Protein AF-0000000073229175 (afdb_homodimer)

Secondary structure (DSSP, 8-state):
--HHHHHHHHHHHHHTSS-------TTEEEEEE-----SS--S-PPPEEEEEE--GGG--HHHHHHHHHHTT--SSSS-----HHHHHHHHHT-SEEEEEEE-HHHHS----TT--GGGGGS---TTTSEEEEEEEEEE-SSSEEEEEEEEE-GGG-SSSHHHHHHHHHHHHHHTTT--EEEEEE-HHHHHHHHHTT-B--TT--EEEEE------------/--HHHHHHHHHHHHTTSS-------TTEEEEEE-----SS----PPPEEEEEE--GGG--HHHHHHHHHHTT--SSSS-----HHHHHHHHHT-SEEEEEEE-HHHHH----TT--GGGGGS---TTTSEEEEEEEEEE-SSSEEEEEEEEE-GGG-SSSHHHHHHHHHHHHHHTTT--EEEEEE-HHHHHHHHHTT-B--TT--EEEEE------------

Nearest PDB structures (foldseek):
  7daj-assembly1_B  TM=9.237E-01  e=1.840E-12  Oryza sativa Japonica Group
  7dai-assembly1_A-2  TM=9.340E-01  e=6.497E-12  Oryza sativa Japonica Group
  6k5m-assembly1_A  TM=9.089E-01  e=5.426E-12  Oryza sativa Japonica Group
  7dai-assembly2_C  TM=9.224E-01  e=1.258E-11  Oryza sativa Japonica Group
  7dal-assembly1_B  TM=8.815E-01  e=1.115E-11  Oryza sativa Japonica Group

pLDDT: mean 72.7, std 22.62, range [25.47, 97.38]

Structure (mmCIF, N/CA/C/O backbone):
data_AF-0000000073229175-model_v1
#
loop_
_entity.id
_entity.type
_entity.pdbx_description
1 polymer 'Acetyltransferase NSI'
#
loop_
_atom_site.group_PDB
_atom_site.id
_atom_site.type_symbol
_atom_site.label_atom_id
_atom_site.label_alt_id
_atom_site.label_comp_id
_atom_site.label_asym_id
_atom_site.label_entity_id
_atom_site.label_seq_id
_atom_site.pdbx_PDB_ins_code
_atom_site.Cartn_x
_atom_site.Cartn_y
_atom_site.Cartn_z
_atom_site.occupancy
_atom_site.B_iso_or_equiv
_atom_site.auth_seq_id
_atom_site.auth_comp_id
_atom_site.auth_asym_id
_atom_site.auth_atom_id
_atom_site.pdbx_PDB_model_num
ATOM 1 N N . MET A 1 1 ? -22.516 1.136 -32.188 1 25.7 1 MET A N 1
ATOM 2 C CA . MET A 1 1 ? -22.484 1.304 -30.734 1 25.7 1 MET A CA 1
ATOM 3 C C . MET A 1 1 ? -22.688 -0.033 -30.016 1 25.7 1 MET A C 1
ATOM 5 O O . MET A 1 1 ? -22.531 -0.124 -28.797 1 25.7 1 MET A O 1
ATOM 9 N N . GLY A 1 2 ? -23.281 -1.043 -30.688 1 28.47 2 GLY A N 1
ATOM 10 C CA . GLY A 1 2 ? -23.781 -2.367 -30.344 1 28.47 2 GLY A CA 1
ATOM 11 C C . GLY A 1 2 ? -22.672 -3.4 -30.203 1 28.47 2 GLY A C 1
ATOM 12 O O . GLY A 1 2 ? -22.906 -4.469 -29.625 1 28.47 2 GLY A O 1
ATOM 13 N N . LEU A 1 3 ? -21.594 -3.299 -30.938 1 30.39 3 LEU A N 1
ATOM 14 C CA . LEU A 1 3 ? -20.609 -4.363 -31.094 1 30.39 3 LEU A CA 1
ATOM 15 C C . LEU A 1 3 ? -19.688 -4.441 -29.875 1 30.39 3 LEU A C 1
ATOM 17 O O . LEU A 1 3 ? -19.172 -5.512 -29.547 1 30.39 3 LEU A O 1
ATOM 21 N N . ALA A 1 4 ? -19.359 -3.287 -29.234 1 32.56 4 ALA A N 1
ATOM 22 C CA . ALA A 1 4 ? -18.375 -3.283 -28.156 1 32.56 4 ALA A CA 1
ATOM 23 C C . ALA A 1 4 ? -18.922 -3.969 -26.906 1 32.56 4 ALA A C 1
ATOM 25 O O . ALA A 1 4 ? -18.172 -4.562 -26.125 1 32.56 4 ALA A O 1
ATOM 26 N N . ALA A 1 5 ? -20.203 -3.902 -26.672 1 37.09 5 ALA A N 1
ATOM 27 C CA . ALA A 1 5 ? -20.844 -4.547 -25.516 1 37.09 5 ALA A CA 1
ATOM 28 C C . ALA A 1 5 ? -20.828 -6.066 -25.672 1 37.09 5 ALA A C 1
ATOM 30 O O . ALA A 1 5 ? -20.641 -6.793 -24.688 1 37.09 5 ALA A O 1
ATOM 31 N N . GLN A 1 6 ? -20.922 -6.52 -26.875 1 33.62 6 GLN A N 1
ATOM 32 C CA . GLN A 1 6 ? -20.969 -7.957 -27.125 1 33.62 6 GLN A CA 1
ATOM 33 C C . GLN A 1 6 ? -19.609 -8.594 -26.859 1 33.62 6 GLN A C 1
ATOM 35 O O . GLN A 1 6 ? -19.531 -9.758 -26.453 1 33.62 6 GLN A O 1
ATOM 40 N N . THR A 1 7 ? -18.484 -7.812 -27.094 1 37.84 7 THR A N 1
ATOM 41 C CA . THR A 1 7 ? -17.156 -8.398 -26.969 1 37.84 7 THR A CA 1
ATOM 42 C C . THR A 1 7 ? -16.766 -8.547 -25.5 1 37.84 7 THR A C 1
ATOM 44 O O . THR A 1 7 ? -16 -9.445 -25.156 1 37.84 7 THR A O 1
ATOM 47 N N . ARG A 1 8 ? -17.219 -7.695 -24.594 1 37.94 8 ARG A N 1
ATOM 48 C CA . ARG A 1 8 ? -16.906 -7.848 -23.188 1 37.94 8 ARG A CA 1
ATOM 49 C C . ARG A 1 8 ? -17.609 -9.07 -22.594 1 37.94 8 ARG A C 1
ATOM 51 O O . ARG A 1 8 ? -17.031 -9.789 -21.766 1 37.94 8 ARG A O 1
ATOM 58 N N . THR A 1 9 ? -18.875 -9.297 -23 1 38.62 9 THR A N 1
ATOM 59 C CA . THR A 1 9 ? -19.609 -10.469 -22.547 1 38.62 9 THR A CA 1
ATOM 60 C C . THR A 1 9 ? -18.938 -11.75 -23.016 1 38.62 9 THR A C 1
ATOM 62 O O . THR A 1 9 ? -18.875 -12.734 -22.281 1 38.62 9 THR A O 1
ATOM 65 N N . GLN A 1 10 ? -18.469 -11.719 -24.297 1 35.94 10 GLN A N 1
ATOM 66 C CA . GLN A 1 10 ? -17.844 -12.93 -24.812 1 35.94 10 GLN A CA 1
ATOM 67 C C . GLN A 1 10 ? -16.5 -13.195 -24.141 1 35.94 10 GLN A C 1
ATOM 69 O O . GLN A 1 10 ? -16.172 -14.344 -23.844 1 35.94 10 GLN A O 1
ATOM 74 N N . LEU A 1 11 ? -15.695 -12.156 -23.875 1 34.22 11 LEU A N 1
ATOM 75 C CA . LEU A 1 11 ? -14.414 -12.398 -23.203 1 34.22 11 LEU A CA 1
ATOM 76 C C . LEU A 1 11 ? -14.633 -12.836 -21.766 1 34.22 11 LEU A C 1
ATOM 78 O O . LEU A 1 11 ? -13.93 -13.711 -21.266 1 34.22 11 LEU A O 1
ATOM 82 N N . GLN A 1 12 ? -15.625 -12.312 -21.031 1 33.72 12 GLN A N 1
ATOM 83 C CA . GLN A 1 12 ? -15.984 -12.797 -19.703 1 33.72 12 GLN A CA 1
ATOM 84 C C . GLN A 1 12 ? -16.453 -14.25 -19.75 1 33.72 12 GLN A C 1
ATOM 86 O O . GLN A 1 12 ? -16.125 -15.047 -18.875 1 33.72 12 GLN A O 1
ATOM 91 N N . LEU A 1 13 ? -17.266 -14.672 -20.719 1 34.97 13 LEU A N 1
ATOM 92 C CA . LEU A 1 13 ? -17.797 -16.016 -20.875 1 34.97 13 LEU A CA 1
ATOM 93 C C . LEU A 1 13 ? -16.672 -17 -21.203 1 34.97 13 LEU A C 1
ATOM 95 O O . LEU A 1 13 ? -16.688 -18.141 -20.734 1 34.97 13 LEU A O 1
ATOM 99 N N . GLN A 1 14 ? -15.789 -16.641 -22.109 1 33.34 14 GLN A N 1
ATOM 100 C CA . GLN A 1 14 ? -14.773 -17.594 -22.5 1 33.34 14 GLN A CA 1
ATOM 101 C C . GLN A 1 14 ? -13.781 -17.844 -21.359 1 33.34 14 GLN A C 1
ATOM 103 O O . GLN A 1 14 ? -13.156 -18.906 -21.297 1 33.34 14 GLN A O 1
ATOM 108 N N . LEU A 1 15 ? -13.508 -16.922 -20.562 1 34.53 15 LEU A N 1
ATOM 109 C CA . LEU A 1 15 ? -12.617 -17.141 -19.438 1 34.53 15 LEU A CA 1
ATOM 110 C C . LEU A 1 15 ? -13.312 -17.938 -18.344 1 34.53 15 LEU A C 1
ATOM 112 O O . LEU A 1 15 ? -12.672 -18.391 -17.391 1 34.53 15 LEU A O 1
ATOM 116 N N . GLU A 1 16 ? -14.641 -18 -18.25 1 34.44 16 GLU A N 1
ATOM 117 C CA . GLU A 1 16 ? -15.383 -18.812 -17.312 1 34.44 16 GLU A CA 1
ATOM 118 C C . GLU A 1 16 ? -15.133 -20.297 -17.547 1 34.44 16 GLU A C 1
ATOM 120 O O . GLU A 1 16 ? -15.719 -21.156 -16.875 1 34.44 16 GLU A O 1
ATOM 125 N N . LYS A 1 17 ? -14.703 -20.672 -18.719 1 37.47 17 LYS A N 1
ATOM 126 C CA . LYS A 1 17 ? -14.93 -22.094 -19 1 37.47 17 LYS A CA 1
ATOM 127 C C . LYS A 1 17 ? -14.344 -22.969 -17.891 1 37.47 17 LYS A C 1
ATOM 129 O O . LYS A 1 17 ? -15.039 -23.797 -17.312 1 37.47 17 LYS A O 1
ATOM 134 N N . HIS A 1 18 ? -13.078 -23.688 -18.25 1 32.81 18 HIS A N 1
ATOM 135 C CA . HIS A 1 18 ? -12.836 -25.047 -17.781 1 32.81 18 HIS A CA 1
ATOM 136 C C . HIS A 1 18 ? -12.203 -25.062 -16.391 1 32.81 18 HIS A C 1
ATOM 138 O O . HIS A 1 18 ? -11.109 -25.609 -16.219 1 32.81 18 HIS A O 1
ATOM 144 N N . VAL A 1 19 ? -12.336 -23.969 -15.695 1 37.22 19 VAL A N 1
ATOM 145 C CA . VAL A 1 19 ? -11.852 -24.188 -14.328 1 37.22 19 VAL A CA 1
ATOM 146 C C . VAL A 1 19 ? -12.852 -25.031 -13.547 1 37.22 19 VAL A C 1
ATOM 148 O O . VAL A 1 19 ? -13.984 -24.594 -13.297 1 37.22 19 VAL A O 1
ATOM 151 N N . THR A 1 20 ? -12.742 -26.297 -13.523 1 34.69 20 THR A N 1
ATOM 152 C CA . THR A 1 20 ? -13.5 -27.141 -12.609 1 34.69 20 THR A CA 1
ATOM 153 C C . THR A 1 20 ? -13.039 -26.938 -11.172 1 34.69 20 THR A C 1
ATOM 155 O O . THR A 1 20 ? -11.836 -26.953 -10.898 1 34.69 20 THR A O 1
ATOM 158 N N . GLU A 1 21 ? -13.789 -26.344 -10.305 1 39.03 21 GLU A N 1
ATOM 159 C CA . GLU A 1 21 ? -13.609 -26.109 -8.875 1 39.03 21 GLU A CA 1
ATOM 160 C C . GLU A 1 21 ? -13.562 -27.438 -8.102 1 39.03 21 GLU A C 1
ATOM 162 O O . GLU A 1 21 ? -14.531 -28.188 -8.102 1 39.03 21 GLU A O 1
ATOM 167 N N . GLY A 1 22 ? -12.438 -28.125 -7.918 1 34.34 22 GLY A N 1
ATOM 168 C CA . GLY A 1 22 ? -12.398 -29.297 -7.059 1 34.34 22 GLY A CA 1
ATOM 169 C C . GLY A 1 22 ? -12.469 -28.953 -5.582 1 34.34 22 GLY A C 1
ATOM 170 O O . GLY A 1 22 ? -12.477 -27.781 -5.211 1 34.34 22 GLY A O 1
ATOM 171 N N . PHE A 1 23 ? -12.32 -30.078 -4.625 1 34.88 23 PHE A N 1
ATOM 172 C CA . PHE A 1 23 ? -12.547 -30.203 -3.191 1 34.88 23 PHE A CA 1
ATOM 173 C C . PHE A 1 23 ? -11.523 -29.391 -2.41 1 34.88 23 PHE A C 1
ATOM 175 O O . PHE A 1 23 ? -10.336 -29.703 -2.426 1 34.88 23 PHE A O 1
ATOM 182 N N . GLY A 1 24 ? -11.406 -28.141 -2.551 1 39.62 24 GLY A N 1
ATOM 183 C CA . GLY A 1 24 ? -10.414 -27.328 -1.868 1 39.62 24 GLY A CA 1
ATOM 184 C C . GLY A 1 24 ? -10.648 -27.219 -0.373 1 39.62 24 GLY A C 1
ATOM 185 O O . GLY A 1 24 ? -11.797 -27.234 0.081 1 39.62 24 GLY A O 1
ATOM 186 N N . SER A 1 25 ? -9.773 -27.719 0.481 1 48.62 25 SER A N 1
ATOM 187 C CA . SER A 1 25 ? -9.766 -27.312 1.879 1 48.62 25 SER A CA 1
ATOM 188 C C . SER A 1 25 ? -10 -25.797 2.008 1 48.62 25 SER A C 1
ATOM 190 O O . SER A 1 25 ? -9.898 -25.062 1.022 1 48.62 25 SER A O 1
ATOM 192 N N . LYS A 1 26 ? -10.508 -25.25 3.273 1 62.47 26 LYS A N 1
ATOM 193 C CA . LYS A 1 26 ? -10.945 -23.875 3.527 1 62.47 26 LYS A CA 1
ATOM 194 C C . LYS A 1 26 ? -9.961 -22.859 2.955 1 62.47 26 LYS A C 1
ATOM 196 O O . LYS A 1 26 ? -10.367 -21.812 2.469 1 62.47 26 LYS A O 1
ATOM 201 N N . SER A 1 27 ? -8.617 -23.375 2.816 1 73.94 27 SER A N 1
ATOM 202 C CA . SER A 1 27 ? -7.625 -22.406 2.375 1 73.94 27 SER A CA 1
ATOM 203 C C . SER A 1 27 ? -6.977 -22.828 1.062 1 73.94 27 SER A C 1
ATOM 205 O O . SER A 1 27 ? -6.047 -22.172 0.581 1 73.94 27 SER A O 1
ATOM 207 N N . MET A 1 28 ? -7.52 -24.047 0.484 1 75.88 28 MET A N 1
ATOM 208 C CA . MET A 1 28 ? -6.898 -24.531 -0.75 1 75.88 28 MET A CA 1
ATOM 209 C C . MET A 1 28 ? -7.957 -24.891 -1.785 1 75.88 28 MET A C 1
ATOM 211 O O . MET A 1 28 ? -9.008 -25.438 -1.441 1 75.88 28 MET A O 1
ATOM 215 N N . GLU A 1 29 ? -7.625 -24.625 -3.057 1 82.94 29 GLU A N 1
ATOM 216 C CA . GLU A 1 29 ? -8.516 -24.922 -4.176 1 82.94 29 GLU A CA 1
ATOM 217 C C . GLU A 1 29 ? -7.766 -25.578 -5.328 1 82.94 29 GLU A C 1
ATOM 219 O O . GLU A 1 29 ? -6.668 -25.141 -5.684 1 82.94 29 GLU A O 1
ATOM 224 N N . LEU A 1 30 ? -8.273 -26.688 -5.801 1 78.44 30 LEU A N 1
ATOM 225 C CA . LEU A 1 30 ? -7.727 -27.344 -6.988 1 78.44 30 LEU A CA 1
ATOM 226 C C . LEU A 1 30 ? -8.352 -26.766 -8.258 1 78.44 30 LEU A C 1
ATOM 228 O O . LEU A 1 30 ? -9.562 -26.578 -8.328 1 78.44 30 LEU A O 1
ATOM 232 N N . LYS A 1 31 ? -7.422 -26.406 -9.164 1 82.19 31 LYS A N 1
ATOM 233 C CA . LYS A 1 31 ? -7.871 -25.906 -10.461 1 82.19 31 LYS A CA 1
ATOM 234 C C . LYS A 1 31 ? -7.129 -26.594 -11.602 1 82.19 31 LYS A C 1
ATOM 236 O O . LYS A 1 31 ? -6.023 -27.094 -11.414 1 82.19 31 LYS A O 1
ATOM 241 N N . TRP A 1 32 ? -7.855 -26.609 -12.734 1 80.69 32 TRP A N 1
ATOM 242 C CA . TRP A 1 32 ? -7.246 -27.156 -13.945 1 80.69 32 TRP A CA 1
ATOM 243 C C . TRP A 1 32 ? -7.027 -26.062 -14.984 1 80.69 32 TRP A C 1
ATOM 245 O O . TRP A 1 32 ? -7.926 -25.266 -15.25 1 80.69 32 TRP A O 1
ATOM 255 N N . VAL A 1 33 ? -5.719 -26.078 -15.492 1 83.06 33 VAL A N 1
ATOM 256 C CA . VAL A 1 33 ? -5.41 -25.016 -16.438 1 83.06 33 VAL A CA 1
ATOM 257 C C . VAL A 1 33 ? -4.863 -25.609 -17.734 1 83.06 33 VAL A C 1
ATOM 259 O O . VAL A 1 33 ? -4.371 -26.734 -17.734 1 83.06 33 VAL A O 1
ATOM 262 N N . ARG A 1 34 ? -5.125 -24.797 -18.812 1 78.75 34 ARG A N 1
ATOM 263 C CA . ARG A 1 34 ? -4.621 -25.188 -20.125 1 78.75 34 ARG A CA 1
ATOM 264 C C . ARG A 1 34 ? -4.027 -24 -20.859 1 78.75 34 ARG A C 1
ATOM 266 O O . ARG A 1 34 ? -4.457 -22.859 -20.656 1 78.75 34 ARG A O 1
ATOM 273 N N . ARG A 1 35 ? -2.994 -24.312 -21.656 1 74.62 35 ARG A N 1
ATOM 274 C CA . ARG A 1 35 ? -2.357 -23.25 -22.438 1 74.62 35 ARG A CA 1
ATOM 275 C C . ARG A 1 35 ? -3.277 -22.766 -23.547 1 74.62 35 ARG A C 1
ATOM 277 O O . ARG A 1 35 ? -3.977 -23.562 -24.188 1 74.62 35 ARG A O 1
ATOM 284 N N . ARG A 1 36 ? -3.471 -21.375 -23.453 1 63.91 36 ARG A N 1
ATOM 285 C CA . ARG A 1 36 ? -4.332 -20.812 -24.484 1 63.91 36 ARG A CA 1
ATOM 286 C C . ARG A 1 36 ? -3.854 -21.203 -25.875 1 63.91 36 ARG A C 1
ATOM 288 O O . ARG A 1 36 ? -2.646 -21.25 -26.125 1 63.91 36 ARG A O 1
ATOM 295 N N . ARG A 1 37 ? -4.875 -21.766 -26.734 1 56 37 ARG A N 1
ATOM 296 C CA . ARG A 1 37 ? -4.699 -22.281 -28.094 1 56 37 ARG A CA 1
ATOM 297 C C . ARG A 1 37 ? -4.043 -21.234 -28.984 1 56 37 ARG A C 1
ATOM 299 O O . ARG A 1 37 ? -4.5 -20.094 -29.062 1 56 37 ARG A O 1
ATOM 306 N N . THR A 1 38 ? -2.658 -21.188 -29.25 1 52.22 38 THR A N 1
ATOM 307 C CA . THR A 1 38 ? -2.367 -20.531 -30.516 1 52.22 38 THR A CA 1
ATOM 308 C C . THR A 1 38 ? -3.127 -21.188 -31.672 1 52.22 38 THR A C 1
ATOM 310 O O . THR A 1 38 ? -3.684 -22.281 -31.5 1 52.22 38 THR A O 1
ATOM 313 N N . THR A 1 39 ? -2.6 -21.25 -32.906 1 46 39 THR A N 1
ATOM 314 C CA . THR A 1 39 ? -3.195 -21.641 -34.188 1 46 39 THR A CA 1
ATOM 315 C C . THR A 1 39 ? -3.824 -23.031 -34.094 1 46 39 THR A C 1
ATOM 317 O O . THR A 1 39 ? -5.012 -23.188 -34.375 1 46 39 THR A O 1
ATOM 320 N N . LYS A 1 40 ? -3.582 -23.984 -35.312 1 49.19 40 LYS A N 1
ATOM 321 C CA . LYS A 1 40 ? -4.23 -25 -36.125 1 49.19 40 LYS A CA 1
ATOM 322 C C . LYS A 1 40 ? -4.324 -26.328 -35.406 1 49.19 40 LYS A C 1
ATOM 324 O O . LYS A 1 40 ? -4.871 -27.297 -35.906 1 49.19 40 LYS A O 1
ATOM 329 N N . THR A 1 41 ? -3.266 -26.766 -34.562 1 47.25 41 THR A N 1
ATOM 330 C CA . THR A 1 41 ? -3.236 -28.219 -34.438 1 47.25 41 THR A CA 1
ATOM 331 C C . THR A 1 41 ? -4.176 -28.688 -33.344 1 47.25 41 THR A C 1
ATOM 333 O O . THR A 1 41 ? -4.262 -28.062 -32.281 1 47.25 41 THR A O 1
ATOM 336 N N . SER A 1 42 ? -5.176 -29.562 -33.562 1 46.88 42 SER A N 1
ATOM 337 C CA . SER A 1 42 ? -6.316 -30.266 -33 1 46.88 42 SER A CA 1
ATOM 338 C C . SER A 1 42 ? -5.977 -30.859 -31.641 1 46.88 42 SER A C 1
ATOM 340 O O . SER A 1 42 ? -6.824 -31.484 -31 1 46.88 42 SER A O 1
ATOM 342 N N . HIS A 1 43 ? -4.652 -31.109 -31.328 1 48.44 43 HIS A N 1
ATOM 343 C CA . HIS A 1 43 ? -4.504 -31.984 -30.172 1 48.44 43 HIS A CA 1
ATOM 344 C C . HIS A 1 43 ? -4.742 -31.219 -28.875 1 48.44 43 HIS A C 1
ATOM 346 O O . HIS A 1 43 ? -4.262 -30.094 -28.719 1 48.44 43 HIS A O 1
ATOM 352 N N . THR A 1 44 ? -5.828 -31.547 -28.234 1 52.59 44 THR A N 1
ATOM 353 C CA . THR A 1 44 ? -6.301 -31.016 -26.953 1 52.59 44 THR A CA 1
ATOM 354 C C . THR A 1 44 ? -5.137 -30.828 -25.984 1 52.59 44 THR A C 1
ATOM 356 O O . THR A 1 44 ? -4.371 -31.766 -25.734 1 52.59 44 THR A O 1
ATOM 359 N N . LYS A 1 45 ? -4.488 -29.766 -25.891 1 60.69 45 LYS A N 1
ATOM 360 C CA . LYS A 1 45 ? -3.398 -29.5 -24.953 1 60.69 45 LYS A CA 1
ATOM 361 C C . LYS A 1 45 ? -3.771 -29.906 -23.531 1 60.69 45 LYS A C 1
ATOM 363 O O . LYS A 1 45 ? -4.93 -29.781 -23.125 1 60.69 45 LYS A O 1
ATOM 368 N N . PRO A 1 46 ? -2.885 -30.703 -22.828 1 64.19 46 PRO A N 1
ATOM 369 C CA . PRO A 1 46 ? -3.137 -31.312 -21.516 1 64.19 46 PRO A CA 1
ATOM 370 C C . PRO A 1 46 ? -3.506 -30.297 -20.453 1 64.19 46 PRO A C 1
ATOM 372 O O . PRO A 1 46 ? -3.082 -29.141 -20.531 1 64.19 46 PRO A O 1
ATOM 375 N N . LEU A 1 47 ? -4.504 -30.609 -19.734 1 76 47 LEU A N 1
ATOM 376 C CA . LEU A 1 47 ? -4.883 -29.891 -18.516 1 76 47 LEU A CA 1
ATOM 377 C C . LEU A 1 47 ? -3.867 -30.141 -17.406 1 76 47 LEU A C 1
ATOM 379 O O . LEU A 1 47 ? -3.375 -31.266 -17.25 1 76 47 LEU A O 1
ATOM 383 N N . PHE A 1 48 ? -3.461 -29.094 -16.859 1 77.62 48 PHE A N 1
ATOM 384 C CA . PHE A 1 48 ? -2.547 -29.141 -15.719 1 77.62 48 PHE A CA 1
ATOM 385 C C . PHE A 1 48 ? -3.273 -28.812 -14.422 1 77.62 48 PHE A C 1
ATOM 387 O O . PHE A 1 48 ? -3.939 -27.781 -14.328 1 77.62 48 PHE A O 1
ATOM 394 N N . PRO A 1 49 ? -3.152 -29.812 -13.523 1 83.5 49 PRO A N 1
ATOM 395 C CA . PRO A 1 49 ? -3.736 -29.469 -12.227 1 83.5 49 PRO A CA 1
ATOM 396 C C . PRO A 1 49 ? -2.861 -28.5 -11.422 1 83.5 49 PRO A C 1
ATOM 398 O O . PRO A 1 49 ? -1.639 -28.672 -11.383 1 83.5 49 PRO A O 1
ATOM 401 N N . ILE A 1 50 ? -3.418 -27.531 -10.914 1 87.81 50 ILE A N 1
ATOM 402 C CA . ILE A 1 50 ? -2.707 -26.609 -10.031 1 87.81 50 ILE A CA 1
ATOM 403 C C . ILE A 1 50 ? -3.475 -26.453 -8.719 1 87.81 50 ILE A C 1
ATOM 405 O O . ILE A 1 50 ? -4.699 -26.609 -8.688 1 87.81 50 ILE A O 1
ATOM 409 N N . TYR A 1 51 ? -2.689 -26.188 -7.684 1 89.06 51 TYR A N 1
ATOM 410 C CA . TYR A 1 51 ? -3.271 -25.953 -6.367 1 89.06 51 TYR A CA 1
ATOM 411 C C . TYR A 1 51 ? -3.07 -24.5 -5.938 1 89.06 51 TYR A C 1
ATOM 413 O O . TYR A 1 51 ? -1.946 -24 -5.945 1 89.06 51 TYR A O 1
ATOM 421 N N . ILE A 1 52 ? -4.148 -23.891 -5.586 1 92.81 52 ILE A N 1
ATOM 422 C CA . ILE A 1 52 ? -4.086 -22.5 -5.121 1 92.81 52 ILE A CA 1
ATOM 423 C C . ILE A 1 52 ? -4.309 -22.453 -3.611 1 92.81 52 ILE A C 1
ATOM 425 O O . ILE A 1 52 ? -5.316 -22.969 -3.109 1 92.81 52 ILE A O 1
ATOM 429 N N . SER A 1 53 ? -3.408 -21.891 -2.932 1 93.44 53 SER A N 1
ATOM 430 C CA . SER A 1 53 ? -3.496 -21.812 -1.478 1 93.44 53 SER A CA 1
ATOM 431 C C . SER A 1 53 ? -3.586 -20.359 -1.006 1 93.44 53 SER A C 1
ATOM 433 O O . SER A 1 53 ? -2.938 -19.469 -1.57 1 93.44 53 SER A O 1
ATOM 435 N N . THR A 1 54 ? -4.332 -20.125 0.047 1 93.19 54 THR A N 1
ATOM 436 C CA . THR A 1 54 ? -4.434 -18.812 0.686 1 93.19 54 THR A CA 1
ATOM 437 C C . THR A 1 54 ? -3.818 -18.844 2.082 1 93.19 54 THR A C 1
ATOM 439 O O . THR A 1 54 ? -3.945 -17.891 2.844 1 93.19 54 THR A O 1
ATOM 442 N N . ASP A 1 55 ? -3.174 -19.922 2.408 1 90.69 55 ASP A N 1
ATOM 443 C CA . ASP A 1 55 ? -2.535 -20.094 3.709 1 90.69 55 ASP A CA 1
ATOM 444 C C . ASP A 1 55 ? -1.076 -19.641 3.67 1 90.69 55 ASP A C 1
ATOM 446 O O . ASP A 1 55 ? -0.254 -20.25 2.979 1 90.69 55 ASP A O 1
ATOM 450 N N . PRO A 1 56 ? -0.813 -18.641 4.488 1 90.81 56 PRO A N 1
ATOM 451 C CA . PRO A 1 56 ? 0.56 -18.141 4.484 1 90.81 56 PRO A CA 1
ATOM 452 C C . PRO A 1 56 ? 1.58 -19.188 4.91 1 90.81 56 PRO A C 1
ATOM 454 O O . PRO A 1 56 ? 2.76 -19.094 4.562 1 90.81 56 PRO A O 1
ATOM 457 N N . CYS A 1 57 ? 1.175 -20.203 5.57 1 89.25 57 CYS A N 1
ATOM 458 C CA . CYS A 1 57 ? 2.094 -21.219 6.078 1 89.25 57 CYS A CA 1
ATOM 459 C C . CYS A 1 57 ? 2.619 -22.094 4.945 1 89.25 57 CYS A C 1
ATOM 461 O O . CYS A 1 57 ? 3.621 -22.781 5.109 1 89.25 57 CYS A O 1
ATOM 463 N N . HIS A 1 58 ? 1.958 -22.031 3.879 1 90.81 58 HIS A N 1
ATOM 464 C CA . HIS A 1 58 ? 2.385 -22.844 2.75 1 90.81 58 HIS A CA 1
ATOM 465 C C . HIS A 1 58 ? 3.492 -22.156 1.959 1 90.81 58 HIS A C 1
ATOM 467 O O . HIS A 1 58 ? 4.078 -22.766 1.056 1 90.81 58 HIS A O 1
ATOM 473 N N . VAL A 1 59 ? 3.811 -20.953 2.303 1 92.81 59 VAL A N 1
ATOM 474 C CA . VAL A 1 59 ? 4.824 -20.219 1.561 1 92.81 59 VAL A CA 1
ATOM 475 C C . VAL A 1 59 ? 6.156 -20.266 2.309 1 92.81 59 VAL A C 1
ATOM 477 O O . VAL A 1 59 ? 6.285 -19.719 3.402 1 92.81 59 VAL A O 1
ATOM 480 N N . ASP A 1 60 ? 7.055 -20.953 1.688 1 92.06 60 ASP A N 1
ATOM 481 C CA . ASP A 1 60 ? 8.43 -20.953 2.164 1 92.06 60 ASP A CA 1
ATOM 482 C C . ASP A 1 60 ? 9.219 -19.797 1.561 1 92.06 60 ASP A C 1
ATOM 484 O O . ASP A 1 60 ? 9.383 -19.703 0.34 1 92.06 60 ASP A O 1
ATOM 488 N N . PRO A 1 61 ? 9.805 -18.984 2.471 1 93.31 61 PRO A N 1
ATOM 489 C CA . PRO A 1 61 ? 10.523 -17.812 1.956 1 93.31 61 PRO A CA 1
ATOM 490 C C . PRO A 1 61 ? 11.648 -18.188 0.999 1 93.31 61 PRO A C 1
ATOM 492 O O . PRO A 1 61 ? 11.922 -17.453 0.044 1 93.31 61 PRO A O 1
ATOM 495 N N . HIS A 1 62 ? 12.273 -19.312 1.213 1 91.69 62 HIS A N 1
ATOM 496 C CA . HIS A 1 62 ? 13.352 -19.734 0.326 1 91.69 62 HIS A CA 1
ATOM 497 C C . HIS A 1 62 ? 12.82 -20.109 -1.05 1 91.69 62 HIS A C 1
ATOM 499 O O . HIS A 1 62 ? 13.406 -19.75 -2.072 1 91.69 62 HIS A O 1
ATOM 505 N N . ARG A 1 63 ? 11.742 -20.812 -1.039 1 91.62 63 ARG A N 1
ATOM 506 C CA . ARG A 1 63 ? 11.133 -21.203 -2.307 1 91.62 63 ARG A CA 1
ATOM 507 C C . ARG A 1 63 ? 10.602 -19.969 -3.045 1 91.62 63 ARG A C 1
ATOM 509 O O . ARG A 1 63 ? 10.633 -19.922 -4.277 1 91.62 63 ARG A O 1
ATOM 516 N N . LEU A 1 64 ? 10.117 -19.062 -2.277 1 94.06 64 LEU A N 1
ATOM 517 C CA . LEU A 1 64 ? 9.648 -17.828 -2.879 1 94.06 64 LEU A CA 1
ATOM 518 C C . LEU A 1 64 ? 10.797 -17.047 -3.502 1 94.06 64 LEU A C 1
ATOM 520 O O . LEU A 1 64 ? 10.664 -16.484 -4.594 1 94.06 64 LEU A O 1
ATOM 524 N N . ARG A 1 65 ? 11.891 -17.016 -2.834 1 91.31 65 ARG A N 1
ATOM 525 C CA . ARG A 1 65 ? 13.078 -16.359 -3.383 1 91.31 65 ARG A CA 1
ATOM 526 C C . ARG A 1 65 ? 13.484 -17 -4.711 1 91.31 65 ARG A C 1
ATOM 528 O O . ARG A 1 65 ? 13.859 -16.297 -5.648 1 91.31 65 ARG A O 1
ATOM 535 N N . ASP A 1 66 ? 13.398 -18.297 -4.766 1 90.12 66 ASP A N 1
ATOM 536 C CA . ASP A 1 66 ? 13.711 -19 -6.008 1 90.12 66 ASP A CA 1
ATOM 537 C C . ASP A 1 66 ? 12.742 -18.594 -7.121 1 90.12 66 ASP A C 1
ATOM 539 O O . ASP A 1 66 ? 13.141 -18.453 -8.273 1 90.12 66 ASP A O 1
ATOM 543 N N . LEU A 1 67 ? 11.508 -18.5 -6.723 1 92.62 67 LEU A N 1
ATOM 544 C CA . LEU A 1 67 ? 10.516 -18.078 -7.699 1 92.62 67 LEU A CA 1
ATOM 545 C C . LEU A 1 67 ? 10.828 -16.688 -8.227 1 92.62 67 LEU A C 1
ATOM 547 O O . LEU A 1 67 ? 10.695 -16.422 -9.422 1 92.62 67 LEU A O 1
ATOM 551 N N . PHE A 1 68 ? 11.258 -15.797 -7.332 1 90.12 68 PHE A N 1
ATOM 552 C CA . PHE A 1 68 ? 11.656 -14.461 -7.742 1 90.12 68 PHE A CA 1
ATOM 553 C C . PHE A 1 68 ? 12.766 -14.523 -8.789 1 90.12 68 PHE A C 1
ATOM 555 O O . PHE A 1 68 ? 12.719 -13.812 -9.797 1 90.12 68 PHE A O 1
ATOM 562 N N . ALA A 1 69 ? 13.664 -15.32 -8.555 1 87.56 69 ALA A N 1
ATOM 563 C CA . ALA A 1 69 ? 14.797 -15.477 -9.461 1 87.56 69 ALA A CA 1
ATOM 564 C C . ALA A 1 69 ? 14.359 -16.078 -10.797 1 87.56 69 ALA A C 1
ATOM 566 O O . ALA A 1 69 ? 14.766 -15.602 -11.859 1 87.56 69 ALA A O 1
ATOM 567 N N . ASP A 1 70 ? 13.547 -17.078 -10.711 1 87.56 70 ASP A N 1
ATOM 568 C CA . ASP A 1 70 ? 13.062 -17.75 -11.914 1 87.56 70 ASP A CA 1
ATOM 569 C C . ASP A 1 70 ? 12.281 -16.797 -12.805 1 87.56 70 ASP A C 1
ATOM 571 O O . ASP A 1 70 ? 12.312 -16.922 -14.031 1 87.56 70 ASP A O 1
ATOM 575 N N . CYS A 1 71 ? 11.57 -15.883 -12.195 1 87.5 71 CYS A N 1
ATOM 576 C CA . CYS A 1 71 ? 10.742 -14.938 -12.938 1 87.5 71 CYS A CA 1
ATOM 577 C C . CYS A 1 71 ? 11.508 -13.664 -13.25 1 87.5 71 CYS A C 1
ATOM 579 O O . CYS A 1 71 ? 10.984 -12.766 -13.906 1 87.5 71 CYS A O 1
ATOM 581 N N . ASN A 1 72 ? 12.758 -13.555 -12.875 1 76.81 72 ASN A N 1
ATOM 582 C CA . ASN A 1 72 ? 13.547 -12.336 -13.016 1 76.81 72 ASN A CA 1
ATOM 583 C C . ASN A 1 72 ? 12.82 -11.125 -12.43 1 76.81 72 ASN A C 1
ATOM 585 O O . ASN A 1 72 ? 12.758 -10.07 -13.055 1 76.81 72 ASN A O 1
ATOM 589 N N . TYR A 1 73 ? 12.211 -11.531 -11.414 1 67.19 73 TYR A N 1
ATOM 590 C CA . TYR A 1 73 ? 11.414 -10.5 -10.758 1 67.19 73 TYR A CA 1
ATOM 591 C C . TYR A 1 73 ? 12.273 -9.648 -9.828 1 67.19 73 TYR A C 1
ATOM 593 O O . TYR A 1 73 ? 12.945 -10.18 -8.938 1 67.19 73 TYR A O 1
ATOM 601 N N . SER A 1 74 ? 12.734 -8.539 -10.375 1 56.81 74 SER A N 1
ATOM 602 C CA . SER A 1 74 ? 13.492 -7.648 -9.508 1 56.81 74 SER A CA 1
ATOM 603 C C . SER A 1 74 ? 12.68 -6.41 -9.141 1 56.81 74 SER A C 1
ATOM 605 O O . SER A 1 74 ? 12.07 -5.785 -10.008 1 56.81 74 SER A O 1
ATOM 607 N N . THR A 1 75 ? 12.266 -6.281 -7.836 1 52.53 75 THR A N 1
ATOM 608 C CA . THR A 1 75 ? 11.602 -5.082 -7.348 1 52.53 75 THR A CA 1
ATOM 609 C C . THR A 1 75 ? 12.484 -3.854 -7.547 1 52.53 75 THR A C 1
ATOM 611 O O . THR A 1 75 ? 12.016 -2.719 -7.422 1 52.53 75 THR A O 1
ATOM 614 N N . ARG A 1 76 ? 13.836 -4.098 -7.75 1 53.03 76 ARG A N 1
ATOM 615 C CA . ARG A 1 76 ? 14.812 -3.012 -7.863 1 53.03 76 ARG A CA 1
ATOM 616 C C . ARG A 1 76 ? 15.719 -3.213 -9.07 1 53.03 76 ARG A C 1
ATOM 618 O O . ARG A 1 76 ? 15.852 -4.332 -9.578 1 53.03 76 ARG A O 1
ATOM 625 N N . PRO A 1 77 ? 15.977 -2.062 -9.727 1 46.88 77 PRO A N 1
ATOM 626 C CA . PRO A 1 77 ? 16.875 -2.162 -10.883 1 46.88 77 PRO A CA 1
ATOM 627 C C . PRO A 1 77 ? 18.047 -3.102 -10.641 1 46.88 77 PRO A C 1
ATOM 629 O O . PRO A 1 77 ? 18.562 -3.721 -11.578 1 46.88 77 PRO A O 1
ATOM 632 N N . GLU A 1 78 ? 18.594 -2.943 -9.461 1 47.84 78 GLU A N 1
ATOM 633 C CA . GLU A 1 78 ? 19.75 -3.797 -9.258 1 47.84 78 GLU A CA 1
ATOM 634 C C . GLU A 1 78 ? 19.359 -5.148 -8.68 1 47.84 78 GLU A C 1
ATOM 636 O O . GLU A 1 78 ? 18.578 -5.215 -7.727 1 47.84 78 GLU A O 1
ATOM 641 N N . PRO A 1 79 ? 19.562 -6.117 -9.422 1 49.44 79 PRO A N 1
ATOM 642 C CA . PRO A 1 79 ? 19.281 -7.492 -9 1 49.44 79 PRO A CA 1
ATOM 643 C C . PRO A 1 79 ? 19.688 -7.758 -7.551 1 49.44 79 PRO A C 1
ATOM 645 O O . PRO A 1 79 ? 20.891 -7.789 -7.234 1 49.44 79 PRO A O 1
ATOM 648 N N . GLU A 1 80 ? 19.422 -6.906 -6.617 1 55.28 80 GLU A N 1
ATOM 649 C CA . GLU A 1 80 ? 19.859 -7.273 -5.273 1 55.28 80 GLU A CA 1
ATOM 650 C C . GLU A 1 80 ? 19.094 -8.484 -4.75 1 55.28 80 GLU A C 1
ATOM 652 O O . GLU A 1 80 ? 17.922 -8.68 -5.094 1 55.28 80 GLU A O 1
ATOM 657 N N . ILE A 1 81 ? 19.812 -9.516 -4.395 1 62.03 81 ILE A N 1
ATOM 658 C CA . ILE A 1 81 ? 19.312 -10.703 -3.699 1 62.03 81 ILE A CA 1
ATOM 659 C C . ILE A 1 81 ? 18.297 -10.289 -2.633 1 62.03 81 ILE A C 1
ATOM 661 O O . ILE A 1 81 ? 18.578 -9.414 -1.807 1 62.03 81 ILE A O 1
ATOM 665 N N . VAL A 1 82 ? 17.141 -10.688 -2.828 1 71.75 82 VAL A N 1
ATOM 666 C CA . VAL A 1 82 ? 16.094 -10.422 -1.844 1 71.75 82 VAL A CA 1
ATOM 667 C C . VAL A 1 82 ? 16.531 -10.945 -0.477 1 71.75 82 VAL A C 1
ATOM 669 O O . VAL A 1 82 ? 16.938 -12.102 -0.352 1 71.75 82 VAL A O 1
ATOM 672 N N . ASP A 1 83 ? 16.641 -10.094 0.495 1 85.06 83 ASP A N 1
ATOM 673 C CA . ASP A 1 83 ? 16.891 -10.484 1.879 1 85.06 83 ASP A CA 1
ATOM 674 C C . ASP A 1 83 ? 15.773 -11.367 2.422 1 85.06 83 ASP A C 1
ATOM 676 O O . ASP A 1 83 ? 14.633 -10.922 2.547 1 85.06 83 ASP A O 1
ATOM 680 N N . ILE A 1 84 ? 16.141 -12.586 2.732 1 90.88 84 ILE A N 1
ATOM 681 C CA . ILE A 1 84 ? 15.164 -13.594 3.15 1 90.88 84 ILE A CA 1
ATOM 682 C C . ILE A 1 84 ? 14.453 -13.133 4.414 1 90.88 84 ILE A C 1
ATOM 684 O O . ILE A 1 84 ? 13.258 -13.398 4.598 1 90.88 84 ILE A O 1
ATOM 688 N N . ARG A 1 85 ? 15.227 -12.461 5.262 1 91.38 85 ARG A N 1
ATOM 689 C CA . ARG A 1 85 ? 14.609 -11.969 6.492 1 91.38 85 ARG A CA 1
ATOM 690 C C . ARG A 1 85 ? 13.547 -10.922 6.191 1 91.38 85 ARG A C 1
ATOM 692 O O . ARG A 1 85 ? 12.453 -10.969 6.758 1 91.38 85 ARG A O 1
ATOM 699 N N . LYS A 1 86 ? 13.859 -10.07 5.336 1 93 86 LYS A N 1
ATOM 700 C CA . LYS A 1 86 ? 12.906 -9.039 4.953 1 93 86 LYS A CA 1
ATOM 701 C C . LYS A 1 86 ? 11.688 -9.648 4.254 1 93 86 LYS A C 1
ATOM 703 O O . LYS A 1 86 ? 10.562 -9.195 4.457 1 93 86 LYS A O 1
ATOM 708 N N . LEU A 1 87 ? 12.016 -10.586 3.443 1 93.62 87 LEU A N 1
ATOM 709 C CA . LEU A 1 87 ? 10.93 -11.289 2.764 1 93.62 87 LEU A CA 1
ATOM 710 C C . LEU A 1 87 ? 10 -11.953 3.77 1 93.62 87 LEU A C 1
ATOM 712 O O . LEU A 1 87 ? 8.781 -11.883 3.631 1 93.62 87 LEU A O 1
ATOM 716 N N . GLY A 1 88 ? 10.562 -12.531 4.746 1 94.06 88 GLY A N 1
ATOM 717 C CA . GLY A 1 88 ? 9.773 -13.148 5.801 1 94.06 88 GLY A CA 1
ATOM 718 C C . GLY A 1 88 ? 8.898 -12.156 6.543 1 94.06 88 GLY A C 1
ATOM 719 O O . GLY A 1 88 ? 7.723 -12.43 6.801 1 94.06 88 GLY A O 1
ATOM 720 N N . VAL A 1 89 ? 9.445 -11.023 6.875 1 95 89 VAL A N 1
ATOM 721 C CA . VAL A 1 89 ? 8.703 -9.977 7.57 1 95 89 VAL A CA 1
ATOM 722 C C . VAL A 1 89 ? 7.555 -9.484 6.688 1 95 89 VAL A C 1
ATOM 724 O O . VAL A 1 89 ? 6.422 -9.336 7.152 1 95 89 VAL A O 1
ATOM 727 N N . ALA A 1 90 ? 7.883 -9.32 5.43 1 95.56 90 ALA A N 1
ATOM 728 C CA . ALA A 1 90 ? 6.875 -8.844 4.488 1 95.56 90 ALA A CA 1
ATOM 729 C C . ALA A 1 90 ? 5.711 -9.82 4.387 1 95.56 90 ALA A C 1
ATOM 731 O O . ALA A 1 90 ? 4.547 -9.406 4.371 1 95.56 90 ALA A O 1
ATOM 732 N N . LEU A 1 91 ? 6.062 -11.055 4.324 1 95.94 91 LEU A N 1
ATOM 733 C CA . LEU A 1 91 ? 5.027 -12.078 4.23 1 95.94 91 LEU A CA 1
ATOM 734 C C . LEU A 1 91 ? 4.145 -12.078 5.477 1 95.94 91 LEU A C 1
ATOM 736 O O . LEU A 1 91 ? 2.922 -12.188 5.375 1 95.94 91 LEU A O 1
ATOM 740 N N . SER A 1 92 ? 4.73 -11.852 6.637 1 95.5 92 SER A N 1
ATOM 741 C CA . SER A 1 92 ? 4.008 -11.898 7.906 1 95.5 92 SER A CA 1
ATOM 742 C C . SER A 1 92 ? 3.096 -10.688 8.062 1 95.5 92 SER A C 1
ATOM 744 O O . SER A 1 92 ? 2.174 -10.703 8.883 1 95.5 92 SER A O 1
ATOM 746 N N . HIS A 1 93 ? 3.346 -9.688 7.316 1 95.69 93 HIS A N 1
ATOM 747 C CA . HIS A 1 93 ? 2.551 -8.477 7.449 1 95.69 93 HIS A CA 1
ATOM 748 C C . HIS A 1 93 ? 1.756 -8.195 6.18 1 95.69 93 HIS A C 1
ATOM 750 O O . HIS A 1 93 ? 1.35 -7.055 5.938 1 95.69 93 HIS A O 1
ATOM 756 N N . SER A 1 94 ? 1.598 -9.203 5.371 1 96.81 94 SER A N 1
ATOM 757 C CA . SER A 1 94 ? 0.71 -9.102 4.219 1 96.81 94 SER A CA 1
ATOM 758 C C . SER A 1 94 ? -0.712 -9.516 4.578 1 96.81 94 SER A C 1
ATOM 760 O O . SER A 1 94 ? -0.914 -10.477 5.328 1 96.81 94 SER A O 1
ATOM 762 N N . ALA A 1 95 ? -1.626 -8.781 4.066 1 97 95 ALA A N 1
ATOM 763 C CA . ALA A 1 95 ? -3.027 -9.039 4.379 1 97 95 ALA A CA 1
ATOM 764 C C . ALA A 1 95 ? -3.533 -10.273 3.639 1 97 95 ALA A C 1
ATOM 766 O O . ALA A 1 95 ? -4.332 -11.047 4.176 1 97 95 ALA A O 1
ATOM 767 N N . VAL A 1 96 ? -3.119 -10.438 2.455 1 96.88 96 VAL A N 1
ATOM 768 C CA . VAL A 1 96 ? -3.504 -11.562 1.61 1 96.88 96 VAL A CA 1
ATOM 769 C C . VAL A 1 96 ? -2.266 -12.156 0.947 1 96.88 96 VAL A C 1
ATOM 771 O O . VAL A 1 96 ? -1.395 -11.422 0.471 1 96.88 96 VAL A O 1
ATOM 774 N N . ILE A 1 97 ? -2.186 -13.461 0.999 1 97.38 97 ILE A N 1
ATOM 775 C CA . ILE A 1 97 ? -1.134 -14.203 0.309 1 97.38 97 ILE A CA 1
ATOM 776 C C . ILE A 1 97 ? -1.751 -15.336 -0.511 1 97.38 97 ILE A C 1
ATOM 778 O O . ILE A 1 97 ? -2.547 -16.125 0.006 1 97.38 97 ILE A O 1
ATOM 782 N N . ILE A 1 98 ? -1.425 -15.344 -1.765 1 97.12 98 ILE A N 1
ATOM 783 C CA . ILE A 1 98 ? -1.86 -16.422 -2.648 1 97.12 98 ILE A CA 1
ATOM 784 C C . ILE A 1 98 ? -0.643 -17.141 -3.215 1 97.12 98 ILE A C 1
ATOM 786 O O . ILE A 1 98 ? 0.274 -16.516 -3.744 1 97.12 98 ILE A O 1
ATOM 790 N N . SER A 1 99 ? -0.595 -18.406 -3.057 1 96.19 99 SER A N 1
ATOM 791 C CA . SER A 1 99 ? 0.454 -19.234 -3.631 1 96.19 99 SER A CA 1
ATOM 792 C C . SER A 1 99 ? -0.135 -20.344 -4.508 1 96.19 99 SER A C 1
ATOM 794 O O . SER A 1 99 ? -1.194 -20.891 -4.199 1 96.19 99 SER A O 1
ATOM 796 N N . VAL A 1 100 ? 0.534 -20.625 -5.555 1 94.88 100 VAL A N 1
ATOM 797 C CA . VAL A 1 100 ? 0.087 -21.641 -6.5 1 94.88 100 VAL A CA 1
ATOM 798 C C . VAL A 1 100 ? 1.162 -22.719 -6.648 1 94.88 100 VAL A C 1
ATOM 800 O O . VAL A 1 100 ? 2.34 -22.391 -6.84 1 94.88 100 VAL A O 1
ATOM 803 N N . PHE A 1 101 ? 0.697 -23.938 -6.602 1 92.5 101 PHE A N 1
ATOM 804 C CA . PHE A 1 101 ? 1.615 -25.062 -6.652 1 92.5 101 PHE A CA 1
ATOM 805 C C . PHE A 1 101 ? 1.243 -26.016 -7.785 1 92.5 101 PHE A C 1
ATOM 807 O O . PHE A 1 101 ? 0.065 -26.156 -8.117 1 92.5 101 PHE A O 1
ATOM 814 N N . CYS A 1 102 ? 2.254 -26.594 -8.281 1 89.06 102 CYS A N 1
ATOM 815 C CA . CYS A 1 102 ? 2.082 -27.609 -9.312 1 89.06 102 CYS A CA 1
ATOM 816 C C . CYS A 1 102 ? 3.117 -28.719 -9.156 1 89.06 102 CYS A C 1
ATOM 818 O O . CYS A 1 102 ? 4.238 -28.469 -8.711 1 89.06 102 CYS A O 1
ATOM 820 N N . ASN A 1 103 ? 2.621 -29.859 -9.5 1 81.25 103 ASN A N 1
ATOM 821 C CA . ASN A 1 103 ? 3.562 -30.969 -9.508 1 81.25 103 ASN A CA 1
ATOM 822 C C . ASN A 1 103 ? 4.695 -30.734 -10.5 1 81.25 103 ASN A C 1
ATOM 824 O O . ASN A 1 103 ? 4.453 -30.453 -11.672 1 81.25 103 ASN A O 1
ATOM 828 N N . PRO A 1 104 ? 5.914 -30.875 -10 1 75.12 104 PRO A N 1
ATOM 829 C CA . PRO A 1 104 ? 7.07 -30.594 -10.852 1 75.12 104 PRO A CA 1
ATOM 830 C C . PRO A 1 104 ? 7.074 -31.438 -12.125 1 75.12 104 PRO A C 1
ATOM 832 O O . PRO A 1 104 ? 7.629 -31.016 -13.148 1 75.12 104 PRO A O 1
ATOM 835 N N . GLN A 1 105 ? 6.57 -32.656 -12.047 1 70.75 105 GLN A N 1
ATOM 836 C CA . GLN A 1 105 ? 6.57 -33.531 -13.219 1 70.75 105 GLN A CA 1
ATOM 837 C C . GLN A 1 105 ? 5.727 -32.938 -14.344 1 70.75 105 GLN A C 1
ATOM 839 O O . GLN A 1 105 ? 5.957 -33.25 -15.516 1 70.75 105 GLN A O 1
ATOM 844 N N . HIS A 1 106 ? 4.789 -32.156 -13.961 1 63.53 106 HIS A N 1
ATOM 845 C CA . HIS A 1 106 ? 3.889 -31.562 -14.938 1 63.53 106 HIS A CA 1
ATOM 846 C C . HIS A 1 106 ? 4.469 -30.266 -15.492 1 63.53 106 HIS A C 1
ATOM 848 O O . HIS A 1 106 ? 4.16 -29.875 -16.625 1 63.53 106 HIS A O 1
ATOM 854 N N . VAL A 1 107 ? 5.301 -29.641 -14.68 1 59.81 107 VAL A N 1
ATOM 855 C CA . VAL A 1 107 ? 5.887 -28.375 -15.117 1 59.81 107 VAL A CA 1
ATOM 856 C C . VAL A 1 107 ? 6.855 -28.625 -16.281 1 59.81 107 VAL A C 1
ATOM 858 O O . VAL A 1 107 ? 6.906 -27.859 -17.234 1 59.81 107 VAL A O 1
ATOM 861 N N . ASN A 1 108 ? 7.641 -29.703 -16.094 1 56.62 108 ASN A N 1
ATOM 862 C CA . ASN A 1 108 ? 8.633 -30.062 -17.109 1 56.62 108 ASN A CA 1
ATOM 863 C C . ASN A 1 108 ? 8.078 -31.062 -18.109 1 56.62 108 ASN A C 1
ATOM 865 O O . ASN A 1 108 ? 8.758 -31.422 -19.078 1 56.62 108 ASN A O 1
ATOM 869 N N . ALA A 1 109 ? 6.875 -31.781 -17.766 1 51.81 109 ALA A N 1
ATOM 870 C CA . ALA A 1 109 ? 6.504 -32.969 -18.516 1 51.81 109 ALA A CA 1
ATOM 871 C C . ALA A 1 109 ? 5.887 -32.625 -19.859 1 51.81 109 ALA A C 1
ATOM 873 O O . ALA A 1 109 ? 5.094 -31.672 -19.953 1 51.81 109 ALA A O 1
ATOM 874 N N . VAL A 1 110 ? 6.609 -32.875 -20.828 1 47.78 110 VAL A N 1
ATOM 875 C CA . VAL A 1 110 ? 5.996 -33.125 -22.141 1 47.78 110 VAL A CA 1
ATOM 876 C C . VAL A 1 110 ? 4.75 -34 -21.969 1 47.78 110 VAL A C 1
ATOM 878 O O . VAL A 1 110 ? 4.75 -34.969 -21.188 1 47.78 110 VAL A O 1
ATOM 881 N N . PRO A 1 111 ? 3.459 -33.375 -22.297 1 45.31 111 PRO A N 1
ATOM 882 C CA . PRO A 1 111 ? 2.293 -34.25 -22.156 1 45.31 111 PRO A CA 1
ATOM 883 C C . PRO A 1 111 ? 2.605 -35.719 -22.453 1 45.31 111 PRO A C 1
ATOM 885 O O . PRO A 1 111 ? 2.939 -36.062 -23.594 1 45.31 111 PRO A O 1
ATOM 888 N N . ASN A 1 112 ? 3.518 -36.344 -21.75 1 44.03 112 ASN A N 1
ATOM 889 C CA . ASN A 1 112 ? 3.557 -37.75 -22.125 1 44.03 112 ASN A CA 1
ATOM 890 C C . ASN A 1 112 ? 2.221 -38.438 -21.844 1 44.03 112 ASN A C 1
ATOM 892 O O . ASN A 1 112 ? 1.572 -38.188 -20.844 1 44.03 112 ASN A O 1
ATOM 896 N N . HIS A 1 113 ? 1.544 -38.906 -22.844 1 44.84 113 HIS A N 1
ATOM 897 C CA . HIS A 1 113 ? 0.282 -39.625 -22.984 1 44.84 113 HIS A CA 1
ATOM 898 C C . HIS A 1 113 ? 0.049 -40.594 -21.812 1 44.84 113 HIS A C 1
ATOM 900 O O . HIS A 1 113 ? -1.078 -41.031 -21.578 1 44.84 113 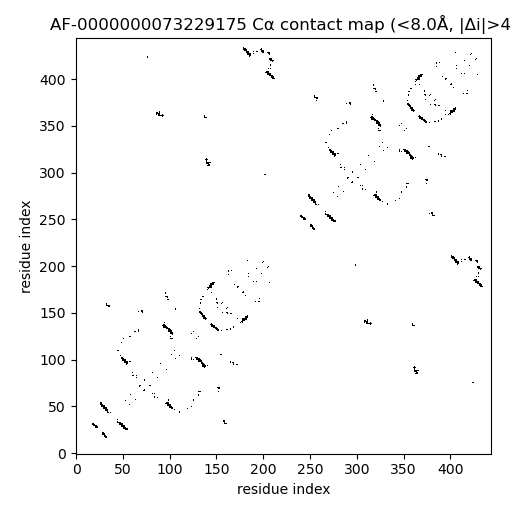HIS A O 1
ATOM 906 N N . ASN A 1 114 ? 1.084 -41.219 -21.234 1 44.5 114 ASN A N 1
ATOM 907 C CA . ASN A 1 114 ? 0.84 -42.406 -20.406 1 44.5 114 ASN A CA 1
ATOM 908 C C . ASN A 1 114 ? 0.694 -42.031 -18.938 1 44.5 114 ASN A C 1
ATOM 910 O O . ASN A 1 114 ? 0.863 -42.906 -18.062 1 44.5 114 ASN A O 1
ATOM 914 N N . SER A 1 115 ? 0.827 -40.844 -18.484 1 47.38 115 SER A N 1
ATOM 915 C CA . SER A 1 115 ? 0.821 -40.688 -17.031 1 47.38 115 SER A CA 1
ATOM 916 C C . SER A 1 115 ? -0.581 -40.906 -16.453 1 47.38 115 SER A C 1
ATOM 918 O O . SER A 1 115 ? -1.531 -40.25 -16.906 1 47.38 115 SER A O 1
ATOM 920 N N . PRO A 1 116 ? -0.911 -42 -15.664 1 43.06 116 PRO A N 1
ATOM 921 C CA . PRO A 1 116 ? -2.211 -42.344 -15.086 1 43.06 116 PRO A CA 1
ATOM 922 C C . PRO A 1 116 ? -2.865 -41.156 -14.367 1 43.06 116 PRO A C 1
ATOM 924 O O . PRO A 1 116 ? -2.172 -40.25 -13.922 1 43.06 116 PRO A O 1
ATOM 927 N N . ILE A 1 117 ? -4.176 -40.938 -14.492 1 45.69 117 ILE A N 1
ATOM 928 C CA . ILE A 1 117 ? -5.215 -40.156 -13.812 1 45.69 117 ILE A CA 1
ATOM 929 C C . ILE A 1 117 ? -4.875 -40.031 -12.328 1 45.69 117 ILE A C 1
ATOM 931 O O . ILE A 1 117 ? -5.395 -39.125 -11.648 1 45.69 117 ILE A O 1
ATOM 935 N N . ALA A 1 118 ? -4.098 -41 -11.852 1 46.38 118 ALA A N 1
ATOM 936 C CA . ALA A 1 118 ? -3.949 -41.125 -10.406 1 46.38 118 ALA A CA 1
ATOM 937 C C . ALA A 1 118 ? -3.225 -39.938 -9.805 1 46.38 118 ALA A C 1
ATOM 939 O O . ALA A 1 118 ? -3.449 -39.594 -8.641 1 46.38 118 ALA A O 1
ATOM 940 N N . ASP A 1 119 ? -2.307 -39.344 -10.469 1 49.34 119 ASP A N 1
ATOM 941 C CA . ASP A 1 119 ? -1.475 -38.312 -9.844 1 49.34 119 ASP A CA 1
ATOM 942 C C . ASP A 1 119 ? -2.256 -37.031 -9.656 1 49.34 119 ASP A C 1
ATOM 944 O O . ASP A 1 119 ? -1.775 -36.094 -9 1 49.34 119 ASP A O 1
ATOM 948 N N . PHE A 1 120 ? -3.357 -37.031 -10.367 1 50.41 120 PHE A N 1
ATOM 949 C CA . PHE A 1 120 ? -4.211 -35.844 -10.336 1 50.41 120 PHE A CA 1
ATOM 950 C C . PHE A 1 120 ? -4.793 -35.625 -8.945 1 50.41 120 PHE A C 1
ATOM 952 O O . PHE A 1 120 ? -5.102 -34.5 -8.562 1 50.41 120 PHE A O 1
ATOM 959 N N . PHE A 1 121 ? -4.891 -36.844 -8.195 1 49.28 121 PHE A N 1
ATOM 960 C CA . PHE A 1 121 ? -5.586 -36.688 -6.918 1 49.28 121 PHE A CA 1
ATOM 961 C C . PHE A 1 121 ? -4.598 -36.562 -5.77 1 49.28 121 PHE A C 1
ATOM 963 O O . PHE A 1 121 ? -4.969 -36.688 -4.602 1 49.28 121 PHE A O 1
ATOM 970 N N . THR A 1 122 ? -3.348 -36.562 -6.137 1 53 122 THR A N 1
ATOM 971 C CA . THR A 1 122 ? -2.463 -36.531 -4.98 1 53 122 THR A CA 1
ATOM 972 C C . THR A 1 122 ? -2.562 -35.156 -4.285 1 53 122 THR A C 1
ATOM 974 O O . THR A 1 122 ? -2.521 -34.125 -4.938 1 53 122 THR A O 1
ATOM 977 N N . PRO A 1 123 ? -2.979 -35.25 -3.047 1 57 123 PRO A N 1
ATOM 978 C CA . PRO A 1 123 ? -3.09 -34.031 -2.244 1 57 123 PRO A CA 1
ATOM 979 C C . PRO A 1 123 ? -1.856 -33.156 -2.354 1 57 123 PRO A C 1
ATOM 981 O O . PRO A 1 123 ? -0.727 -33.656 -2.322 1 57 123 PRO A O 1
ATOM 984 N N . VAL A 1 124 ? -2.072 -32.031 -2.979 1 59.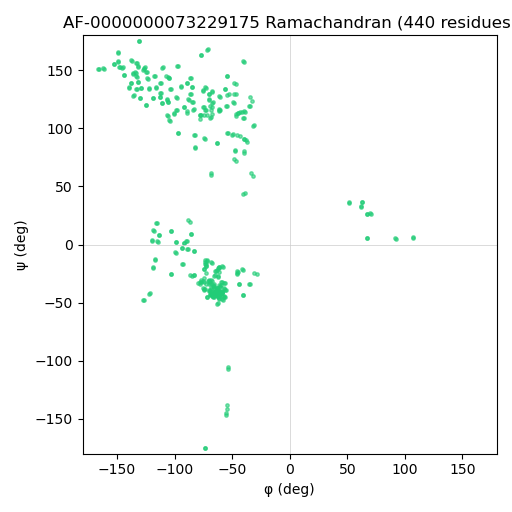06 124 VAL A N 1
ATOM 985 C CA . VAL A 1 124 ? -1.014 -31.016 -3.107 1 59.06 124 VAL A CA 1
ATOM 986 C C . VAL A 1 124 ? -0.314 -30.828 -1.764 1 59.06 124 VAL A C 1
ATOM 988 O O . VAL A 1 124 ? -0.969 -30.766 -0.721 1 59.06 124 VAL A O 1
ATOM 991 N N . SER A 1 125 ? 1.002 -31.25 -1.763 1 66.94 125 SER A N 1
ATOM 992 C CA . SER A 1 125 ? 1.812 -30.953 -0.588 1 66.94 125 SER A CA 1
ATOM 993 C C . SER A 1 125 ? 2.787 -29.812 -0.868 1 66.94 125 SER A C 1
ATOM 995 O O . SER A 1 125 ? 3.645 -29.922 -1.747 1 66.94 125 SER A O 1
ATOM 997 N N . PRO A 1 126 ? 2.463 -28.672 -0.285 1 66.62 126 PRO A N 1
ATOM 998 C CA . PRO A 1 126 ? 3.406 -27.562 -0.457 1 66.62 126 PRO A CA 1
ATOM 999 C C . PRO A 1 126 ? 4.863 -28 -0.33 1 66.62 126 PRO A C 1
ATOM 1001 O O . PRO A 1 126 ? 5.762 -27.344 -0.869 1 66.62 126 PRO A O 1
ATOM 1004 N N . SER A 1 127 ? 5.004 -29.109 0.303 1 68.94 127 SER A N 1
ATOM 1005 C CA . SER A 1 127 ? 6.371 -29.594 0.484 1 68.94 127 SER A CA 1
ATOM 1006 C C . SER A 1 127 ? 6.859 -30.344 -0.747 1 68.94 127 SER A C 1
ATOM 1008 O O . SER A 1 127 ? 8.055 -30.344 -1.057 1 68.94 127 SER A O 1
ATOM 1010 N N . ARG A 1 128 ? 5.898 -30.906 -1.503 1 73.62 128 ARG A N 1
ATOM 1011 C CA . ARG A 1 128 ? 6.293 -31.75 -2.625 1 73.62 128 ARG A CA 1
ATOM 1012 C C . ARG A 1 128 ? 6.141 -31.016 -3.949 1 73.62 128 ARG A C 1
ATOM 1014 O O . ARG A 1 128 ? 6.93 -31.203 -4.871 1 73.62 128 ARG A O 1
ATOM 1021 N N . ASP A 1 129 ? 5.277 -30.109 -3.889 1 85.19 129 ASP A N 1
ATOM 1022 C CA . ASP A 1 129 ? 4.953 -29.453 -5.145 1 85.19 129 ASP A CA 1
ATOM 1023 C C . ASP A 1 129 ? 5.723 -28.141 -5.285 1 85.19 129 ASP A C 1
ATOM 1025 O O . ASP A 1 129 ? 6.219 -27.594 -4.293 1 85.19 129 ASP A O 1
ATOM 1029 N N . GLN A 1 130 ? 5.906 -27.828 -6.484 1 89.25 130 GLN A N 1
ATOM 1030 C CA . GLN A 1 130 ? 6.688 -26.625 -6.789 1 89.25 130 GLN A CA 1
ATOM 1031 C C . GLN A 1 130 ? 5.816 -25.375 -6.754 1 89.25 130 GLN A C 1
ATOM 1033 O O . GLN A 1 130 ? 4.684 -25.391 -7.246 1 89.25 130 GLN A O 1
ATOM 1038 N N . LEU A 1 131 ? 6.395 -24.344 -6.105 1 94.19 131 LEU A N 1
ATOM 1039 C CA . LEU A 1 131 ? 5.746 -23.031 -6.148 1 94.19 131 LEU A CA 1
ATOM 1040 C C . LEU A 1 131 ? 5.898 -22.391 -7.527 1 94.19 131 LEU A C 1
ATOM 1042 O O . LEU A 1 131 ? 7.012 -22.062 -7.941 1 94.19 131 LEU A O 1
ATOM 1046 N N . ILE A 1 132 ? 4.789 -22.188 -8.242 1 93.75 132 ILE A N 1
ATOM 1047 C CA . ILE A 1 132 ? 4.902 -21.719 -9.625 1 93.75 132 ILE A CA 1
ATOM 1048 C C . ILE A 1 132 ? 4.258 -20.344 -9.758 1 93.75 132 ILE A C 1
ATOM 1050 O O . ILE A 1 132 ? 4.406 -19.672 -10.781 1 93.75 132 ILE A O 1
ATOM 1054 N N . GLY A 1 133 ? 3.525 -19.906 -8.812 1 96.31 133 GLY A N 1
ATOM 1055 C CA . GLY A 1 133 ? 2.854 -18.609 -8.828 1 96.31 133 GLY A CA 1
ATOM 1056 C C . GLY A 1 133 ? 2.701 -18 -7.441 1 96.31 133 GLY A C 1
ATOM 1057 O O . GLY A 1 133 ? 2.674 -18.719 -6.441 1 96.31 133 GLY A O 1
ATOM 1058 N N . PHE A 1 134 ? 2.545 -16.734 -7.477 1 97 134 PHE A N 1
ATOM 1059 C CA . PHE A 1 134 ? 2.496 -16.016 -6.207 1 97 134 PHE A CA 1
ATOM 1060 C C . PHE A 1 134 ? 1.875 -14.633 -6.391 1 97 134 PHE A C 1
ATOM 1062 O O . PHE A 1 134 ? 1.974 -14.039 -7.465 1 97 134 PHE A O 1
ATOM 1069 N N . GLY A 1 135 ? 1.27 -14.133 -5.387 1 96.56 135 GLY A N 1
ATOM 1070 C CA . GLY A 1 135 ? 0.757 -12.781 -5.254 1 96.56 135 GLY A CA 1
ATOM 1071 C C . GLY A 1 135 ? 0.388 -12.414 -3.83 1 96.56 135 GLY A C 1
ATOM 1072 O O . GLY A 1 135 ? 0.017 -13.289 -3.037 1 96.56 135 GLY A O 1
ATOM 1073 N N . ARG A 1 136 ? 0.493 -11.188 -3.553 1 96.75 136 ARG A N 1
ATOM 1074 C CA . ARG A 1 136 ? 0.14 -10.766 -2.203 1 96.75 136 ARG A CA 1
ATOM 1075 C C . ARG A 1 136 ? -0.406 -9.344 -2.201 1 96.75 136 ARG A C 1
ATOM 1077 O O . ARG A 1 136 ? -0.27 -8.617 -3.191 1 96.75 136 ARG A O 1
ATOM 1084 N N . ALA A 1 137 ? -1.018 -8.992 -1.114 1 97.19 137 ALA A N 1
ATOM 1085 C CA . ALA A 1 137 ? -1.528 -7.637 -0.94 1 97.19 137 ALA A CA 1
ATOM 1086 C C . ALA A 1 137 ? -1.255 -7.121 0.47 1 97.19 137 ALA A C 1
ATOM 1088 O O . ALA A 1 137 ? -1.325 -7.883 1.438 1 97.19 137 ALA A O 1
ATOM 1089 N N . VAL A 1 138 ? -0.88 -5.906 0.539 1 96.81 138 VAL A N 1
ATOM 1090 C CA . VAL A 1 138 ? -0.749 -5.184 1.799 1 96.81 138 VAL A CA 1
ATOM 1091 C C . VAL A 1 138 ? -1.938 -4.242 1.98 1 96.81 138 VAL A C 1
ATOM 1093 O O . VAL A 1 138 ? -2.359 -3.572 1.033 1 96.81 138 VAL A O 1
ATOM 1096 N N . SER A 1 139 ? -2.498 -4.273 3.188 1 96.81 139 SER A N 1
ATOM 1097 C CA . SER A 1 139 ? -3.725 -3.52 3.42 1 96.81 139 SER A CA 1
ATOM 1098 C C . SER A 1 139 ? -3.77 -2.959 4.836 1 96.81 139 SER A C 1
ATOM 1100 O O . SER A 1 139 ? -3.117 -3.488 5.738 1 96.81 139 SER A O 1
ATOM 1102 N N . ASP A 1 140 ? -4.457 -1.882 4.941 1 95.75 140 ASP A N 1
ATOM 1103 C CA . ASP A 1 140 ? -4.777 -1.361 6.27 1 95.75 140 ASP A CA 1
ATOM 1104 C C . ASP A 1 140 ? -6.086 -1.945 6.789 1 95.75 140 ASP A C 1
ATOM 1106 O O . ASP A 1 140 ? -6.594 -1.518 7.828 1 95.75 140 ASP A O 1
ATOM 1110 N N . TYR A 1 141 ? -6.703 -2.848 6.059 1 94.88 141 TYR A N 1
ATOM 1111 C CA . TYR A 1 141 ? -7.879 -3.637 6.414 1 94.88 141 TYR A CA 1
ATOM 1112 C C . TYR A 1 141 ? -9.109 -2.75 6.539 1 94.88 141 TYR A C 1
ATOM 1114 O O . TYR A 1 141 ? -10.188 -3.221 6.93 1 94.88 141 TYR A O 1
ATOM 1122 N N . GLY A 1 142 ? -8.969 -1.496 6.219 1 92.38 142 GLY A N 1
ATOM 1123 C CA . GLY A 1 142 ? -10.102 -0.595 6.363 1 92.38 142 GLY A CA 1
ATOM 1124 C C . GLY A 1 142 ? -10.406 0.185 5.102 1 92.38 142 GLY A C 1
ATOM 1125 O O . GLY A 1 142 ? -11.547 0.177 4.621 1 92.38 142 GLY A O 1
ATOM 1126 N N . LEU A 1 143 ? -9.383 0.735 4.543 1 90.38 143 LEU A N 1
ATOM 1127 C CA . LEU A 1 143 ? -9.641 1.698 3.477 1 90.38 143 LEU A CA 1
ATOM 1128 C C . LEU A 1 143 ? -8.961 1.275 2.182 1 90.38 143 LEU A C 1
ATOM 1130 O O . LEU A 1 143 ? -9.562 1.336 1.107 1 90.38 143 LEU A O 1
ATOM 1134 N N . THR A 1 144 ? -7.742 0.813 2.311 1 91.75 144 THR A N 1
ATOM 1135 C CA . THR A 1 144 ? -6.953 0.665 1.092 1 91.75 144 THR A CA 1
ATOM 1136 C C . THR A 1 144 ? -6.184 -0.653 1.104 1 91.75 144 THR A C 1
ATOM 1138 O O . THR A 1 144 ? -5.984 -1.251 2.162 1 91.75 144 THR A O 1
ATOM 1141 N N . ALA A 1 145 ? -5.82 -1.083 -0.106 1 94.75 145 ALA A N 1
ATOM 1142 C CA . ALA A 1 145 ? -4.926 -2.223 -0.291 1 94.75 145 ALA A CA 1
ATOM 1143 C C . ALA A 1 145 ? -4.07 -2.051 -1.542 1 94.75 145 ALA A C 1
ATOM 1145 O O . ALA A 1 145 ? -4.434 -1.308 -2.455 1 94.75 145 ALA A O 1
ATOM 1146 N N . SER A 1 146 ? -2.918 -2.645 -1.531 1 94.12 146 SER A N 1
ATOM 1147 C CA . SER A 1 146 ? -2.018 -2.668 -2.68 1 94.12 146 SER A CA 1
ATOM 1148 C C . SER A 1 146 ? -1.556 -4.09 -2.99 1 94.12 146 SER A C 1
ATOM 1150 O O . SER A 1 146 ? -1.181 -4.836 -2.086 1 94.12 146 SER A O 1
ATOM 1152 N N . ILE A 1 147 ? -1.595 -4.402 -4.23 1 94.31 147 ILE A N 1
ATOM 1153 C CA . ILE A 1 147 ? -1.172 -5.73 -4.668 1 94.31 147 ILE A CA 1
ATOM 1154 C C . ILE A 1 147 ? 0.292 -5.688 -5.098 1 94.31 147 ILE A C 1
ATOM 1156 O O . ILE A 1 147 ? 0.716 -4.758 -5.789 1 94.31 147 ILE A O 1
ATOM 1160 N N . TYR A 1 148 ? 1.014 -6.738 -4.641 1 91.25 148 TYR A N 1
ATOM 1161 C CA . TYR A 1 148 ? 2.436 -6.824 -4.957 1 91.25 148 TYR A CA 1
ATOM 1162 C C . TYR A 1 148 ? 2.803 -8.219 -5.441 1 91.25 148 TYR A C 1
ATOM 1164 O O . TYR A 1 148 ? 2.092 -9.188 -5.16 1 91.25 148 TYR A O 1
ATOM 1172 N N . ASP A 1 149 ? 3.871 -8.312 -6.184 1 91.06 149 ASP A N 1
ATOM 1173 C CA . ASP A 1 149 ? 4.637 -9.531 -6.438 1 91.06 149 ASP A CA 1
ATOM 1174 C C . ASP A 1 149 ? 3.789 -10.57 -7.156 1 91.06 149 ASP A C 1
ATOM 1176 O O . ASP A 1 149 ? 3.836 -11.758 -6.816 1 91.06 149 ASP A O 1
ATOM 1180 N N . VAL A 1 150 ? 2.982 -10.094 -7.996 1 93.62 150 VAL A N 1
ATOM 1181 C CA . VAL A 1 150 ? 2.232 -11.047 -8.797 1 93.62 150 VAL A CA 1
ATOM 1182 C C . VAL A 1 150 ? 3.143 -11.664 -9.859 1 93.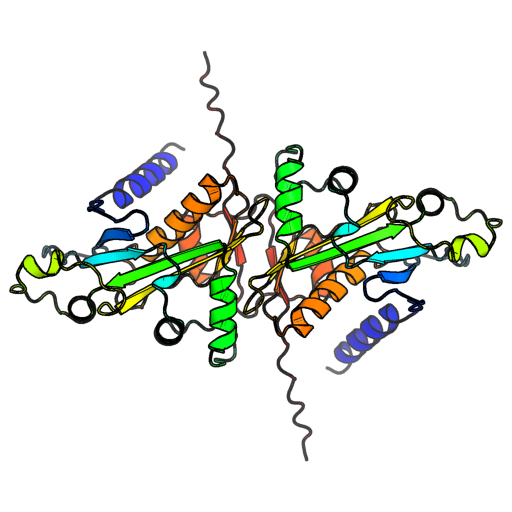62 150 VAL A C 1
ATOM 1184 O O . VAL A 1 150 ? 3.686 -10.945 -10.711 1 93.62 150 VAL A O 1
ATOM 1187 N N . MET A 1 151 ? 3.295 -13 -9.742 1 93.44 151 MET A N 1
ATOM 1188 C CA . MET A 1 151 ? 4.184 -13.633 -10.711 1 93.44 151 MET A CA 1
ATOM 1189 C C . MET A 1 151 ? 3.791 -15.086 -10.938 1 93.44 151 MET A C 1
ATOM 1191 O O . MET A 1 151 ? 3.156 -15.711 -10.086 1 93.44 151 MET A O 1
ATOM 1195 N N . VAL A 1 152 ? 4.145 -15.555 -12.055 1 94.44 152 VAL A N 1
ATOM 1196 C CA . VAL A 1 152 ? 4.004 -16.938 -12.5 1 94.44 152 VAL A CA 1
ATOM 1197 C C . VAL A 1 152 ? 5.258 -17.359 -13.266 1 94.44 152 VAL A C 1
ATOM 1199 O O . VAL A 1 152 ? 5.793 -16.594 -14.07 1 94.44 152 VAL A O 1
ATOM 1202 N N . ILE A 1 153 ? 5.73 -18.531 -12.945 1 92.62 153 ILE A N 1
ATOM 1203 C CA . ILE A 1 153 ? 6.906 -19 -13.664 1 92.62 153 ILE A CA 1
ATOM 1204 C C . ILE A 1 153 ? 6.648 -18.953 -15.172 1 92.62 153 ILE A C 1
ATOM 1206 O O . ILE A 1 153 ? 5.555 -19.266 -15.633 1 92.62 153 ILE A O 1
ATOM 1210 N N . PRO A 1 154 ? 7.617 -18.656 -15.906 1 90.69 154 PRO A N 1
ATOM 1211 C CA . PRO A 1 154 ? 7.438 -18.422 -17.344 1 90.69 154 PRO A CA 1
ATOM 1212 C C . PRO A 1 154 ? 6.816 -19.625 -18.047 1 90.69 154 PRO A C 1
ATOM 1214 O O . PRO A 1 154 ? 5.957 -19.469 -18.922 1 90.69 154 PRO A O 1
ATOM 1217 N N . SER A 1 155 ? 7.133 -20.844 -17.734 1 86.88 155 SER A N 1
ATOM 1218 C CA . SER A 1 155 ? 6.656 -22.047 -18.406 1 86.88 155 SER A CA 1
ATOM 1219 C C . SER A 1 155 ? 5.16 -22.25 -18.188 1 86.88 155 SER A C 1
ATOM 1221 O O . SER A 1 155 ? 4.52 -23.016 -18.906 1 86.88 155 SER A O 1
ATOM 1223 N N . MET A 1 156 ? 4.633 -21.547 -17.219 1 89.94 156 MET A N 1
ATOM 1224 C CA . MET A 1 156 ? 3.227 -21.734 -16.891 1 89.94 156 MET A CA 1
ATOM 1225 C C . MET A 1 156 ? 2.432 -20.453 -17.109 1 89.94 156 MET A C 1
ATOM 1227 O O . MET A 1 156 ? 1.311 -20.328 -16.609 1 89.94 156 MET A O 1
ATOM 1231 N N . GLN A 1 157 ? 3.053 -19.531 -17.75 1 89.06 157 GLN A N 1
ATOM 1232 C CA . GLN A 1 157 ? 2.363 -18.266 -18.047 1 89.06 157 GLN A CA 1
ATOM 1233 C C . GLN A 1 157 ? 1.388 -18.438 -19.203 1 89.06 157 GLN A C 1
ATOM 1235 O O . GLN A 1 157 ? 1.379 -19.469 -19.875 1 89.06 157 GLN A O 1
ATOM 1240 N N . ARG A 1 158 ? 0.512 -17.516 -19.328 1 88.31 158 ARG A N 1
ATOM 1241 C CA . ARG A 1 158 ? -0.483 -17.438 -20.391 1 88.31 158 ARG A CA 1
ATOM 1242 C C . ARG A 1 158 ? -1.486 -18.578 -20.281 1 88.31 158 ARG A C 1
ATOM 1244 O O . ARG A 1 158 ? -1.957 -19.094 -21.297 1 88.31 158 ARG A O 1
ATOM 1251 N N . MET A 1 159 ? -1.666 -19.078 -19.109 1 88.94 159 MET A N 1
ATOM 1252 C CA . MET A 1 159 ? -2.66 -20.109 -18.828 1 88.94 159 MET A CA 1
ATOM 1253 C C . MET A 1 159 ? -3.75 -19.578 -17.906 1 88.94 159 MET A C 1
ATOM 1255 O O . MET A 1 159 ? -4.602 -20.328 -17.438 1 88.94 159 MET A O 1
ATOM 1259 N N . GLY A 1 160 ? -3.631 -18.281 -17.562 1 92 160 GLY A N 1
ATOM 1260 C CA . GLY A 1 160 ? -4.656 -17.656 -16.734 1 92 160 GLY A CA 1
ATOM 1261 C C . GLY A 1 160 ? -4.355 -17.719 -15.258 1 92 160 GLY A C 1
ATOM 1262 O O . GLY A 1 160 ? -5.172 -17.297 -14.43 1 92 160 GLY A O 1
ATOM 1263 N N . ILE A 1 161 ? -3.227 -18.219 -14.914 1 93.69 161 ILE A N 1
ATOM 1264 C CA . ILE A 1 161 ? -2.875 -18.422 -13.516 1 93.69 161 ILE A CA 1
ATOM 1265 C C . ILE A 1 161 ? -2.754 -17.062 -12.82 1 93.69 161 ILE A C 1
ATOM 1267 O O . ILE A 1 161 ? -3.266 -16.875 -11.711 1 93.69 161 ILE A O 1
ATOM 1271 N N . GLY A 1 162 ? -2.123 -16.141 -13.477 1 95.12 162 GLY A N 1
ATOM 1272 C CA . GLY A 1 162 ? -2.004 -14.805 -12.922 1 95.12 162 GLY A CA 1
ATOM 1273 C C . GLY A 1 162 ? -3.346 -14.164 -12.617 1 95.12 162 GLY A C 1
ATOM 1274 O O . GLY A 1 162 ? -3.531 -13.578 -11.547 1 95.12 162 GLY A O 1
ATOM 1275 N N . GLN A 1 163 ? -4.23 -14.289 -13.523 1 94.06 163 GLN A N 1
ATOM 1276 C CA . GLN A 1 163 ? -5.566 -13.734 -13.336 1 94.06 163 GLN A CA 1
ATOM 1277 C C . GLN A 1 163 ? -6.27 -14.375 -12.148 1 94.06 163 GLN A C 1
ATOM 1279 O O . GLN A 1 163 ? -6.957 -13.695 -11.383 1 94.06 163 GLN A O 1
ATOM 1284 N N . MET A 1 164 ? -6.102 -15.648 -12.023 1 94.75 164 MET A N 1
ATOM 1285 C CA . MET A 1 164 ? -6.699 -16.359 -10.898 1 94.75 164 MET A CA 1
ATOM 1286 C C . MET A 1 164 ? -6.176 -15.812 -9.578 1 94.75 164 MET A C 1
ATOM 1288 O O . MET A 1 164 ? -6.938 -15.648 -8.625 1 94.75 164 MET A O 1
ATOM 1292 N N . ILE A 1 165 ? -4.898 -15.547 -9.547 1 96.31 165 ILE A N 1
ATOM 1293 C CA . ILE A 1 165 ? -4.258 -15.023 -8.352 1 96.31 165 ILE A CA 1
ATOM 1294 C C . ILE A 1 165 ? -4.852 -13.664 -7.996 1 96.31 165 ILE A C 1
ATOM 1296 O O . ILE A 1 165 ? -5.324 -13.461 -6.875 1 96.31 165 ILE A O 1
ATOM 1300 N N . VAL A 1 166 ? -4.918 -12.758 -8.961 1 96 166 VAL A N 1
ATOM 1301 C CA . VAL A 1 166 ? -5.363 -11.391 -8.727 1 96 166 VAL A CA 1
ATOM 1302 C C . VAL A 1 166 ? -6.844 -11.383 -8.367 1 96 166 VAL A C 1
ATOM 1304 O O . VAL A 1 166 ? -7.258 -10.688 -7.43 1 96 166 VAL A O 1
ATOM 1307 N N . LYS A 1 167 ? -7.605 -12.109 -9.047 1 93.75 167 LYS A N 1
ATOM 1308 C CA . LYS A 1 167 ? -9.039 -12.156 -8.766 1 93.75 167 LYS A CA 1
ATOM 1309 C C . LYS A 1 167 ? -9.305 -12.68 -7.359 1 93.75 167 LYS A C 1
ATOM 1311 O O . LYS A 1 167 ? -10.211 -12.195 -6.676 1 93.75 167 LYS A O 1
ATOM 1316 N N . LYS A 1 168 ? -8.562 -13.648 -6.996 1 95.5 168 LYS A N 1
ATOM 1317 C CA . LYS A 1 168 ? -8.719 -14.172 -5.645 1 95.5 168 LYS A CA 1
ATOM 1318 C C . LYS A 1 168 ? -8.344 -13.125 -4.598 1 95.5 168 LYS A C 1
ATOM 1320 O O . LYS A 1 168 ? -9.031 -12.984 -3.586 1 95.5 168 LYS A O 1
ATOM 1325 N N . ILE A 1 169 ? -7.27 -12.398 -4.801 1 96.75 169 ILE A N 1
ATOM 1326 C CA . ILE A 1 169 ? -6.867 -11.328 -3.9 1 96.75 169 ILE A CA 1
ATOM 1327 C C . ILE A 1 169 ? -7.984 -10.289 -3.797 1 96.75 169 ILE A C 1
ATOM 1329 O O . ILE A 1 169 ? -8.391 -9.914 -2.695 1 96.75 169 ILE A O 1
ATOM 1333 N N . VAL A 1 170 ? -8.5 -9.906 -4.941 1 95 170 VAL A N 1
ATOM 1334 C CA . VAL A 1 170 ? -9.539 -8.883 -4.992 1 95 170 VAL A CA 1
ATOM 1335 C C . VAL A 1 170 ? -10.773 -9.367 -4.23 1 95 170 VAL A C 1
ATOM 1337 O O . VAL A 1 170 ? -11.344 -8.617 -3.428 1 95 170 VAL A O 1
ATOM 1340 N N . ARG A 1 171 ? -11.094 -10.562 -4.449 1 94.69 171 ARG A N 1
ATOM 1341 C CA . ARG A 1 171 ? -12.266 -11.125 -3.777 1 94.69 171 ARG A CA 1
ATOM 1342 C C . ARG A 1 171 ? -12.078 -11.125 -2.264 1 94.69 171 ARG A C 1
ATOM 1344 O O . ARG A 1 171 ? -12.992 -10.766 -1.521 1 94.69 171 ARG A O 1
ATOM 1351 N N . MET A 1 172 ? -10.992 -11.5 -1.842 1 95.56 172 MET A N 1
ATOM 1352 C CA . MET A 1 172 ? -10.727 -11.562 -0.407 1 95.56 172 MET A CA 1
ATOM 1353 C C . MET A 1 172 ? -10.75 -10.172 0.214 1 95.56 172 MET A C 1
ATOM 1355 O O . MET A 1 172 ? -11.227 -9.992 1.334 1 95.56 172 MET A O 1
ATOM 1359 N N . LEU A 1 173 ? -10.258 -9.234 -0.467 1 95.38 173 LEU A N 1
ATOM 1360 C CA . LEU A 1 173 ? -10.234 -7.859 0.028 1 95.38 173 LEU A CA 1
ATOM 1361 C C . LEU A 1 173 ? -11.633 -7.258 0.022 1 95.38 173 LEU A C 1
ATOM 1363 O O . LEU A 1 173 ? -12.047 -6.625 0.998 1 95.38 173 LEU A O 1
ATOM 1367 N N . THR A 1 174 ? -12.359 -7.449 -1.055 1 92.75 174 THR A N 1
ATOM 1368 C CA . THR A 1 174 ? -13.695 -6.867 -1.17 1 92.75 174 THR A CA 1
ATOM 1369 C C . THR A 1 174 ? -14.656 -7.523 -0.182 1 92.75 174 THR A C 1
ATOM 1371 O O . THR A 1 174 ? -15.609 -6.887 0.275 1 92.75 174 THR A O 1
ATOM 1374 N N . SER A 1 175 ? -14.383 -8.781 0.089 1 93 175 SER A N 1
ATOM 1375 C CA . SER A 1 175 ? -15.195 -9.453 1.099 1 93 175 SER A CA 1
ATOM 1376 C C . SER A 1 175 ? -15.039 -8.789 2.463 1 93 175 SER A C 1
ATOM 1378 O O . SER A 1 175 ? -15.891 -8.961 3.34 1 93 175 SER A O 1
ATOM 1380 N N . ARG A 1 176 ? -13.953 -8.047 2.609 1 90.88 176 ARG A N 1
ATOM 1381 C CA . ARG A 1 176 ? -13.719 -7.297 3.838 1 90.88 176 ARG A CA 1
ATOM 1382 C C . ARG A 1 176 ? -14.031 -5.816 3.645 1 90.88 176 ARG A C 1
ATOM 1384 O O . ARG A 1 176 ? -13.594 -4.977 4.43 1 90.88 176 ARG A O 1
ATOM 1391 N N . ASP A 1 177 ? -14.68 -5.512 2.523 1 89.81 177 ASP A N 1
ATOM 1392 C CA . ASP A 1 177 ? -15.18 -4.18 2.197 1 89.81 177 ASP A CA 1
ATOM 1393 C C . ASP A 1 177 ? -14.023 -3.221 1.911 1 89.81 177 ASP A C 1
ATOM 1395 O O . ASP A 1 177 ? -14.102 -2.033 2.234 1 89.81 177 ASP A O 1
ATOM 1399 N N . VAL A 1 178 ? -12.984 -3.723 1.491 1 91.81 178 VAL A N 1
ATOM 1400 C CA . VAL A 1 178 ? -11.898 -2.904 0.97 1 91.81 178 VAL A CA 1
ATOM 1401 C C . VAL A 1 178 ? -11.953 -2.881 -0.556 1 91.81 178 VAL A C 1
ATOM 1403 O O . VAL A 1 178 ? -11.68 -3.893 -1.208 1 91.81 178 VAL A O 1
ATOM 1406 N N . TYR A 1 179 ? -12.188 -1.686 -1.069 1 88.12 179 TYR A N 1
ATOM 1407 C CA . TYR A 1 179 ? -12.414 -1.613 -2.508 1 88.12 179 TYR A CA 1
ATOM 1408 C C . TYR A 1 179 ? -11.359 -0.74 -3.182 1 88.12 179 TYR A C 1
ATOM 1410 O O . TYR A 1 179 ? -11.219 -0.763 -4.406 1 88.12 179 TYR A O 1
ATOM 1418 N N . ASP A 1 180 ? -10.695 0.099 -2.408 1 87.69 180 ASP A N 1
ATOM 1419 C CA . ASP A 1 180 ? -9.625 0.913 -2.969 1 87.69 180 ASP A CA 1
ATOM 1420 C C . ASP A 1 180 ? -8.32 0.12 -3.055 1 87.69 180 ASP A C 1
ATOM 1422 O O . ASP A 1 180 ? -7.492 0.179 -2.145 1 87.69 180 ASP A O 1
ATOM 1426 N N . ILE A 1 181 ? -8.25 -0.638 -4.16 1 92 181 ILE A N 1
ATOM 1427 C CA . ILE A 1 181 ? -7.137 -1.562 -4.344 1 92 181 ILE A CA 1
ATOM 1428 C C . ILE A 1 181 ? -6.238 -1.068 -5.477 1 92 181 ILE A C 1
ATOM 1430 O O . ILE A 1 181 ? -6.703 -0.854 -6.598 1 92 181 ILE A O 1
ATOM 1434 N N . ALA A 1 182 ? -4.98 -0.853 -5.129 1 89.69 182 ALA A N 1
ATOM 1435 C CA . ALA A 1 182 ? -4.016 -0.385 -6.117 1 89.69 182 ALA A CA 1
ATOM 1436 C C . ALA A 1 182 ? -3.082 -1.513 -6.547 1 89.69 182 ALA A C 1
ATOM 1438 O O . ALA A 1 182 ? -2.758 -2.398 -5.754 1 89.69 182 ALA A O 1
ATOM 1439 N N . ALA A 1 183 ? -2.719 -1.545 -7.758 1 89.44 183 ALA A N 1
ATOM 1440 C CA . ALA A 1 183 ? -1.685 -2.43 -8.289 1 89.44 183 ALA A CA 1
ATOM 1441 C C . ALA A 1 183 ? -0.602 -1.634 -9.016 1 89.44 183 ALA A C 1
ATOM 1443 O O . ALA A 1 183 ? -0.904 -0.801 -9.867 1 89.44 183 ALA A O 1
ATOM 1444 N N . LEU A 1 184 ? 0.598 -1.772 -8.523 1 78.31 184 LEU A N 1
ATOM 1445 C CA . LEU A 1 184 ? 1.731 -1.17 -9.219 1 78.31 184 LEU A CA 1
ATOM 1446 C C . LEU A 1 184 ? 2.227 -2.076 -10.344 1 78.31 184 LEU A C 1
ATOM 1448 O O . LEU A 1 184 ? 2.645 -3.209 -10.094 1 78.31 184 LEU A O 1
ATOM 1452 N N . CYS A 1 185 ? 2.115 -1.599 -11.5 1 75.81 185 CYS A N 1
ATOM 1453 C CA . CYS A 1 185 ? 2.432 -2.469 -12.625 1 75.81 185 CYS A CA 1
ATOM 1454 C C . CYS A 1 185 ? 3.316 -1.75 -13.641 1 75.81 185 CYS A C 1
ATOM 1456 O O . CYS A 1 185 ? 3.264 -0.525 -13.758 1 75.81 185 CYS A O 1
ATOM 1458 N N . SER A 1 186 ? 4.156 -2.568 -14.25 1 72.5 186 SER A N 1
ATOM 1459 C CA . SER A 1 186 ? 4.891 -2.07 -15.406 1 72.5 186 SER A CA 1
ATOM 1460 C C . SER A 1 186 ? 3.975 -1.896 -16.609 1 72.5 186 SER A C 1
ATOM 1462 O O . SER A 1 186 ? 2.814 -2.311 -16.578 1 72.5 186 SER A O 1
ATOM 1464 N N . GLU A 1 187 ? 4.492 -1.245 -17.562 1 72.5 187 GLU A N 1
ATOM 1465 C CA . GLU A 1 187 ? 3.721 -1.006 -18.781 1 72.5 187 GLU A CA 1
ATOM 1466 C C . GLU A 1 187 ? 3.225 -2.316 -19.391 1 72.5 187 GLU A C 1
ATOM 1468 O O . GLU A 1 187 ? 2.084 -2.4 -19.844 1 72.5 187 GLU A O 1
A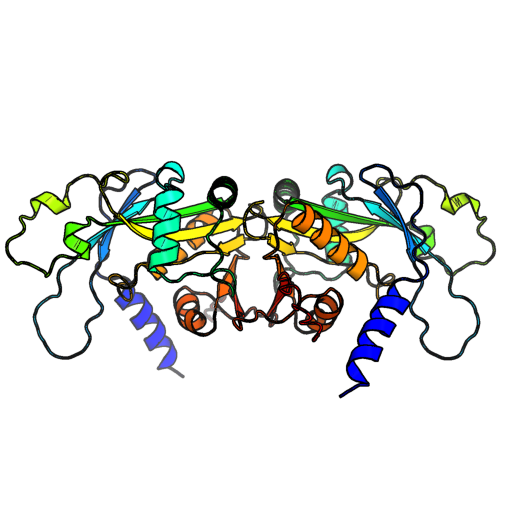TOM 1473 N N . ASN A 1 188 ? 4.133 -3.273 -19.312 1 73.62 188 ASN A N 1
ATOM 1474 C CA . ASN A 1 188 ? 3.791 -4.555 -19.938 1 73.62 188 ASN A CA 1
ATOM 1475 C C . ASN A 1 188 ? 2.727 -5.293 -19.125 1 73.62 188 ASN A C 1
ATOM 1477 O O . ASN A 1 188 ? 2.053 -6.184 -19.656 1 73.62 188 ASN A O 1
ATOM 1481 N N . GLU A 1 189 ? 2.502 -4.828 -17.922 1 82.88 189 GLU A N 1
ATOM 1482 C CA . GLU A 1 189 ? 1.554 -5.516 -17.062 1 82.88 189 GLU A CA 1
ATOM 1483 C C . GLU A 1 189 ? 0.193 -4.824 -17.062 1 82.88 189 GLU A C 1
ATOM 1485 O O . GLU A 1 189 ? -0.791 -5.371 -16.562 1 82.88 189 GLU A O 1
ATOM 1490 N N . ARG A 1 190 ? 0.124 -3.766 -17.656 1 83.56 190 ARG A N 1
ATOM 1491 C CA . ARG A 1 190 ? -1.101 -2.973 -17.625 1 83.56 190 ARG A CA 1
ATOM 1492 C C . ARG A 1 190 ? -2.264 -3.74 -18.25 1 83.56 190 ARG A C 1
ATOM 1494 O O . ARG A 1 190 ? -3.375 -3.732 -17.703 1 83.56 190 ARG A O 1
ATOM 1501 N N . LEU A 1 191 ? -1.983 -4.34 -19.344 1 85.06 191 LEU A N 1
ATOM 1502 C CA . LEU A 1 191 ? -3.029 -5.098 -20.031 1 85.06 191 LEU A CA 1
ATOM 1503 C C . LEU A 1 191 ? -3.512 -6.258 -19.172 1 85.06 191 LEU A C 1
ATOM 1505 O O . LEU A 1 191 ? -4.703 -6.566 -19.141 1 85.06 191 LEU A O 1
ATOM 1509 N N . PHE A 1 192 ? -2.566 -6.793 -18.531 1 89.81 192 PHE A N 1
ATOM 1510 C CA . PHE A 1 192 ? -2.889 -7.902 -17.641 1 89.81 192 PHE A CA 1
ATOM 1511 C C . PHE A 1 192 ? -3.836 -7.453 -16.547 1 89.81 192 PHE A C 1
ATOM 1513 O O . PHE A 1 192 ? -4.871 -8.086 -16.312 1 89.81 192 PHE A O 1
ATOM 1520 N N . PHE A 1 193 ? -3.588 -6.363 -15.922 1 90.62 193 PHE A N 1
ATOM 1521 C CA . PHE A 1 193 ? -4.41 -5.906 -14.812 1 90.62 193 PHE A CA 1
ATOM 1522 C C . PHE A 1 193 ? -5.742 -5.355 -15.312 1 90.62 193 PHE A C 1
ATOM 1524 O O . PHE A 1 193 ? -6.762 -5.473 -14.625 1 90.62 193 PHE A O 1
ATOM 1531 N N . LYS A 1 194 ? -5.684 -4.789 -16.469 1 87.88 194 LYS A N 1
ATOM 1532 C CA . LYS A 1 194 ? -6.941 -4.363 -17.062 1 87.88 194 LYS A CA 1
ATOM 1533 C C . LYS A 1 194 ? -7.898 -5.543 -17.234 1 87.88 194 LYS A C 1
ATOM 1535 O O . LYS A 1 194 ? -9.094 -5.43 -16.953 1 87.88 194 LYS A O 1
ATOM 1540 N N . ALA A 1 195 ? -7.348 -6.617 -17.656 1 87.31 195 ALA A N 1
ATOM 1541 C CA . ALA A 1 195 ? -8.133 -7.836 -17.828 1 87.31 195 ALA A CA 1
ATOM 1542 C C . ALA A 1 195 ? -8.672 -8.336 -16.484 1 87.31 195 ALA A C 1
ATOM 1544 O O . ALA A 1 195 ? -9.648 -9.094 -16.453 1 87.31 195 ALA A O 1
ATOM 1545 N N . CYS A 1 196 ? -8.047 -7.953 -15.461 1 90.81 196 CYS A N 1
ATOM 1546 C CA . CYS A 1 196 ? -8.469 -8.367 -14.125 1 90.81 196 CYS A CA 1
ATOM 1547 C C . CYS A 1 196 ? -9.484 -7.391 -13.547 1 90.81 196 CYS A C 1
ATOM 1549 O O . CYS A 1 196 ? -9.93 -7.555 -12.406 1 90.81 196 CYS A O 1
ATOM 1551 N N . GLY A 1 197 ? -9.789 -6.293 -14.258 1 87.94 197 GLY A N 1
ATOM 1552 C CA . GLY A 1 197 ? -10.82 -5.363 -13.812 1 87.94 197 GLY A CA 1
ATOM 1553 C C . GLY A 1 197 ? -10.258 -4.055 -13.289 1 87.94 197 GLY A C 1
ATOM 1554 O O . GLY A 1 197 ? -10.992 -3.219 -12.773 1 87.94 197 GLY A O 1
ATOM 1555 N N . PHE A 1 198 ? -8.969 -3.969 -13.461 1 88.94 198 PHE A N 1
ATOM 1556 C CA . PHE A 1 198 ? -8.359 -2.725 -13.008 1 88.94 198 PHE A CA 1
ATOM 1557 C C . PHE A 1 198 ? -8.422 -1.663 -14.094 1 88.94 198 PHE A C 1
ATOM 1559 O O . PHE A 1 198 ? -8.359 -1.983 -15.289 1 88.94 198 PHE A O 1
ATOM 1566 N N . GLY A 1 199 ? -8.625 -0.488 -13.68 1 83.12 199 GLY A N 1
ATOM 1567 C CA . GLY A 1 199 ? -8.625 0.639 -14.602 1 83.12 199 GLY A CA 1
ATOM 1568 C C . GLY A 1 199 ? -7.762 1.795 -14.125 1 83.12 199 GLY A C 1
ATOM 1569 O O . GLY A 1 199 ? -7.109 1.702 -13.086 1 83.12 199 GLY A O 1
ATOM 1570 N N . ASP A 1 200 ? -7.723 2.771 -15.086 1 69.25 200 ASP A N 1
ATOM 1571 C CA . ASP A 1 200 ? -7.031 3.994 -14.688 1 69.25 200 ASP A CA 1
ATOM 1572 C C . ASP A 1 200 ? -7.809 4.73 -13.602 1 69.25 200 ASP A C 1
ATOM 1574 O O . ASP A 1 200 ? -9.031 4.625 -13.523 1 69.25 200 ASP A O 1
ATOM 1578 N N . ASP A 1 201 ? -7.094 5.09 -12.578 1 61.22 201 ASP A N 1
ATOM 1579 C CA . ASP A 1 201 ? -7.801 5.84 -11.547 1 61.22 201 ASP A CA 1
ATOM 1580 C C . ASP A 1 201 ? -8.609 6.984 -12.164 1 61.22 201 ASP A C 1
ATOM 1582 O O . ASP A 1 201 ? -8.148 7.645 -13.094 1 61.22 201 ASP A O 1
ATOM 1586 N N . ILE A 1 202 ? -9.953 6.961 -11.906 1 54.06 202 ILE A N 1
ATOM 1587 C CA . ILE A 1 202 ? -10.844 8 -12.406 1 54.06 202 ILE A CA 1
ATOM 1588 C C . ILE A 1 202 ? -10.203 9.375 -12.195 1 54.06 202 ILE A C 1
ATOM 1590 O O . ILE A 1 202 ? -10.352 10.266 -13.039 1 54.06 202 ILE A O 1
ATOM 1594 N N . LEU A 1 203 ? -9.453 9.484 -11.094 1 56.81 203 LEU A N 1
ATOM 1595 C CA . LEU A 1 203 ? -8.867 10.789 -10.781 1 56.81 203 LEU A CA 1
ATOM 1596 C C . LEU A 1 203 ? -7.543 10.977 -11.508 1 56.81 203 LEU A C 1
ATOM 1598 O O . LEU A 1 203 ? -6.91 12.031 -11.391 1 56.81 203 LEU A O 1
ATOM 1602 N N . GLY A 1 204 ? -7.25 10.008 -12.461 1 62.06 204 GLY A N 1
ATOM 1603 C CA . GLY A 1 204 ? -5.984 10.133 -13.164 1 62.06 204 GLY A CA 1
ATOM 1604 C C . GLY A 1 204 ? -4.781 10.047 -12.25 1 62.06 204 GLY A C 1
ATOM 1605 O O . GLY A 1 204 ? -3.807 10.781 -12.422 1 62.06 204 GLY A O 1
ATOM 1606 N N . SER A 1 205 ? -4.938 9.289 -11.25 1 65.81 205 SER A N 1
ATOM 1607 C CA . SER A 1 205 ? -3.871 9.211 -10.258 1 65.81 205 SER A CA 1
ATOM 1608 C C . SER A 1 205 ? -2.678 8.422 -10.789 1 65.81 205 SER A C 1
ATOM 1610 O O . SER A 1 205 ? -2.84 7.52 -11.609 1 65.81 205 SER A O 1
ATOM 1612 N N . THR A 1 206 ? -1.524 8.969 -10.547 1 70.44 206 THR A N 1
ATOM 1613 C CA . THR A 1 206 ? -0.265 8.312 -10.883 1 70.44 206 THR A CA 1
ATOM 1614 C C . THR A 1 206 ? 0.483 7.898 -9.617 1 70.44 206 THR A C 1
ATOM 1616 O O . THR A 1 206 ? 0.212 8.414 -8.531 1 70.44 206 THR A O 1
ATOM 1619 N N . THR A 1 207 ? 1.271 6.832 -9.828 1 75.88 207 THR A N 1
ATOM 1620 C CA . THR A 1 207 ? 2.1 6.402 -8.703 1 75.88 207 THR A CA 1
ATOM 1621 C C . THR A 1 207 ? 3.518 6.949 -8.844 1 75.88 207 THR A C 1
ATOM 1623 O O . THR A 1 207 ? 4.113 6.887 -9.914 1 75.88 207 THR A O 1
ATOM 1626 N N . MET A 1 208 ? 3.977 7.605 -7.848 1 81.12 208 MET A N 1
ATOM 1627 C CA . MET A 1 208 ? 5.367 8.039 -7.746 1 81.12 208 MET A CA 1
ATOM 1628 C C . MET A 1 208 ? 6.125 7.191 -6.73 1 81.12 208 MET A C 1
ATOM 1630 O O . MET A 1 208 ? 5.547 6.73 -5.746 1 81.12 208 MET A O 1
ATOM 1634 N N . MET A 1 209 ? 7.422 6.965 -7.078 1 84.06 209 MET A N 1
ATOM 1635 C CA . MET A 1 209 ? 8.219 6.074 -6.242 1 84.06 209 MET A CA 1
ATOM 1636 C C . MET A 1 209 ? 9.375 6.824 -5.594 1 84.06 209 MET A C 1
ATOM 1638 O O . MET A 1 209 ? 10.008 7.672 -6.227 1 84.06 209 MET A O 1
ATOM 1642 N N . TYR A 1 210 ? 9.484 6.512 -4.328 1 82.81 210 TYR A N 1
ATOM 1643 C CA . TYR A 1 210 ? 10.695 6.918 -3.627 1 82.81 210 TYR A CA 1
ATOM 1644 C C . TYR A 1 210 ? 11.703 5.777 -3.568 1 82.81 210 TYR A C 1
ATOM 1646 O O . TYR A 1 210 ? 11.453 4.75 -2.932 1 82.81 210 TYR A O 1
ATOM 1654 N N . THR A 1 211 ? 12.727 5.707 -4.535 1 69.44 211 THR A N 1
ATOM 1655 C CA . THR A 1 211 ? 13.703 4.621 -4.539 1 69.44 211 THR A CA 1
ATOM 1656 C C . THR A 1 211 ? 15.094 5.141 -4.188 1 69.44 211 THR A C 1
ATOM 1658 O O . THR A 1 211 ? 15.398 6.312 -4.418 1 69.44 211 THR A O 1
ATOM 1661 N N . ARG A 1 212 ? 15.898 4.441 -3.369 1 61.16 212 ARG A N 1
ATOM 1662 C CA . ARG A 1 212 ? 17.281 4.805 -3.051 1 61.16 212 ARG A CA 1
ATOM 1663 C C . ARG A 1 212 ? 18.078 5.09 -4.316 1 61.16 212 ARG A C 1
ATOM 1665 O O . ARG A 1 212 ? 18.031 4.312 -5.273 1 61.16 212 ARG A O 1
ATOM 1672 N N . THR A 1 213 ? 18.141 6.457 -4.707 1 47.22 213 THR A N 1
ATOM 1673 C CA . THR A 1 213 ? 19.203 6.641 -5.707 1 47.22 213 THR A CA 1
ATOM 1674 C C . THR A 1 213 ? 20.422 5.809 -5.355 1 47.22 213 THR A C 1
ATOM 1676 O O . THR A 1 213 ? 20.906 5.84 -4.219 1 47.22 213 THR A O 1
ATOM 1679 N N . ALA A 1 214 ? 20.734 4.809 -6.016 1 41.88 214 ALA A N 1
ATOM 1680 C CA . ALA A 1 214 ? 22.094 4.273 -5.879 1 41.88 214 ALA A CA 1
ATOM 1681 C C . ALA A 1 214 ? 23.109 5.398 -5.684 1 41.88 214 ALA A C 1
ATOM 1683 O O . ALA A 1 214 ? 22.984 6.469 -6.285 1 41.88 214 ALA A O 1
ATOM 1684 N N . PRO A 1 215 ? 23.828 5.434 -4.562 1 34.81 215 PRO A N 1
ATOM 1685 C CA . PRO A 1 215 ? 24.938 6.402 -4.562 1 34.81 215 PRO A CA 1
ATOM 1686 C C . PRO A 1 215 ? 25.531 6.613 -5.949 1 34.81 215 PRO A C 1
ATOM 1688 O O . PRO A 1 215 ? 25.719 5.648 -6.695 1 34.81 215 PRO A O 1
ATOM 1691 N N . LEU A 1 216 ? 25.234 7.633 -6.574 1 32.69 216 LEU A N 1
ATOM 1692 C CA . LEU A 1 216 ? 26.156 7.949 -7.656 1 32.69 216 LEU A CA 1
ATOM 1693 C C . LEU A 1 216 ? 27.594 7.645 -7.25 1 32.69 216 LEU A C 1
ATOM 1695 O O . LEU A 1 216 ? 28.078 8.172 -6.254 1 32.69 216 LEU A O 1
ATOM 1699 N N . THR A 1 217 ? 28.109 6.508 -7.465 1 31.95 217 THR A N 1
ATOM 1700 C CA . THR A 1 217 ? 29.562 6.41 -7.516 1 31.95 217 THR A CA 1
ATOM 1701 C C . THR A 1 217 ? 30.156 7.605 -8.25 1 31.95 217 THR A C 1
ATOM 1703 O O . THR A 1 217 ? 30 7.73 -9.469 1 31.95 217 THR A O 1
ATOM 1706 N N . PHE A 1 218 ? 30.266 8.719 -7.613 1 30.52 218 PHE A N 1
ATOM 1707 C CA . PHE A 1 218 ? 31.328 9.617 -8.055 1 30.52 218 PHE A CA 1
ATOM 1708 C C . PHE A 1 218 ? 32.656 8.867 -8.211 1 30.52 218 PHE A C 1
ATOM 1710 O O . PHE A 1 218 ? 33.219 8.406 -7.23 1 30.52 218 PHE A O 1
ATOM 1717 N N . HIS A 1 219 ? 32.875 8.156 -9.32 1 31.61 219 HIS A N 1
ATOM 1718 C CA . HIS A 1 219 ? 34.25 7.988 -9.742 1 31.61 219 HIS A CA 1
ATOM 1719 C C . HIS A 1 219 ? 35 9.312 -9.703 1 31.61 219 HIS A C 1
ATOM 1721 O O . HIS A 1 219 ? 34.75 10.195 -10.531 1 31.61 219 HIS A O 1
ATOM 1727 N N . GLU A 1 220 ? 35.312 9.844 -8.555 1 29.81 220 GLU A N 1
ATOM 1728 C CA . GLU A 1 220 ? 36.531 10.672 -8.555 1 29.81 220 GLU A CA 1
ATOM 1729 C C . GLU A 1 220 ? 37.656 10.023 -9.344 1 29.81 220 GLU A C 1
ATOM 1731 O O . GLU A 1 220 ? 38.062 8.891 -9.047 1 29.81 220 GLU A O 1
ATOM 1736 N N . GLY A 1 221 ? 37.844 10.312 -10.602 1 26.22 221 GLY A N 1
ATOM 1737 C CA . GLY A 1 221 ? 39.125 10.195 -11.273 1 26.22 221 GLY A CA 1
ATOM 1738 C C . GLY A 1 221 ? 40.281 10.492 -10.359 1 26.22 221 GLY A C 1
ATOM 1739 O O . GLY A 1 221 ? 40.25 11.461 -9.594 1 26.22 221 GLY A O 1
ATOM 1740 N N . GLU A 1 222 ? 41.188 9.523 -10.25 1 26 222 GLU A N 1
ATOM 1741 C CA . GLU A 1 222 ? 42.625 9.883 -10.156 1 26 222 GLU A CA 1
ATOM 1742 C C . GLU A 1 222 ? 43.031 10.766 -11.32 1 26 222 GLU A C 1
ATOM 1744 O O . GLU A 1 222 ? 42.594 10.555 -12.453 1 26 222 GLU A O 1
ATOM 1749 N N . MET B 1 1 ? 26.469 22.656 -19.125 1 25.47 1 MET B N 1
ATOM 1750 C CA . MET B 1 1 ? 26.312 21.406 -18.375 1 25.47 1 MET B CA 1
ATOM 1751 C C . MET B 1 1 ? 26.328 21.656 -16.875 1 25.47 1 MET B C 1
ATOM 1753 O O . MET B 1 1 ? 26.031 20.766 -16.094 1 25.47 1 MET B O 1
ATOM 1757 N N . GLY B 1 2 ? 26.938 22.781 -16.391 1 28.83 2 GLY B N 1
ATOM 1758 C CA . GLY B 1 2 ? 27.328 23.312 -15.094 1 28.83 2 GLY B CA 1
ATOM 1759 C C . GLY B 1 2 ? 26.172 23.875 -14.297 1 28.83 2 GLY B C 1
ATOM 1760 O O . GLY B 1 2 ? 26.281 24.031 -13.078 1 28.83 2 GLY B O 1
ATOM 1761 N N . LEU B 1 3 ? 25.156 24.438 -14.898 1 31.17 3 LEU B N 1
ATOM 1762 C CA . LEU B 1 3 ? 24.156 25.297 -14.258 1 31.17 3 LEU B CA 1
ATOM 1763 C C . LEU B 1 3 ? 23.109 24.453 -13.523 1 31.17 3 LEU B C 1
ATOM 1765 O O . LEU B 1 3 ? 22.547 24.906 -12.523 1 31.17 3 LEU B O 1
ATOM 1769 N N . ALA B 1 4 ? 22.766 23.234 -14.039 1 32.31 4 ALA B N 1
ATOM 1770 C CA . ALA B 1 4 ? 21.656 22.516 -13.445 1 32.31 4 ALA B CA 1
ATOM 1771 C C . ALA B 1 4 ? 22.031 21.938 -12.078 1 32.31 4 ALA B C 1
ATOM 1773 O O . ALA B 1 4 ? 21.156 21.578 -11.289 1 32.31 4 ALA B O 1
ATOM 1774 N N . ALA B 1 5 ? 23.25 21.688 -11.758 1 40.78 5 ALA B N 1
ATOM 1775 C CA . ALA B 1 5 ? 23.719 21.188 -10.469 1 40.78 5 ALA B CA 1
ATOM 1776 C C . ALA B 1 5 ? 23.594 22.234 -9.375 1 40.78 5 ALA B C 1
ATOM 1778 O O . ALA B 1 5 ? 23.281 21.922 -8.227 1 40.78 5 ALA B O 1
ATOM 1779 N N . GLN B 1 6 ? 23.719 23.516 -9.797 1 36.59 6 GLN B N 1
ATOM 1780 C CA . GLN B 1 6 ? 23.656 24.609 -8.836 1 36.59 6 GLN B CA 1
ATOM 1781 C C . GLN B 1 6 ? 22.234 24.828 -8.336 1 36.59 6 GLN B C 1
ATOM 1783 O O . GLN B 1 6 ? 22.016 25.172 -7.168 1 36.59 6 GLN B O 1
ATOM 1788 N N . THR B 1 7 ? 21.219 24.609 -9.227 1 37.09 7 THR B N 1
ATOM 1789 C CA . THR B 1 7 ? 19.844 24.922 -8.852 1 37.09 7 THR B CA 1
ATOM 1790 C C . THR B 1 7 ? 19.297 23.891 -7.875 1 37.09 7 THR B C 1
ATOM 1792 O O . THR B 1 7 ? 18.406 24.188 -7.074 1 37.09 7 THR B O 1
ATOM 1795 N N . ARG B 1 8 ? 19.734 22.672 -7.895 1 37.44 8 ARG B N 1
ATOM 1796 C CA . ARG B 1 8 ? 19.281 21.672 -6.934 1 37.44 8 ARG B CA 1
ATOM 1797 C C . ARG B 1 8 ? 19.828 21.969 -5.539 1 37.44 8 ARG B C 1
ATOM 1799 O O . ARG B 1 8 ? 19.125 21.781 -4.539 1 37.44 8 ARG B O 1
ATOM 1806 N N . THR B 1 9 ? 21.094 22.406 -5.461 1 38.78 9 THR B N 1
ATOM 1807 C CA . THR B 1 9 ? 21.688 22.766 -4.184 1 38.78 9 THR B CA 1
ATOM 1808 C C . THR B 1 9 ? 20.969 23.969 -3.57 1 38.78 9 THR B C 1
ATOM 1810 O O . THR B 1 9 ? 20.75 24.016 -2.355 1 38.78 9 THR B O 1
ATOM 1813 N N . GLN B 1 10 ? 20.641 24.953 -4.449 1 35.28 10 GLN B N 1
ATOM 1814 C CA . GLN B 1 10 ? 19.984 26.141 -3.912 1 35.28 10 GLN B CA 1
ATOM 1815 C C . GLN B 1 10 ? 18.578 25.828 -3.426 1 35.28 10 GLN B C 1
ATOM 1817 O O . GLN B 1 10 ? 18.141 26.359 -2.396 1 35.28 10 GLN B O 1
ATOM 1822 N N . LEU B 1 11 ? 17.797 25 -4.133 1 33.38 11 LEU B N 1
ATOM 1823 C CA . LEU B 1 11 ? 16.453 24.688 -3.66 1 33.38 11 LEU B CA 1
ATOM 1824 C C . LEU B 1 11 ? 16.5 23.844 -2.396 1 33.38 11 LEU B C 1
ATOM 1826 O O . LEU B 1 11 ? 15.688 24.031 -1.486 1 33.38 11 LEU B O 1
ATOM 1830 N N . GLN B 1 12 ? 17.422 22.891 -2.258 1 33.97 12 GLN B N 1
ATOM 1831 C CA . GLN B 1 12 ? 17.625 22.156 -1.011 1 33.97 12 GLN B CA 1
ATOM 1832 C C . GLN B 1 12 ? 18.016 23.109 0.121 1 33.97 12 GLN B C 1
ATOM 1834 O O . GLN B 1 12 ? 17.562 22.953 1.257 1 33.97 12 GLN B O 1
ATOM 1839 N N . LEU B 1 13 ? 18.875 24.094 -0.067 1 35.03 13 LEU B N 1
ATOM 1840 C CA . LEU B 1 13 ? 19.344 25.047 0.926 1 35.03 13 LEU B CA 1
ATOM 1841 C C . LEU B 1 13 ? 18.219 25.984 1.361 1 35.03 13 LEU B C 1
ATOM 1843 O O . LEU B 1 13 ? 18.125 26.344 2.533 1 35.03 13 LEU B O 1
ATOM 1847 N N . GLN B 1 14 ? 17.422 26.469 0.432 1 33.22 14 GLN B N 1
ATOM 1848 C CA . GLN B 1 14 ? 16.391 27.422 0.811 1 33.22 14 GLN B CA 1
ATOM 1849 C C . GLN B 1 14 ? 15.289 26.734 1.619 1 33.22 14 GLN B C 1
ATOM 1851 O O . GLN B 1 14 ? 14.609 27.391 2.422 1 33.22 14 GLN B O 1
ATOM 1856 N N . LEU B 1 15 ? 14.977 25.547 1.375 1 34.88 15 LEU B N 1
ATOM 1857 C CA . LEU B 1 15 ? 13.984 24.844 2.176 1 34.88 15 LEU B CA 1
ATOM 1858 C C . LEU B 1 15 ? 14.555 24.469 3.539 1 34.88 15 LEU B C 1
ATOM 1860 O O . LEU B 1 15 ? 13.828 24 4.414 1 34.88 15 LEU B O 1
ATOM 1864 N N . GLU B 1 16 ? 15.875 24.391 3.74 1 34.56 16 GLU B N 1
ATOM 1865 C CA . GLU B 1 16 ? 16.5 24.172 5.039 1 34.56 16 GLU B CA 1
ATOM 1866 C C . GLU B 1 16 ? 16.172 25.297 6.008 1 34.56 16 GLU B C 1
ATOM 1868 O O . GLU B 1 16 ? 16.656 25.312 7.145 1 34.56 16 GLU B O 1
ATOM 1873 N N . LYS B 1 17 ? 15.828 26.469 5.516 1 37.81 17 LYS B N 1
ATOM 1874 C CA . LYS B 1 17 ? 16.016 27.578 6.449 1 37.81 17 LYS B CA 1
ATOM 1875 C C . LYS B 1 17 ? 15.305 27.297 7.773 1 37.81 17 LYS B C 1
ATOM 1877 O O . LYS B 1 17 ? 15.938 27.312 8.836 1 37.81 17 LYS B O 1
ATOM 1882 N N . HIS B 1 18 ? 14.055 28.062 8.055 1 33.09 18 HIS B N 1
ATOM 1883 C CA . HIS B 1 18 ? 13.742 28.547 9.391 1 33.09 18 HIS B CA 1
ATOM 1884 C C . HIS B 1 18 ? 12.984 27.5 10.195 1 33.09 18 HIS B C 1
ATOM 1886 O O . HIS B 1 18 ? 11.852 27.734 10.625 1 33.09 18 HIS B O 1
ATOM 1892 N N . VAL B 1 19 ? 13.102 26.266 9.781 1 37.38 19 VAL B N 1
ATOM 1893 C CA . VAL B 1 19 ? 12.508 25.344 10.75 1 37.38 19 VAL B CA 1
ATOM 1894 C C . VAL B 1 19 ? 13.406 25.234 11.977 1 37.38 19 VAL B C 1
ATOM 1896 O O . VAL B 1 19 ? 14.523 24.719 11.883 1 37.38 19 VAL B O 1
ATOM 1899 N N . THR B 1 20 ? 13.242 26 12.969 1 34.84 20 THR B N 1
ATOM 1900 C CA . THR B 1 20 ? 13.891 25.781 14.258 1 34.84 20 THR B CA 1
ATOM 1901 C C . THR B 1 20 ? 13.32 24.562 14.953 1 34.84 20 THR B C 1
ATOM 1903 O O . THR B 1 20 ? 12.102 24.406 15.047 1 34.84 20 THR B O 1
ATOM 1906 N N . GLU B 1 21 ? 14.016 23.469 15.078 1 39.16 21 GLU B N 1
ATOM 1907 C CA . GLU B 1 21 ? 13.727 22.219 15.766 1 39.16 21 GLU B CA 1
ATOM 1908 C C . GLU B 1 21 ? 13.578 22.438 17.266 1 39.16 21 GLU B C 1
ATOM 1910 O O . GLU B 1 21 ? 14.531 22.844 17.938 1 39.16 21 GLU B O 1
ATOM 1915 N N . GLY B 1 22 ? 12.43 22.766 17.859 1 34.53 22 GLY B N 1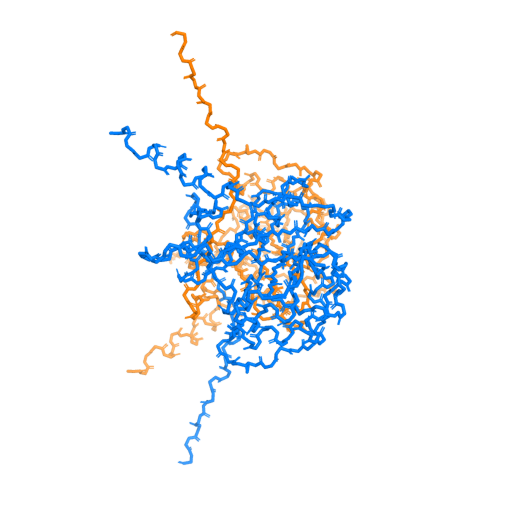
ATOM 1916 C CA . GLY B 1 22 ? 12.281 22.828 19.312 1 34.53 22 GLY B CA 1
ATOM 1917 C C . GLY B 1 22 ? 12.242 21.453 19.953 1 34.53 22 GLY B C 1
ATOM 1918 O O . GLY B 1 22 ? 12.242 20.438 19.266 1 34.53 22 GLY B O 1
ATOM 1919 N N . PHE B 1 23 ? 11.977 21.422 21.391 1 34.81 23 PHE B N 1
ATOM 1920 C CA . PHE B 1 23 ? 12.094 20.359 22.391 1 34.81 23 PHE B CA 1
ATOM 1921 C C . PHE B 1 23 ? 11.039 19.281 22.141 1 34.81 23 PHE B C 1
ATOM 1923 O O . PHE B 1 23 ? 9.844 19.531 22.266 1 34.81 23 PHE B O 1
ATOM 1930 N N . GLY B 1 24 ? 11 18.609 21.078 1 39.84 24 GLY B N 1
ATOM 1931 C CA . GLY B 1 24 ? 10.008 17.594 20.75 1 39.84 24 GLY B CA 1
ATOM 1932 C C . GLY B 1 24 ? 10.109 16.359 21.625 1 39.84 24 GLY B C 1
ATOM 1933 O O . GLY B 1 24 ? 11.203 15.961 22.031 1 39.84 24 GLY B O 1
ATOM 1934 N N . SER B 1 25 ? 9.156 16.062 22.484 1 48.44 25 SER B N 1
ATOM 1935 C CA . SER B 1 25 ? 9.047 14.711 23.016 1 48.44 25 SER B CA 1
ATOM 1936 C C . SER B 1 25 ? 9.32 13.664 21.938 1 48.44 25 SER B C 1
ATOM 1938 O O . SER B 1 25 ? 9.312 13.977 20.75 1 48.44 25 SER B O 1
ATOM 1940 N N . LYS B 1 26 ? 9.75 12.32 22.328 1 62.69 26 LYS B N 1
ATOM 1941 C CA . LYS B 1 26 ? 10.219 11.242 21.469 1 62.69 26 LYS B CA 1
ATOM 1942 C C . LYS B 1 26 ? 9.312 11.094 20.25 1 62.69 26 LYS B C 1
ATOM 1944 O O . LYS B 1 26 ? 9.789 10.789 19.156 1 62.69 26 LYS B O 1
ATOM 1949 N N . SER B 1 27 ? 7.965 11.562 20.453 1 74.19 27 SER B N 1
ATOM 1950 C CA . SER B 1 27 ? 7.043 11.344 19.344 1 74.19 27 SER B CA 1
ATOM 1951 C C . SER B 1 27 ? 6.484 12.656 18.812 1 74.19 27 SER B C 1
ATOM 1953 O O . SER B 1 27 ? 5.617 12.664 17.938 1 74.19 27 SER B O 1
ATOM 1955 N N . MET B 1 28 ? 7.035 13.852 19.453 1 75.94 28 MET B N 1
ATOM 1956 C CA . MET B 1 28 ? 6.496 15.133 19.016 1 75.94 28 MET B CA 1
ATOM 1957 C C . MET B 1 28 ? 7.617 16.125 18.75 1 75.94 28 MET B C 1
ATOM 1959 O O . MET B 1 28 ? 8.617 16.156 19.469 1 75.94 28 MET B O 1
ATOM 1963 N N . GLU B 1 29 ? 7.395 16.984 17.734 1 82.88 29 GLU B N 1
ATOM 1964 C CA . GLU B 1 29 ? 8.359 18 17.328 1 82.88 29 GLU B CA 1
ATOM 1965 C C . GLU B 1 29 ? 7.672 19.344 17.062 1 82.88 29 GLU B C 1
ATOM 1967 O O . GLU B 1 29 ? 6.621 19.391 16.422 1 82.88 29 GLU B O 1
ATOM 1972 N N . LEU B 1 30 ? 8.164 20.391 17.688 1 78.94 30 LEU B N 1
ATOM 1973 C CA . LEU B 1 30 ? 7.688 21.75 17.422 1 78.94 30 LEU B CA 1
ATOM 1974 C C . LEU B 1 30 ? 8.43 22.359 16.234 1 78.94 30 LEU B C 1
ATOM 1976 O O . LEU B 1 30 ? 9.656 22.234 16.141 1 78.94 30 LEU B O 1
ATOM 1980 N N . LYS B 1 31 ? 7.594 22.875 15.32 1 82.31 31 LYS B N 1
ATOM 1981 C CA . LYS B 1 31 ? 8.164 23.562 14.156 1 82.31 31 LYS B CA 1
ATOM 1982 C C . LYS B 1 31 ? 7.488 24.906 13.922 1 82.31 31 LYS B C 1
ATOM 1984 O O . LYS B 1 31 ? 6.348 25.109 14.344 1 82.31 31 LYS B O 1
ATOM 1989 N N . TRP B 1 32 ? 8.305 25.781 13.312 1 80.69 32 TRP B N 1
ATOM 1990 C CA . TRP B 1 32 ? 7.773 27.078 12.93 1 80.69 32 TRP B CA 1
ATOM 1991 C C . TRP B 1 32 ? 7.68 27.219 11.414 1 80.69 32 TRP B C 1
ATOM 1993 O O . TRP B 1 32 ? 8.625 26.891 10.703 1 80.69 32 TRP B O 1
ATOM 2003 N N . VAL B 1 33 ? 6.422 27.672 11.016 1 83.12 33 VAL B N 1
ATOM 2004 C CA . VAL B 1 33 ? 6.234 27.75 9.57 1 83.12 33 VAL B CA 1
ATOM 2005 C C . VAL B 1 33 ? 5.766 29.141 9.18 1 83.12 33 VAL B C 1
ATOM 2007 O O . VAL B 1 33 ? 5.227 29.875 10.016 1 83.12 33 VAL B O 1
ATOM 2010 N N . ARG B 1 34 ? 6.145 29.484 7.906 1 78.94 34 ARG B N 1
ATOM 2011 C CA . ARG B 1 34 ? 5.73 30.781 7.359 1 78.94 34 ARG B CA 1
ATOM 2012 C C . ARG B 1 34 ? 5.246 30.625 5.922 1 78.94 34 ARG B C 1
ATOM 2014 O O . ARG B 1 34 ? 5.711 29.75 5.191 1 78.94 34 ARG B O 1
ATOM 2021 N N . ARG B 1 35 ? 4.273 31.484 5.598 1 75.06 35 ARG B N 1
ATOM 2022 C CA . ARG B 1 35 ? 3.742 31.453 4.238 1 75.06 35 ARG B CA 1
ATOM 2023 C C . ARG B 1 35 ? 4.77 31.984 3.242 1 75.06 35 ARG B C 1
ATOM 2025 O O . ARG B 1 35 ? 5.484 32.938 3.529 1 75.06 35 ARG B O 1
ATOM 2032 N N . ARG B 1 36 ? 5.004 31.047 2.223 1 64.56 36 ARG B N 1
ATOM 2033 C CA . ARG B 1 36 ? 5.969 31.469 1.209 1 64.56 36 ARG B CA 1
ATOM 2034 C C . ARG B 1 36 ? 5.574 32.812 0.604 1 64.56 36 ARG B C 1
ATOM 2036 O O . ARG B 1 36 ? 4.391 33.094 0.393 1 64.56 36 ARG B O 1
ATOM 2043 N N . ARG B 1 37 ? 6.641 33.844 0.6 1 56.03 37 ARG B N 1
ATOM 2044 C CA . ARG B 1 37 ? 6.547 35.219 0.139 1 56.03 37 ARG B CA 1
ATOM 2045 C C . ARG B 1 37 ? 6.023 35.281 -1.291 1 56.03 37 ARG B C 1
ATOM 2047 O O . ARG B 1 37 ? 6.539 34.594 -2.18 1 56.03 37 ARG B O 1
ATOM 2054 N N . THR B 1 38 ? 4.648 35.5 -1.613 1 52.28 38 THR B N 1
ATOM 2055 C CA . THR B 1 38 ? 4.484 36.062 -2.941 1 52.28 38 THR B CA 1
ATOM 2056 C C . THR B 1 38 ? 5.297 37.344 -3.078 1 52.28 38 THR B C 1
ATOM 2058 O O . THR B 1 38 ? 5.816 37.875 -2.086 1 52.28 38 THR B O 1
ATOM 2061 N N . THR B 1 39 ? 4.848 38.406 -3.824 1 45.94 39 THR B N 1
ATOM 2062 C CA . THR B 1 39 ? 5.512 39.625 -4.266 1 45.94 39 THR B CA 1
ATOM 2063 C C . THR B 1 39 ? 6.102 40.375 -3.076 1 45.94 39 THR B C 1
ATOM 2065 O O . THR B 1 39 ? 7.305 40.656 -3.037 1 45.94 39 THR B O 1
ATOM 2068 N N . LYS B 1 40 ? 5.988 41.938 -3.117 1 49.25 40 LYS B N 1
ATOM 2069 C CA . LYS B 1 40 ? 6.688 43.188 -2.76 1 49.25 40 LYS B CA 1
ATOM 2070 C C . LYS B 1 40 ? 6.645 43.406 -1.254 1 49.25 40 LYS B C 1
ATOM 2072 O O . LYS B 1 40 ? 7.203 44.406 -0.76 1 49.25 40 LYS B O 1
ATOM 2077 N N . THR B 1 41 ? 5.504 43.094 -0.518 1 46.97 41 THR B N 1
ATOM 2078 C CA . THR B 1 41 ? 5.406 43.906 0.687 1 46.97 41 THR B CA 1
ATOM 2079 C C . THR B 1 41 ? 6.223 43.312 1.823 1 46.97 41 THR B C 1
ATOM 2081 O O . THR B 1 41 ? 6.266 42.094 1.971 1 46.97 41 THR B O 1
ATOM 2084 N N . SER B 1 42 ? 7.203 43.969 2.459 1 47.03 42 SER B N 1
ATOM 2085 C CA . SER B 1 42 ? 8.258 43.906 3.463 1 47.03 42 SER B CA 1
ATOM 2086 C C . SER B 1 42 ? 7.777 43.219 4.734 1 47.03 42 SER B C 1
ATOM 2088 O O . SER B 1 42 ? 8.539 43.062 5.695 1 47.03 42 SER B O 1
ATOM 2090 N N . HIS B 1 43 ? 6.414 43.188 5.031 1 48.12 43 HIS B N 1
ATOM 2091 C CA . HIS B 1 43 ? 6.133 42.844 6.418 1 48.12 43 HIS B CA 1
ATOM 2092 C C . HIS B 1 43 ? 6.305 41.344 6.652 1 48.12 43 HIS B C 1
ATOM 2094 O O . HIS B 1 43 ? 5.867 40.531 5.832 1 48.12 43 HIS B O 1
ATOM 2100 N N . THR B 1 44 ? 7.324 41.031 7.414 1 52.34 44 THR B N 1
ATOM 2101 C CA . THR B 1 44 ? 7.723 39.688 7.84 1 52.34 44 THR B CA 1
ATOM 2102 C C . THR B 1 44 ? 6.5 38.844 8.188 1 52.34 44 THR B C 1
ATOM 2104 O O . THR B 1 44 ? 5.672 39.25 9 1 52.34 44 THR B O 1
ATOM 2107 N N . LYS B 1 45 ? 5.895 38.125 7.363 1 60.47 45 LYS B N 1
ATOM 2108 C CA . LYS B 1 45 ? 4.75 37.25 7.621 1 60.47 45 LYS B CA 1
ATOM 2109 C C . LYS B 1 45 ? 4.977 36.406 8.867 1 60.47 45 LYS B C 1
ATOM 2111 O O . LYS B 1 45 ? 6.102 35.969 9.133 1 60.47 45 LYS B O 1
ATOM 2116 N N . PRO B 1 46 ? 3.998 36.375 9.844 1 64.06 46 PRO B N 1
ATOM 2117 C CA . PRO B 1 46 ? 4.102 35.719 11.156 1 64.06 46 PRO B CA 1
ATOM 2118 C C . PRO B 1 46 ? 4.434 34.25 11.055 1 64.06 46 PRO B C 1
ATOM 2120 O O . PRO B 1 46 ? 4.078 33.594 10.07 1 64.06 46 PRO B O 1
ATOM 2123 N N . LEU B 1 47 ? 5.359 33.844 11.836 1 75.56 47 LEU B N 1
ATOM 2124 C CA . LEU B 1 47 ? 5.672 32.438 12.062 1 75.56 47 LEU B CA 1
ATOM 2125 C C . LEU B 1 47 ? 4.562 31.766 12.859 1 75.56 47 LEU B C 1
ATOM 2127 O O . LEU B 1 47 ? 4.012 32.375 13.797 1 75.56 47 LEU B O 1
ATOM 2131 N N . PHE B 1 48 ? 4.164 30.703 12.336 1 77.69 48 PHE B N 1
ATOM 2132 C CA . PHE B 1 48 ? 3.16 29.875 13.008 1 77.69 48 PHE B CA 1
ATOM 2133 C C . PHE B 1 48 ? 3.793 28.625 13.609 1 77.69 48 PHE B C 1
ATOM 2135 O O . PHE B 1 48 ? 4.492 27.891 12.914 1 77.69 48 PHE B O 1
ATOM 2142 N N . PRO B 1 49 ? 3.555 28.562 14.945 1 83.56 49 PRO B N 1
ATOM 2143 C CA . PRO B 1 49 ? 4.047 27.312 15.523 1 83.56 49 PRO B CA 1
ATOM 2144 C C . PRO B 1 49 ? 3.148 26.109 15.203 1 83.56 49 PRO B C 1
ATOM 2146 O O . PRO B 1 49 ? 1.921 26.234 15.266 1 83.56 49 PRO B O 1
ATOM 2149 N N . ILE B 1 50 ? 3.711 25.078 14.789 1 87.75 50 ILE B N 1
ATOM 2150 C CA . ILE B 1 50 ? 2.969 23.844 14.562 1 87.75 50 ILE B CA 1
ATOM 2151 C C . ILE B 1 50 ? 3.635 22.703 15.32 1 87.75 50 ILE B C 1
ATOM 2153 O O . ILE B 1 50 ? 4.844 22.719 15.562 1 87.75 50 ILE B O 1
ATOM 2157 N N . TYR B 1 51 ? 2.777 21.766 15.688 1 89 51 TYR B N 1
ATOM 2158 C CA . TYR B 1 51 ? 3.26 20.562 16.359 1 89 51 TYR B CA 1
ATOM 2159 C C . TYR B 1 51 ? 3.082 19.328 15.484 1 89 51 TYR B C 1
ATOM 2161 O O . TYR B 1 51 ? 1.979 19.062 15 1 89 51 TYR B O 1
ATOM 2169 N N . ILE B 1 52 ? 4.148 18.625 15.305 1 92.75 52 ILE B N 1
ATOM 2170 C CA . ILE B 1 52 ? 4.105 17.406 14.508 1 92.75 52 ILE B CA 1
ATOM 2171 C C . ILE B 1 52 ? 4.207 16.188 15.43 1 92.75 52 ILE B C 1
ATOM 2173 O O . ILE B 1 52 ? 5.152 16.078 16.203 1 92.75 52 ILE B O 1
ATOM 2177 N N . SER B 1 53 ? 3.285 15.344 15.32 1 93.5 53 SER B N 1
ATOM 2178 C CA . SER B 1 53 ? 3.262 14.156 16.172 1 93.5 53 SER B CA 1
ATOM 2179 C C . SER B 1 53 ? 3.365 12.883 15.336 1 93.5 53 SER B C 1
ATOM 2181 O O . SER B 1 53 ? 2.797 12.797 14.242 1 93.5 53 SER B O 1
ATOM 2183 N N . THR B 1 54 ? 4.031 11.875 15.859 1 93.25 54 THR B N 1
ATOM 2184 C CA . THR B 1 54 ? 4.129 10.562 15.242 1 93.25 54 THR B CA 1
ATOM 2185 C C . THR B 1 54 ? 3.404 9.516 16.094 1 93.25 54 THR B C 1
ATOM 2187 O O . THR B 1 54 ? 3.51 8.312 15.828 1 93.25 54 THR B O 1
ATOM 2190 N N . ASP B 1 55 ? 2.695 9.961 17.094 1 90.81 55 ASP B N 1
ATOM 2191 C CA . ASP B 1 55 ? 1.951 9.07 17.984 1 90.81 55 ASP B CA 1
ATOM 2192 C C . ASP B 1 55 ? 0.519 8.875 17.484 1 90.81 55 ASP B C 1
ATOM 2194 O O . ASP B 1 55 ? -0.271 9.82 17.469 1 90.81 55 ASP B O 1
ATOM 2198 N N . PRO B 1 56 ? 0.224 7.625 17.188 1 90.88 56 PRO B N 1
ATOM 2199 C CA . PRO B 1 56 ? -1.124 7.363 16.688 1 90.88 56 PRO B CA 1
ATOM 2200 C C . PRO B 1 56 ? -2.215 7.727 17.688 1 90.88 56 PRO B C 1
ATOM 2202 O O . PRO B 1 56 ? -3.359 7.977 17.297 1 90.88 56 PRO B O 1
ATOM 2205 N N . CYS B 1 57 ? -1.902 7.824 18.922 1 89.44 57 CYS B N 1
ATOM 2206 C CA . CYS B 1 57 ? -2.895 8.102 19.953 1 89.44 57 CYS B CA 1
ATOM 2207 C C . CYS B 1 57 ? -3.363 9.547 19.891 1 89.44 57 CYS B C 1
ATOM 2209 O O . CYS B 1 57 ? -4.398 9.891 20.469 1 89.44 57 CYS B O 1
ATOM 2211 N N . HIS B 1 58 ? -2.619 10.312 19.234 1 90.88 58 HIS B N 1
ATOM 2212 C CA . HIS B 1 58 ? -2.984 11.727 19.141 1 90.88 58 HIS B CA 1
ATOM 2213 C C . HIS B 1 58 ? -4 11.961 18.031 1 90.88 58 HIS B C 1
ATOM 2215 O O . HIS B 1 58 ? -4.543 13.062 17.906 1 90.88 58 HIS B O 1
ATOM 2221 N N . VAL B 1 59 ? -4.301 10.945 17.281 1 92.81 59 VAL B N 1
ATOM 2222 C CA . VAL B 1 59 ? -5.223 11.102 16.156 1 92.81 59 VAL B CA 1
ATOM 2223 C C . VAL B 1 59 ? -6.609 10.602 16.562 1 92.81 59 VAL B C 1
ATOM 2225 O O . VAL B 1 59 ? -6.805 9.406 16.781 1 92.81 59 VAL B O 1
ATOM 2228 N N . ASP B 1 60 ? -7.469 11.555 16.625 1 92.06 60 ASP B N 1
ATOM 2229 C CA . ASP B 1 60 ? -8.883 11.234 16.812 1 92.06 60 ASP B CA 1
ATOM 2230 C C . ASP B 1 60 ? -9.57 11.016 15.469 1 92.06 60 ASP B C 1
ATOM 2232 O O . ASP B 1 60 ? -9.633 11.922 14.641 1 92.06 60 ASP B O 1
ATOM 2236 N N . PRO B 1 61 ? -10.203 9.82 15.352 1 93.31 61 PRO B N 1
ATOM 2237 C CA . PRO B 1 61 ? -10.828 9.523 14.062 1 93.31 61 PRO B CA 1
ATOM 2238 C C . PRO B 1 61 ? -11.891 10.547 13.672 1 93.31 61 PRO B C 1
ATOM 2240 O O . PRO B 1 61 ? -12.055 10.844 12.492 1 93.31 61 PRO B O 1
ATOM 2243 N N . HIS B 1 62 ? -12.57 11.094 14.641 1 91.62 62 HIS B N 1
ATOM 2244 C CA . HIS B 1 62 ? -13.586 12.086 14.328 1 91.62 62 HIS B CA 1
ATOM 2245 C C . HIS B 1 62 ? -12.961 13.383 13.82 1 91.62 62 HIS B C 1
ATOM 2247 O O . HIS B 1 62 ? -13.453 13.977 12.852 1 91.62 62 HIS B O 1
ATOM 2253 N N . ARG B 1 63 ? -11.922 13.781 14.453 1 91.62 63 ARG B N 1
ATOM 2254 C CA . ARG B 1 63 ? -11.219 14.977 14.008 1 91.62 63 ARG B CA 1
ATOM 2255 C C . ARG B 1 63 ? -10.586 14.773 12.641 1 91.62 63 ARG B C 1
ATOM 2257 O O . ARG B 1 63 ? -10.516 15.703 11.836 1 91.62 63 ARG B O 1
ATOM 2264 N N . LEU B 1 64 ? -10.133 13.586 12.453 1 94.06 64 LEU B N 1
ATOM 2265 C CA . LEU B 1 6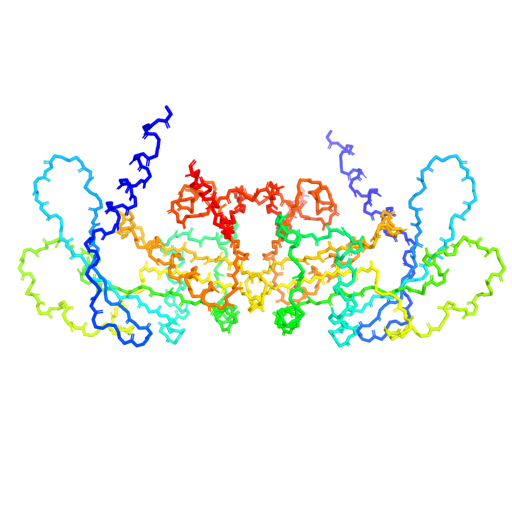4 ? -9.57 13.266 11.148 1 94.06 64 LEU B CA 1
ATOM 2266 C C . LEU B 1 64 ? -10.641 13.305 10.062 1 94.06 64 LEU B C 1
ATOM 2268 O O . LEU B 1 64 ? -10.391 13.805 8.961 1 94.06 64 LEU B O 1
ATOM 2272 N N . ARG B 1 65 ? -11.781 12.812 10.367 1 91.38 65 ARG B N 1
ATOM 2273 C CA . ARG B 1 65 ? -12.898 12.883 9.422 1 91.38 65 ARG B CA 1
ATOM 2274 C C . ARG B 1 65 ? -13.219 14.328 9.055 1 91.38 65 ARG B C 1
ATOM 2276 O O . ARG B 1 65 ? -13.484 14.633 7.895 1 91.38 65 ARG B O 1
ATOM 2283 N N . ASP B 1 66 ? -13.18 15.172 10.039 1 90.06 66 ASP B N 1
ATOM 2284 C CA . ASP B 1 66 ? -13.422 16.594 9.797 1 90.06 66 ASP B CA 1
ATOM 2285 C C . ASP B 1 66 ? -12.352 17.172 8.875 1 90.06 66 ASP B C 1
ATOM 2287 O O . ASP B 1 66 ? -12.656 18 8.008 1 90.06 66 ASP B O 1
ATOM 2291 N N . LEU B 1 67 ? -11.148 16.75 9.141 1 92.62 67 LEU B N 1
ATOM 2292 C CA . LEU B 1 67 ? -10.062 17.219 8.281 1 92.62 67 LEU B CA 1
ATOM 2293 C C . LEU B 1 67 ? -10.281 16.766 6.844 1 92.62 67 LEU B C 1
ATOM 2295 O O . LEU B 1 67 ? -10.039 17.531 5.906 1 92.62 67 LEU B O 1
ATOM 2299 N N . PHE B 1 68 ? -10.734 15.539 6.664 1 90.19 68 PHE B N 1
ATOM 2300 C CA . PHE B 1 68 ? -11.055 15.039 5.332 1 90.19 68 PHE B CA 1
ATOM 2301 C C . PHE B 1 68 ? -12.078 15.945 4.648 1 90.19 68 PHE B C 1
ATOM 2303 O O . PHE B 1 68 ? -11.922 16.281 3.475 1 90.19 68 PHE B O 1
ATOM 2310 N N . ALA B 1 69 ? -13.023 16.281 5.355 1 87.5 69 ALA B N 1
ATOM 2311 C CA . ALA B 1 69 ? -14.086 17.141 4.824 1 87.5 69 ALA B CA 1
ATOM 2312 C C . ALA B 1 69 ? -13.562 18.531 4.5 1 87.5 69 ALA B C 1
ATOM 2314 O O . ALA B 1 69 ? -13.87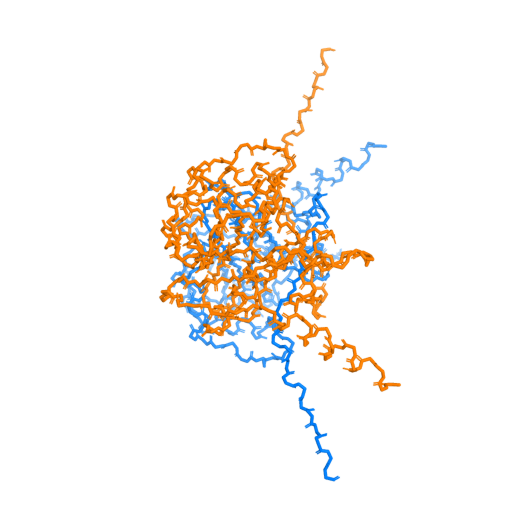5 19.094 3.441 1 87.5 69 ALA B O 1
ATOM 2315 N N . ASP B 1 70 ? -12.805 19.078 5.398 1 87.31 70 ASP B N 1
ATOM 2316 C CA . ASP B 1 70 ? -12.25 20.406 5.215 1 87.31 70 ASP B CA 1
ATOM 2317 C C . ASP B 1 70 ? -11.367 20.484 3.973 1 87.31 70 ASP B C 1
ATOM 2319 O O . ASP B 1 70 ? -11.297 21.516 3.307 1 87.31 70 ASP B O 1
ATOM 2323 N N . CYS B 1 71 ? -10.672 19.391 3.693 1 87.44 71 CYS B N 1
ATOM 2324 C CA . CYS B 1 71 ? -9.75 19.344 2.564 1 87.44 71 CYS B CA 1
ATOM 2325 C C . CYS B 1 71 ? -10.445 18.828 1.311 1 87.44 71 CYS B C 1
ATOM 2327 O O . CYS B 1 71 ? -9.836 18.766 0.24 1 87.44 71 CYS B O 1
ATOM 2329 N N . ASN B 1 72 ? -11.719 18.531 1.366 1 76.69 72 ASN B N 1
ATOM 2330 C CA . ASN B 1 72 ? -12.445 17.922 0.263 1 76.69 72 ASN B CA 1
ATOM 2331 C C . ASN B 1 72 ? -11.719 16.672 -0.26 1 76.69 72 ASN B C 1
ATOM 2333 O O . ASN B 1 72 ? -11.57 16.516 -1.472 1 76.69 72 ASN B O 1
ATOM 2337 N N . TYR B 1 73 ? -11.188 16.094 0.728 1 67.19 73 TYR B N 1
ATOM 2338 C CA . TYR B 1 73 ? -10.406 14.906 0.392 1 67.19 73 TYR B CA 1
ATOM 2339 C C . TYR B 1 73 ? -11.312 13.695 0.233 1 67.19 73 TYR B C 1
ATOM 2341 O O . TYR B 1 73 ? -12.07 13.352 1.144 1 67.19 73 TYR B O 1
ATOM 2349 N N . SER B 1 74 ? -11.703 13.438 -1.012 1 57.16 74 SER B N 1
ATOM 2350 C CA . SER B 1 74 ? -12.492 12.227 -1.228 1 57.16 74 SER B CA 1
ATOM 2351 C C . SER B 1 74 ? -11.664 11.141 -1.901 1 57.16 74 SER B C 1
ATOM 2353 O O . SER B 1 74 ? -10.961 11.406 -2.883 1 57.16 74 SER B O 1
ATOM 2355 N N . THR B 1 75 ? -11.344 10.016 -1.116 1 53.5 75 THR B N 1
ATOM 2356 C CA . THR B 1 75 ? -10.664 8.867 -1.708 1 53.5 75 THR B CA 1
ATOM 2357 C C . THR B 1 75 ? -11.477 8.297 -2.869 1 53.5 75 THR B C 1
ATOM 2359 O O . THR B 1 75 ? -10.977 7.465 -3.633 1 53.5 75 THR B O 1
ATOM 2362 N N . ARG B 1 76 ? -12.844 8.633 -2.926 1 52.84 76 ARG B N 1
ATOM 2363 C CA . ARG B 1 76 ? -13.758 8.078 -3.918 1 52.84 76 ARG B CA 1
ATOM 2364 C C . ARG B 1 76 ? -14.586 9.18 -4.574 1 52.84 76 ARG B C 1
ATOM 2366 O O . ARG B 1 76 ? -14.742 10.266 -4.012 1 52.84 76 ARG B O 1
ATOM 2373 N N . PRO B 1 77 ? -14.75 8.992 -5.938 1 46.5 77 PRO B N 1
ATOM 2374 C CA . PRO B 1 77 ? -15.57 9.984 -6.629 1 46.5 77 PRO B CA 1
ATOM 2375 C C . PRO B 1 77 ? -16.812 10.391 -5.828 1 46.5 77 PRO B C 1
ATOM 2377 O O . PRO B 1 77 ? -17.281 11.531 -5.949 1 46.5 77 PRO B O 1
ATOM 2380 N N . GLU B 1 78 ? -17.422 9.406 -5.285 1 47.53 78 GLU B N 1
ATOM 2381 C CA . GLU B 1 78 ? -18.641 9.82 -4.582 1 47.53 78 GLU B CA 1
ATOM 2382 C C . GLU B 1 78 ? -18.328 10.18 -3.131 1 47.53 78 GLU B C 1
ATOM 2384 O O . GLU B 1 78 ? -17.641 9.445 -2.432 1 47.53 78 GLU B O 1
ATOM 2389 N N . PRO B 1 79 ? -18.469 11.383 -2.844 1 49.5 79 PRO B N 1
ATOM 2390 C CA . PRO B 1 79 ? -18.281 11.898 -1.488 1 49.5 79 PRO B CA 1
ATOM 2391 C C . PRO B 1 79 ? -18.812 10.961 -0.413 1 49.5 79 PRO B C 1
ATOM 2393 O O . PRO B 1 79 ? -20.031 10.773 -0.292 1 49.5 79 PRO B O 1
ATOM 2396 N N . GLU B 1 80 ? -18.578 9.695 -0.469 1 55.12 80 GLU B N 1
ATOM 2397 C CA . GLU B 1 80 ? -19.141 8.898 0.618 1 55.12 80 GLU B CA 1
ATOM 2398 C C . GLU B 1 80 ? -18.469 9.219 1.946 1 55.12 80 GLU B C 1
ATOM 2400 O O . GLU B 1 80 ? -17.281 9.555 1.977 1 55.12 80 GLU B O 1
ATOM 2405 N N . ILE B 1 81 ? -19.25 9.641 2.922 1 62 81 ILE B N 1
ATOM 2406 C CA . ILE B 1 81 ? -18.859 9.82 4.316 1 62 81 ILE B CA 1
ATOM 2407 C C . ILE B 1 81 ? -17.922 8.688 4.738 1 62 81 ILE B C 1
ATOM 2409 O O . ILE B 1 81 ? -18.234 7.512 4.555 1 62 81 ILE B O 1
ATOM 2413 N N . VAL B 1 82 ? -16.766 9.039 5.004 1 72 82 VAL B N 1
ATOM 2414 C CA . VAL B 1 82 ? -15.789 8.062 5.492 1 72 82 VAL B CA 1
ATOM 2415 C C . VAL B 1 82 ? -16.359 7.344 6.715 1 72 82 VAL B C 1
ATOM 2417 O O . VAL B 1 82 ? -16.812 7.984 7.664 1 72 82 VAL B O 1
ATOM 2420 N N . ASP B 1 83 ? -16.516 6.074 6.645 1 85.19 83 ASP B N 1
ATOM 2421 C CA . ASP B 1 83 ? -16.906 5.246 7.781 1 85.19 83 ASP B CA 1
ATOM 2422 C C . ASP B 1 83 ? -15.867 5.328 8.898 1 85.19 83 ASP B C 1
ATOM 2424 O O . ASP B 1 83 ? -14.719 4.91 8.727 1 85.19 83 ASP B O 1
ATOM 2428 N N . ILE B 1 84 ? -16.297 5.852 10.016 1 90.81 84 ILE B N 1
ATOM 2429 C CA . ILE B 1 84 ? -15.406 6.117 11.141 1 90.81 84 ILE B CA 1
ATOM 2430 C C . ILE B 1 84 ? -14.773 4.812 11.625 1 90.81 84 ILE B C 1
ATOM 2432 O O . ILE B 1 84 ? -13.609 4.797 12.031 1 90.81 84 ILE B O 1
ATOM 2436 N N . ARG B 1 85 ?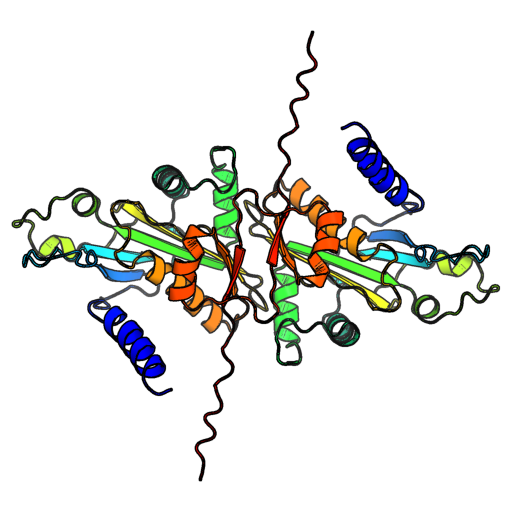 -15.586 3.773 11.562 1 91.5 85 ARG B N 1
ATOM 2437 C CA . ARG B 1 85 ? -15.055 2.484 11.992 1 91.5 85 ARG B CA 1
ATOM 2438 C C . ARG B 1 85 ? -13.93 2.021 11.07 1 91.5 85 ARG B C 1
ATOM 2440 O O . ARG B 1 85 ? -12.883 1.565 11.539 1 91.5 85 ARG B O 1
ATOM 2447 N N . LYS B 1 86 ? -14.133 2.17 9.859 1 93.06 86 LYS B N 1
ATOM 2448 C CA . LYS B 1 86 ? -13.117 1.788 8.883 1 93.06 86 LYS B CA 1
ATOM 2449 C C . LYS B 1 86 ? -11.867 2.662 9.023 1 93.06 86 LYS B C 1
ATOM 2451 O O . LYS B 1 86 ? -10.75 2.176 8.891 1 93.06 86 LYS B O 1
ATOM 2456 N N . LEU B 1 87 ? -12.172 3.895 9.227 1 93.69 87 LEU B N 1
ATOM 2457 C CA . LEU B 1 87 ? -11.062 4.82 9.438 1 93.69 87 LEU B CA 1
ATOM 2458 C C . LEU B 1 87 ? -10.242 4.414 10.656 1 93.69 87 LEU B C 1
ATOM 2460 O O . LEU B 1 87 ? -9.008 4.434 10.609 1 93.69 87 LEU B O 1
ATOM 2464 N N . GLY B 1 88 ? -10.891 4.035 11.672 1 94.06 88 GLY B N 1
ATOM 2465 C CA . GLY B 1 88 ? -10.219 3.566 12.867 1 94.06 88 GLY B CA 1
ATOM 2466 C C . GLY B 1 88 ? -9.367 2.334 12.625 1 94.06 88 GLY B C 1
ATOM 2467 O O . GLY B 1 88 ? -8.227 2.26 13.094 1 94.06 88 GLY B O 1
ATOM 2468 N N . VAL B 1 89 ? -9.898 1.391 11.898 1 95.12 89 VAL B N 1
ATOM 2469 C CA . VAL B 1 89 ? -9.172 0.168 11.57 1 95.12 89 VAL B CA 1
ATOM 2470 C C . VAL B 1 89 ? -7.945 0.504 10.734 1 95.12 89 VAL B C 1
ATOM 2472 O O . VAL B 1 89 ? -6.848 0.006 10.992 1 95.12 89 VAL B O 1
ATOM 2475 N N . ALA B 1 90 ? -8.164 1.388 9.797 1 95.62 90 ALA B N 1
ATOM 2476 C CA . ALA B 1 90 ? -7.066 1.784 8.922 1 95.62 90 ALA B CA 1
ATOM 2477 C C . ALA B 1 90 ? -5.934 2.43 9.711 1 95.62 90 ALA B C 1
ATOM 2479 O O . ALA B 1 90 ? -4.758 2.143 9.477 1 95.62 90 ALA B O 1
ATOM 2480 N N . LEU B 1 91 ? -6.324 3.266 10.609 1 95.94 91 LEU B N 1
ATOM 2481 C CA . LEU B 1 91 ? -5.328 3.939 11.438 1 95.94 91 LEU B CA 1
ATOM 2482 C C . LEU B 1 91 ? -4.551 2.936 12.273 1 95.94 91 LEU B C 1
ATOM 2484 O O . LEU B 1 91 ? -3.326 3.035 12.398 1 95.94 91 LEU B O 1
ATOM 2488 N N . SER B 1 92 ? -5.215 1.911 12.773 1 95.5 92 SER B N 1
ATOM 2489 C CA . SER B 1 92 ? -4.598 0.924 13.656 1 95.5 92 SER B CA 1
ATOM 2490 C C . SER B 1 92 ? -3.654 0.007 12.883 1 95.5 92 SER B C 1
ATOM 2492 O O . SER B 1 92 ? -2.803 -0.657 13.477 1 95.5 92 SER B O 1
ATOM 2494 N N . HIS B 1 93 ? -3.812 -0.019 11.625 1 95.69 93 HIS B N 1
ATOM 2495 C CA . HIS B 1 93 ? -2.982 -0.915 10.828 1 95.69 93 HIS B CA 1
ATOM 2496 C C . HIS B 1 93 ? -2.078 -0.132 9.883 1 95.69 93 HIS B C 1
ATOM 2498 O O . HIS B 1 93 ? -1.604 -0.672 8.883 1 95.69 93 HIS B O 1
ATOM 2504 N N . SER B 1 94 ? -1.897 1.122 10.18 1 96.81 94 SER B N 1
ATOM 2505 C CA . SER B 1 94 ? -0.918 1.927 9.461 1 96.81 94 SER B CA 1
ATOM 2506 C C . SER B 1 94 ? 0.455 1.852 10.117 1 96.81 94 SER B C 1
ATOM 2508 O O . SER B 1 94 ? 0.559 1.855 11.344 1 96.81 94 SER B O 1
ATOM 2510 N N . ALA B 1 95 ? 1.437 1.76 9.305 1 97 95 ALA B N 1
ATOM 2511 C CA . ALA B 1 95 ? 2.799 1.626 9.812 1 97 95 ALA B CA 1
ATOM 2512 C C . ALA B 1 95 ? 3.312 2.955 10.359 1 97 95 ALA B C 1
ATOM 2514 O O . ALA B 1 95 ? 4.031 2.986 11.359 1 97 95 ALA B O 1
ATOM 2515 N N . VAL B 1 96 ? 2.988 3.996 9.703 1 96.94 96 VAL B N 1
ATOM 2516 C CA . VAL B 1 96 ? 3.398 5.344 10.094 1 96.94 96 VAL B CA 1
ATOM 2517 C C . VAL B 1 96 ? 2.195 6.281 10.039 1 96.94 96 VAL B C 1
ATOM 2519 O O . VAL B 1 96 ? 1.396 6.234 9.102 1 96.94 96 VAL B O 1
ATOM 2522 N N . ILE B 1 97 ? 2.064 7.059 11.094 1 97.38 97 ILE B N 1
ATOM 2523 C CA . ILE B 1 97 ? 1.044 8.102 11.156 1 97.38 97 ILE B CA 1
ATOM 2524 C C . ILE B 1 97 ? 1.68 9.422 11.586 1 97.38 97 ILE B C 1
ATOM 2526 O O . ILE B 1 97 ? 2.398 9.477 12.586 1 97.38 97 ILE B O 1
ATOM 2530 N N . ILE B 1 98 ? 1.449 10.422 10.781 1 97.19 98 ILE B N 1
ATOM 2531 C CA . ILE B 1 98 ? 1.915 11.766 11.109 1 97.19 98 ILE B CA 1
ATOM 2532 C C . ILE B 1 98 ? 0.721 12.711 11.227 1 97.19 98 ILE B C 1
ATOM 2534 O O . ILE B 1 98 ? -0.125 12.766 10.336 1 97.19 98 ILE B O 1
ATOM 2538 N N . SER B 1 99 ? 0.625 13.367 12.305 1 96.19 99 SER B N 1
ATOM 2539 C CA . SER B 1 99 ? -0.406 14.375 12.523 1 96.19 99 SER B CA 1
ATOM 2540 C C . SER B 1 99 ? 0.208 15.727 12.883 1 96.19 99 SER B C 1
ATOM 2542 O O . SER B 1 99 ? 1.219 15.781 13.586 1 96.19 99 SER B O 1
ATOM 2544 N N . VAL B 1 100 ? -0.39 16.75 12.398 1 94.94 100 VAL B N 1
ATOM 2545 C CA . VAL B 1 100 ? 0.091 18.094 12.648 1 94.94 100 VAL B CA 1
ATOM 2546 C C . VAL B 1 100 ? -1.009 18.922 13.305 1 94.94 100 VAL B C 1
ATOM 2548 O O . VAL B 1 100 ? -2.154 18.922 12.844 1 94.94 100 VAL B O 1
ATOM 2551 N N . PHE B 1 101 ? -0.597 19.625 14.328 1 92.5 101 PHE B N 1
ATOM 2552 C CA . PHE B 1 101 ? -1.551 20.422 15.102 1 92.5 101 PHE B CA 1
ATOM 2553 C C . PHE B 1 101 ? -1.126 21.875 15.164 1 92.5 101 PHE B C 1
ATOM 2555 O O . PHE B 1 101 ? 0.068 22.188 15.164 1 92.5 101 PHE B O 1
ATOM 2562 N N . CYS B 1 102 ? -2.121 22.656 15.227 1 89.06 102 CYS B N 1
ATOM 2563 C CA . CYS B 1 102 ? -1.907 24.094 15.398 1 89.06 102 CYS B CA 1
ATOM 2564 C C . CYS B 1 102 ? -2.992 24.703 16.281 1 89.06 102 CYS B C 1
ATOM 2566 O O . CYS B 1 102 ? -4.133 24.234 16.281 1 89.06 102 CYS B O 1
ATOM 2568 N N . ASN B 1 103 ? -2.523 25.656 17 1 81.31 103 ASN B N 1
ATOM 2569 C CA . ASN B 1 103 ? -3.504 26.406 17.781 1 81.31 103 ASN B CA 1
ATOM 2570 C C . ASN B 1 103 ? -4.543 27.078 16.906 1 81.31 103 ASN B C 1
ATOM 2572 O O . ASN B 1 103 ? -4.191 27.797 15.961 1 81.31 103 ASN B O 1
ATOM 2576 N N . PRO B 1 104 ? -5.797 26.812 17.219 1 75 104 PRO B N 1
ATOM 2577 C CA . PRO B 1 104 ? -6.863 27.359 16.375 1 75 104 PRO B CA 1
ATOM 2578 C C . PRO B 1 104 ? -6.797 28.875 16.25 1 75 104 PRO B C 1
ATOM 2580 O O . PRO B 1 104 ? -7.25 29.453 15.258 1 75 104 PRO B O 1
ATOM 2583 N N . GLN B 1 105 ? -6.355 29.562 17.297 1 70.69 105 GLN B N 1
ATOM 2584 C CA . GLN B 1 105 ? -6.297 31.016 17.266 1 70.69 105 GLN B CA 1
ATOM 2585 C C . GLN B 1 105 ? -5.344 31.5 16.172 1 70.69 105 GLN B C 1
ATOM 2587 O O . GLN B 1 105 ? -5.496 32.594 15.648 1 70.69 105 GLN B O 1
ATOM 2592 N N . HIS B 1 106 ? -4.395 30.688 15.891 1 63.25 106 HIS B N 1
ATOM 2593 C CA . HIS B 1 106 ? -3.396 31.047 14.883 1 63.25 106 HIS B CA 1
ATOM 2594 C C . HIS B 1 106 ? -3.885 30.703 13.477 1 63.25 106 HIS B C 1
ATOM 2596 O O . HIS B 1 106 ? -3.477 31.328 12.5 1 63.25 106 HIS B O 1
ATOM 2602 N N . VAL B 1 107 ? -4.75 29.703 13.414 1 59.56 107 VAL B N 1
ATOM 2603 C CA . VAL B 1 107 ? -5.246 29.281 12.109 1 59.56 107 VAL B CA 1
ATOM 2604 C C . VAL B 1 107 ? -6.129 30.391 11.523 1 59.56 107 VAL B C 1
ATOM 2606 O O . VAL B 1 107 ? -6.082 30.656 10.32 1 59.56 107 VAL B O 1
ATOM 2609 N N . ASN B 1 108 ? -6.957 30.953 12.406 1 56.69 108 ASN B N 1
ATOM 2610 C CA . ASN B 1 108 ? -7.883 32 11.984 1 56.69 108 ASN B CA 1
ATOM 2611 C C . ASN B 1 108 ? -7.289 33.406 12.195 1 56.69 108 ASN B C 1
ATOM 2613 O O . ASN B 1 108 ? -7.883 34.406 11.797 1 56.69 108 ASN B O 1
ATOM 2617 N N . ALA B 1 109 ? -6.156 33.5 13.078 1 51.75 109 ALA B N 1
ATOM 2618 C CA . ALA B 1 109 ? -5.777 34.844 13.586 1 51.75 109 ALA B CA 1
ATOM 2619 C C . ALA B 1 109 ? -5.027 35.625 12.523 1 51.75 109 ALA B C 1
ATOM 2621 O O . ALA B 1 109 ? -4.195 35.094 11.797 1 51.75 109 ALA B O 1
ATOM 2622 N N . VAL B 1 110 ? -5.668 36.594 12.094 1 47.5 110 VAL B N 1
ATOM 2623 C CA . VAL B 1 110 ? -4.949 37.75 11.531 1 47.5 110 VAL B CA 1
ATOM 2624 C C . VAL B 1 110 ? -3.748 38.094 12.414 1 47.5 110 VAL B C 1
ATOM 2626 O O . VAL B 1 110 ? -3.848 38.062 13.641 1 47.5 110 VAL B O 1
ATOM 2629 N N . PRO B 1 111 ? -2.43 37.906 11.836 1 45.41 111 PRO B N 1
ATOM 2630 C CA . PRO B 1 111 ? -1.306 38.25 12.695 1 45.41 111 PRO B CA 1
ATOM 2631 C C . PRO B 1 111 ? -1.627 39.438 13.625 1 45.41 111 PRO B C 1
ATOM 2633 O O . PRO B 1 111 ? -1.862 40.531 13.156 1 45.41 111 PRO B O 1
ATOM 2636 N N . ASN B 1 112 ? -2.611 39.312 14.492 1 44.25 112 ASN B N 1
ATOM 2637 C CA . ASN B 1 112 ? -2.664 40.469 15.359 1 44.25 112 ASN B CA 1
ATOM 2638 C C . ASN B 1 112 ? -1.377 40.625 16.172 1 44.25 112 ASN B C 1
ATOM 2640 O O . ASN B 1 112 ? -0.827 39.656 16.656 1 44.25 112 ASN B O 1
ATOM 2644 N N . HIS B 1 113 ? -0.629 41.656 15.961 1 44.94 113 HIS B N 1
ATOM 2645 C CA . HIS B 1 113 ? 0.619 42.156 16.516 1 44.94 113 HIS B CA 1
ATOM 2646 C C . HIS B 1 113 ? 0.724 41.844 18 1 44.94 113 HIS B C 1
ATOM 2648 O O . HIS B 1 113 ? 1.813 41.906 18.578 1 44.94 113 HIS B O 1
ATOM 2654 N N . ASN B 1 114 ? -0.371 41.844 18.766 1 44.84 114 ASN B N 1
ATOM 2655 C CA . ASN B 1 114 ? -0.237 41.938 20.219 1 44.84 114 ASN B CA 1
ATOM 2656 C C . ASN B 1 114 ? -0.208 40.562 20.875 1 44.84 114 ASN B C 1
ATOM 2658 O O . ASN B 1 114 ? -0.484 40.438 22.078 1 44.84 114 ASN B O 1
ATOM 2662 N N . SER B 1 115 ? -0.344 39.469 20.219 1 46.97 115 SER B N 1
ATOM 2663 C CA . SER B 1 115 ? -0.45 38.25 21.016 1 46.97 115 SER B CA 1
ATOM 2664 C C . SER B 1 115 ? 0.899 37.844 21.609 1 46.97 115 SER B C 1
ATOM 2666 O O . SER B 1 115 ? 1.897 37.781 20.891 1 46.97 115 SER B O 1
ATOM 2668 N N . PRO B 1 116 ? 1.138 37.906 22.969 1 42.88 116 PRO B N 1
ATOM 2669 C CA . PRO B 1 116 ? 2.381 37.594 23.688 1 42.88 116 PRO B CA 1
ATOM 2670 C C . PRO B 1 116 ? 3.008 36.281 23.25 1 42.88 116 PRO B C 1
ATOM 2672 O O . PRO B 1 116 ? 2.305 35.406 22.766 1 42.88 116 PRO B O 1
ATOM 2675 N N . ILE B 1 117 ? 4.336 36.188 23.078 1 45.38 117 ILE B N 1
ATOM 2676 C CA . ILE B 1 117 ? 5.34 35.125 22.984 1 45.38 117 ILE B CA 1
ATOM 2677 C C . ILE B 1 117 ? 4.887 33.906 23.766 1 45.38 117 ILE B C 1
ATOM 2679 O O . ILE B 1 117 ? 5.371 32.781 23.531 1 45.38 117 ILE B O 1
ATOM 2683 N N . ALA B 1 118 ? 4.043 34.156 24.75 1 46.09 118 ALA B N 1
ATOM 2684 C CA . ALA B 1 118 ? 3.779 33.125 25.766 1 46.09 118 ALA B CA 1
ATOM 2685 C C . ALA B 1 118 ? 3.049 31.922 25.156 1 46.09 118 ALA B C 1
ATOM 2687 O O . ALA B 1 118 ? 3.205 30.797 25.609 1 46.09 118 ALA B O 1
ATOM 2688 N N . ASP B 1 119 ? 2.207 32.125 24.219 1 48.84 119 ASP B N 1
ATOM 2689 C CA . ASP B 1 119 ? 1.359 31.031 23.75 1 48.84 119 ASP B CA 1
ATOM 2690 C C . ASP B 1 119 ? 2.158 30.031 22.906 1 48.84 119 ASP B C 1
ATOM 2692 O O . ASP B 1 119 ? 1.649 28.969 22.547 1 48.84 119 ASP B O 1
ATOM 2696 N N . PHE B 1 120 ? 3.318 30.516 22.562 1 50.19 120 PHE B N 1
ATOM 2697 C CA . PHE B 1 120 ? 4.199 29.719 21.719 1 50.19 120 PHE B CA 1
ATOM 2698 C C . PHE B 1 120 ? 4.656 28.469 22.453 1 50.19 120 PHE B C 1
ATOM 2700 O O . PHE B 1 120 ? 4.953 27.453 21.812 1 50.19 120 PHE B O 1
ATOM 2707 N N . PHE B 1 121 ? 4.68 28.594 23.844 1 49.28 121 PHE B N 1
ATOM 2708 C CA . PHE B 1 121 ? 5.266 27.469 24.562 1 49.28 121 PHE B CA 1
ATOM 2709 C C . PHE B 1 121 ? 4.18 26.547 25.094 1 49.28 121 PHE B C 1
ATOM 2711 O O . PHE B 1 121 ? 4.445 25.688 25.938 1 49.28 121 PHE B O 1
ATOM 2718 N N . THR B 1 122 ? 2.975 26.906 24.781 1 52.97 122 THR B N 1
ATOM 2719 C CA . THR B 1 122 ? 1.987 26.016 25.391 1 52.97 122 THR B CA 1
ATOM 2720 C C . THR B 1 122 ? 2.062 24.625 24.781 1 52.97 122 THR B C 1
ATOM 2722 O O . THR B 1 122 ? 2.107 24.484 23.547 1 52.97 122 THR B O 1
ATOM 2725 N N . PRO B 1 123 ? 2.361 23.703 25.641 1 57.09 123 PRO B N 1
ATOM 2726 C CA . PRO B 1 123 ? 2.434 22.297 25.203 1 57.09 123 PRO B CA 1
ATOM 2727 C C . PRO B 1 123 ? 1.244 21.891 24.344 1 57.09 123 PRO B C 1
ATOM 2729 O O . PRO B 1 123 ? 0.102 22.25 24.641 1 57.09 123 PRO B O 1
ATOM 2732 N N . VAL B 1 124 ? 1.551 21.672 23.094 1 59.09 124 VAL B N 1
ATOM 2733 C CA . VAL B 1 124 ? 0.536 21.203 22.156 1 59.09 124 VAL B CA 1
ATOM 2734 C C . VAL B 1 124 ? -0.279 20.078 22.781 1 59.09 124 VAL B C 1
ATOM 2736 O O . VAL B 1 124 ? 0.279 19.188 23.438 1 59.09 124 VAL B O 1
ATOM 2739 N N . SER B 1 125 ? -1.602 20.406 23.016 1 66.75 125 SER B N 1
ATOM 2740 C CA . SER B 1 125 ? -2.508 19.344 23.453 1 66.75 125 SER B CA 1
ATOM 2741 C C . SER B 1 125 ? -3.414 18.891 22.312 1 66.75 125 SER B C 1
ATOM 2743 O O . SER B 1 125 ? -4.199 19.688 21.781 1 66.75 125 SER B O 1
ATOM 2745 N N . PRO B 1 126 ? -3.098 17.703 21.797 1 66.25 126 PRO B N 1
ATOM 2746 C CA . PRO B 1 126 ? -3.984 17.188 20.766 1 66.25 126 PRO B CA 1
ATOM 2747 C C . PRO B 1 126 ? -5.461 17.438 21.062 1 66.25 126 PRO B C 1
ATOM 2749 O O . PRO B 1 126 ? -6.285 17.484 20.141 1 66.25 126 PRO B O 1
ATOM 2752 N N . SER B 1 127 ? -5.684 17.641 22.312 1 68.69 127 SER B N 1
ATOM 2753 C CA . SER B 1 127 ? -7.078 17.859 22.688 1 68.69 127 SER B CA 1
ATOM 2754 C C . SER B 1 127 ? -7.484 19.312 22.469 1 68.69 127 SER B C 1
ATOM 2756 O O . SER B 1 127 ? -8.648 19.609 22.172 1 68.69 127 SER B O 1
ATOM 2758 N N . ARG B 1 128 ? -6.492 20.203 22.516 1 73.38 128 ARG B N 1
ATOM 2759 C CA . ARG B 1 128 ? -6.82 21.625 22.438 1 73.38 128 ARG B CA 1
ATOM 2760 C C . ARG B 1 128 ? -6.523 22.188 21.062 1 73.38 128 ARG B C 1
ATOM 2762 O O . ARG B 1 128 ? -7.242 23.078 20.578 1 73.38 128 ARG B O 1
ATOM 2769 N N . ASP B 1 129 ? -5.641 21.547 20.469 1 85.19 129 ASP B N 1
ATOM 2770 C CA . ASP B 1 129 ? -5.184 22.094 19.188 1 85.19 129 ASP B CA 1
ATOM 2771 C C . ASP B 1 129 ? -5.887 21.422 18.016 1 85.19 129 ASP B C 1
ATOM 2773 O O . ASP B 1 129 ? -6.445 20.328 18.172 1 85.19 129 ASP B O 1
ATOM 2777 N N . GLN B 1 130 ? -5.945 22.172 17.016 1 89.25 130 GLN B N 1
ATOM 2778 C CA . GLN B 1 130 ? -6.652 21.703 15.836 1 89.25 130 GLN B CA 1
ATOM 2779 C C . GLN B 1 130 ? -5.734 20.859 14.953 1 89.25 130 GLN B C 1
ATOM 2781 O O . GLN B 1 130 ? -4.57 21.203 14.742 1 89.25 130 GLN B O 1
ATOM 2786 N N . LEU B 1 131 ? -6.332 19.719 14.492 1 94.19 131 LEU B N 1
ATOM 2787 C CA . LEU B 1 131 ? -5.633 18.922 13.5 1 94.19 131 LEU B CA 1
ATOM 2788 C C . LEU B 1 131 ? -5.652 19.594 12.141 1 94.19 131 LEU B C 1
ATOM 2790 O O . LEU B 1 131 ? -6.711 19.766 11.531 1 94.19 131 LEU B O 1
ATOM 2794 N N . ILE B 1 132 ? -4.477 19.984 11.609 1 93.69 132 ILE B N 1
ATOM 2795 C CA . ILE B 1 132 ? -4.461 20.781 10.383 1 93.69 132 ILE B CA 1
ATOM 2796 C C . ILE B 1 132 ? -3.756 20 9.273 1 93.69 132 ILE B C 1
ATOM 2798 O O . ILE B 1 132 ? -3.797 20.391 8.109 1 93.69 132 ILE B O 1
ATOM 2802 N N . GLY B 1 133 ? -3.082 18.953 9.586 1 96.31 133 GLY B N 1
ATOM 2803 C CA . GLY B 1 133 ? -2.363 18.141 8.617 1 96.31 133 GLY B CA 1
ATOM 2804 C C . GLY B 1 133 ? -2.299 16.672 9.016 1 96.31 133 GLY B C 1
ATOM 2805 O O . GLY B 1 133 ? -2.383 16.344 10.195 1 96.31 133 GLY B O 1
ATOM 2806 N N . PHE B 1 134 ? -2.1 15.891 8.008 1 97 134 PHE B N 1
ATOM 2807 C CA . PHE B 1 134 ? -2.127 14.453 8.242 1 97 134 PHE B CA 1
ATOM 2808 C C . PHE B 1 134 ? -1.443 13.711 7.098 1 97 134 PHE B C 1
ATOM 2810 O O . PHE B 1 134 ? -1.434 14.18 5.961 1 97 134 PHE B O 1
ATOM 2817 N N . GLY B 1 135 ? -0.892 12.594 7.391 1 96.56 135 GLY B N 1
ATOM 2818 C CA . GLY B 1 135 ? -0.344 11.625 6.453 1 96.56 135 GLY B CA 1
ATOM 2819 C C . GLY B 1 135 ? -0.072 10.273 7.082 1 96.56 135 GLY B C 1
ATOM 2820 O O . GLY B 1 135 ? 0.208 10.188 8.281 1 96.56 135 GLY B O 1
ATOM 2821 N N . ARG B 1 136 ? -0.163 9.297 6.277 1 96.81 136 ARG B N 1
ATOM 2822 C CA . ARG B 1 136 ? 0.106 7.965 6.812 1 96.81 136 ARG B CA 1
ATOM 2823 C C . ARG B 1 136 ? 0.702 7.055 5.742 1 96.81 136 ARG B C 1
ATOM 2825 O O . ARG B 1 136 ? 0.661 7.375 4.555 1 96.81 136 ARG B O 1
ATOM 2832 N N . ALA B 1 137 ? 1.246 5.969 6.203 1 97.19 137 ALA B N 1
ATOM 2833 C CA . ALA B 1 137 ? 1.793 4.965 5.293 1 97.19 137 ALA B CA 1
ATOM 2834 C C . ALA B 1 137 ? 1.426 3.555 5.746 1 97.19 137 ALA B C 1
ATOM 2836 O O . ALA B 1 137 ? 1.386 3.273 6.949 1 97.19 137 ALA B O 1
ATOM 2837 N N . VAL B 1 138 ? 1.098 2.756 4.801 1 96.88 138 VAL B N 1
ATOM 2838 C CA . VAL B 1 138 ? 0.893 1.326 5.008 1 96.88 138 VAL B CA 1
ATOM 2839 C C . VAL B 1 138 ? 2.098 0.55 4.48 1 96.88 138 VAL B C 1
ATOM 2841 O O . VAL B 1 138 ? 2.621 0.857 3.406 1 96.88 138 VAL B O 1
ATOM 2844 N N . SER B 1 139 ? 2.553 -0.391 5.301 1 96.81 139 SER B N 1
ATOM 2845 C CA . SER B 1 139 ? 3.785 -1.092 4.953 1 96.81 139 SER B CA 1
ATOM 2846 C C . SER B 1 139 ? 3.734 -2.549 5.395 1 96.81 139 SER B C 1
ATOM 2848 O O . SER B 1 139 ? 2.996 -2.898 6.316 1 96.81 139 SER B O 1
ATOM 2850 N N . ASP B 1 140 ? 4.461 -3.336 4.684 1 95.75 140 ASP B N 1
ATOM 2851 C CA . ASP B 1 140 ? 4.691 -4.707 5.125 1 95.75 140 ASP B CA 1
ATOM 2852 C C . ASP B 1 140 ? 5.934 -4.801 6.008 1 95.75 140 ASP B C 1
ATOM 2854 O O . ASP B 1 140 ? 6.371 -5.898 6.363 1 95.75 140 ASP B O 1
ATOM 2858 N N . TYR B 1 141 ? 6.574 -3.684 6.305 1 94.81 141 TYR B N 1
ATOM 2859 C CA . TYR B 1 141 ? 7.691 -3.514 7.23 1 94.81 141 TYR B CA 1
ATOM 2860 C C . TYR B 1 141 ? 8.938 -4.219 6.715 1 94.81 141 TYR B C 1
ATOM 2862 O O . TYR B 1 141 ? 9.961 -4.266 7.402 1 94.81 141 TYR B O 1
ATOM 2870 N N . GLY B 1 142 ? 8.867 -4.754 5.523 1 92.5 142 GLY B N 1
ATOM 2871 C CA . GLY B 1 142 ? 10.016 -5.477 5 1 92.5 142 GLY B CA 1
ATOM 2872 C C . GLY B 1 142 ? 10.453 -4.988 3.635 1 92.5 142 GLY B C 1
ATOM 2873 O O . GLY B 1 142 ? 11.625 -4.652 3.438 1 92.5 142 GLY B O 1
ATOM 2874 N N . LEU B 1 143 ? 9.492 -4.859 2.773 1 90.38 143 LEU B N 1
ATOM 2875 C CA . LEU B 1 143 ? 9.875 -4.641 1.384 1 90.38 143 LEU B CA 1
ATOM 2876 C C . LEU B 1 143 ? 9.289 -3.336 0.856 1 90.38 143 LEU B C 1
ATOM 2878 O O . LEU B 1 143 ? 9.977 -2.562 0.189 1 90.38 143 LEU B O 1
ATOM 2882 N N . THR B 1 144 ? 8.039 -3.1 1.208 1 91.75 144 THR B N 1
ATOM 2883 C CA . THR B 1 144 ? 7.352 -2.023 0.505 1 91.75 144 THR B CA 1
ATOM 2884 C C . THR B 1 144 ? 6.531 -1.182 1.477 1 91.75 144 THR B C 1
ATOM 2886 O O . THR B 1 144 ? 6.223 -1.626 2.584 1 91.75 144 THR B O 1
ATOM 2889 N N . ALA B 1 145 ? 6.246 0.049 1.034 1 94.81 145 ALA B N 1
ATOM 2890 C CA . ALA B 1 145 ? 5.324 0.938 1.738 1 94.81 145 ALA B CA 1
ATOM 2891 C C . ALA B 1 145 ? 4.578 1.842 0.761 1 94.81 145 ALA B C 1
ATOM 2893 O O . ALA B 1 145 ? 5.043 2.076 -0.356 1 94.81 145 ALA B O 1
ATOM 2894 N N . SER B 1 146 ? 3.408 2.25 1.139 1 94.12 146 SER B N 1
ATOM 2895 C CA . SER B 1 146 ? 2.604 3.195 0.372 1 94.12 146 SER B CA 1
ATOM 2896 C C . SER B 1 146 ? 2.115 4.344 1.248 1 94.12 146 SER B C 1
ATOM 2898 O O . SER B 1 146 ? 1.644 4.121 2.365 1 94.12 146 SER B O 1
ATOM 2900 N N . ILE B 1 147 ? 2.238 5.512 0.736 1 94.31 147 ILE B N 1
ATOM 2901 C CA . ILE B 1 147 ? 1.805 6.699 1.465 1 94.31 147 ILE B CA 1
ATOM 2902 C C . ILE B 1 147 ? 0.382 7.07 1.049 1 94.31 147 ILE B C 1
ATOM 2904 O O . ILE B 1 147 ? 0.052 7.051 -0.139 1 94.31 147 ILE B O 1
ATOM 2908 N N . TYR B 1 148 ? -0.422 7.391 2.094 1 91.25 148 TYR B N 1
ATOM 2909 C CA . TYR B 1 148 ? -1.816 7.746 1.852 1 91.25 148 TYR B CA 1
ATOM 2910 C C . TYR B 1 148 ? -2.199 9.008 2.615 1 91.25 148 TYR B C 1
ATOM 2912 O O . TYR B 1 148 ? -1.549 9.367 3.6 1 91.25 148 TYR B O 1
ATOM 2920 N N . ASP B 1 149 ? -3.197 9.688 2.137 1 91.19 149 ASP B N 1
ATOM 2921 C CA . ASP B 1 149 ? -3.988 10.672 2.867 1 91.19 149 ASP B CA 1
ATOM 2922 C C . ASP B 1 149 ? -3.125 11.852 3.309 1 91.19 149 ASP B C 1
ATOM 2924 O O . ASP B 1 149 ? -3.25 12.328 4.438 1 91.19 149 ASP B O 1
ATOM 2928 N N . VAL B 1 150 ? -2.242 12.172 2.471 1 93.69 150 VAL B N 1
ATOM 2929 C CA . VAL B 1 150 ? -1.468 13.367 2.783 1 93.69 150 VAL B CA 1
ATOM 2930 C C . VAL B 1 150 ? -2.312 14.617 2.529 1 93.69 150 VAL B C 1
ATOM 2932 O O . VAL B 1 150 ? -2.76 14.852 1.404 1 93.69 150 VAL B O 1
ATOM 2935 N N . MET B 1 151 ? -2.527 15.359 3.643 1 93.38 151 MET B N 1
ATOM 2936 C CA . MET B 1 151 ? -3.359 16.547 3.463 1 93.38 151 MET B CA 1
ATOM 2937 C C . MET B 1 151 ? -3.006 17.625 4.488 1 93.38 151 MET B C 1
ATOM 2939 O O . MET B 1 151 ? -2.467 17.312 5.551 1 93.38 151 MET B O 1
ATOM 2943 N N . VAL B 1 152 ? -3.287 18.797 4.125 1 94.5 152 VAL B N 1
ATOM 2944 C CA . VAL B 1 152 ? -3.166 20 4.941 1 94.5 152 VAL B CA 1
ATOM 2945 C C . VAL B 1 152 ? -4.367 20.906 4.699 1 94.5 152 VAL B C 1
ATOM 2947 O O . VAL B 1 152 ? -4.809 21.078 3.559 1 94.5 152 VAL B O 1
ATOM 2950 N N . ILE B 1 153 ? -4.906 21.422 5.77 1 92.5 153 ILE B N 1
ATOM 2951 C CA . ILE B 1 153 ? -6.039 22.328 5.594 1 92.5 153 ILE B CA 1
ATOM 2952 C C . ILE B 1 153 ? -5.656 23.453 4.637 1 92.5 153 ILE B C 1
ATOM 2954 O O . ILE B 1 153 ? -4.539 23.969 4.695 1 92.5 153 ILE B O 1
ATOM 2958 N N . PRO B 1 154 ? -6.543 23.875 3.873 1 90.62 154 PRO B N 1
ATOM 2959 C CA . PRO B 1 154 ? -6.238 24.859 2.822 1 90.62 154 PRO B CA 1
ATOM 2960 C C . PRO B 1 154 ? -5.609 26.141 3.371 1 90.62 154 PRO B C 1
ATOM 2962 O O . PRO B 1 154 ? -4.676 26.672 2.771 1 90.62 154 PRO B O 1
ATOM 2965 N N . SER B 1 155 ? -5.984 26.656 4.492 1 86.81 155 SER B N 1
ATOM 2966 C CA . SER B 1 155 ? -5.5 27.906 5.055 1 86.81 155 SER B CA 1
ATOM 2967 C C . SER B 1 155 ? -4.035 27.797 5.473 1 86.81 155 SER B C 1
ATOM 2969 O O . SER B 1 155 ? -3.369 28.812 5.684 1 86.81 155 SER B O 1
ATOM 2971 N N . MET B 1 156 ? -3.562 26.594 5.555 1 89.75 156 MET B N 1
ATOM 2972 C CA . MET B 1 156 ? -2.195 26.406 6.027 1 89.75 156 MET B CA 1
ATOM 2973 C C . MET B 1 156 ? -1.337 25.734 4.953 1 89.75 156 MET B C 1
ATOM 2975 O O . MET B 1 156 ? -0.254 25.234 5.242 1 89.75 156 MET B O 1
ATOM 2979 N N . GLN B 1 157 ? -1.878 25.688 3.777 1 89 157 GLN B N 1
ATOM 2980 C CA . GLN B 1 157 ? -1.121 25.109 2.674 1 89 157 GLN B CA 1
ATOM 2981 C C . GLN B 1 157 ? -0.063 26.078 2.158 1 89 157 GLN B C 1
ATOM 2983 O O . GLN B 1 157 ? -0.046 27.25 2.549 1 89 157 GLN B O 1
ATOM 2988 N N . ARG B 1 158 ? 0.853 25.562 1.438 1 88.38 158 ARG B N 1
ATOM 2989 C CA . ARG B 1 158 ? 1.932 26.312 0.802 1 88.38 158 ARG B CA 1
ATOM 2990 C C . ARG B 1 158 ? 2.877 26.906 1.843 1 88.38 158 ARG B C 1
ATOM 2992 O O . ARG B 1 158 ? 3.404 28 1.656 1 88.38 158 ARG B O 1
ATOM 2999 N N . MET B 1 159 ? 2.941 26.281 2.973 1 88.88 159 MET B N 1
ATOM 3000 C CA . MET B 1 159 ? 3.869 26.672 4.031 1 88.88 159 MET B CA 1
ATOM 3001 C C . MET B 1 159 ? 4.898 25.562 4.277 1 88.88 159 MET B C 1
ATOM 3003 O O . MET B 1 159 ? 5.68 25.641 5.227 1 88.88 159 MET B O 1
ATOM 3007 N N . GLY B 1 160 ? 4.801 24.5 3.469 1 92 160 GLY B N 1
ATOM 3008 C CA . GLY B 1 160 ? 5.777 23.422 3.562 1 92 160 GLY B CA 1
ATOM 3009 C C . GLY B 1 160 ? 5.359 22.312 4.516 1 92 160 GLY B C 1
ATOM 3010 O O . GLY B 1 160 ? 6.125 21.391 4.77 1 92 160 GLY B O 1
ATOM 3011 N N . ILE B 1 161 ? 4.188 22.406 5.023 1 93.69 161 ILE B N 1
ATOM 3012 C CA . ILE B 1 161 ? 3.719 21.453 6.02 1 93.69 161 ILE B CA 1
ATOM 3013 C C . ILE B 1 161 ? 3.592 20.062 5.383 1 93.69 161 ILE B C 1
ATOM 3015 O O . ILE B 1 161 ? 4.02 19.062 5.969 1 93.69 161 ILE B O 1
ATOM 3019 N N . GLY B 1 162 ? 3.059 20.031 4.207 1 95.19 162 GLY B N 1
ATOM 3020 C CA . GLY B 1 162 ? 2.943 18.766 3.502 1 95.19 162 GLY B CA 1
ATOM 3021 C C . GLY B 1 162 ? 4.281 18.078 3.293 1 95.19 162 GLY B C 1
ATOM 3022 O O . GLY B 1 162 ? 4.402 16.875 3.514 1 95.19 162 GLY B O 1
ATOM 3023 N N . GLN B 1 163 ? 5.227 18.828 2.893 1 94.06 163 GLN B N 1
ATOM 3024 C CA . GLN B 1 163 ? 6.562 18.281 2.68 1 94.06 163 GLN B CA 1
ATOM 3025 C C . GLN B 1 163 ? 7.145 17.734 3.979 1 94.06 163 GLN B C 1
ATOM 3027 O O . GLN B 1 163 ? 7.793 16.688 3.98 1 94.06 163 GLN B O 1
ATOM 3032 N N . MET B 1 164 ? 6.926 18.438 5.027 1 94.75 164 MET B N 1
ATOM 3033 C CA . MET B 1 164 ? 7.402 17.969 6.328 1 94.75 164 MET B CA 1
ATOM 3034 C C . MET B 1 164 ? 6.793 16.625 6.688 1 94.75 164 MET B C 1
ATOM 3036 O O . MET B 1 164 ? 7.48 15.742 7.207 1 94.75 164 MET B O 1
ATOM 3040 N N . ILE B 1 165 ? 5.535 16.484 6.387 1 96.38 165 ILE B N 1
ATOM 3041 C CA . ILE B 1 165 ? 4.816 15.25 6.672 1 96.38 165 ILE B CA 1
ATOM 3042 C C . ILE B 1 165 ? 5.43 14.102 5.875 1 96.38 165 ILE B C 1
ATOM 3044 O O . ILE B 1 165 ? 5.824 13.078 6.449 1 96.38 165 ILE B O 1
ATOM 3048 N N . VAL B 1 166 ? 5.602 14.281 4.582 1 96.06 166 VAL B N 1
ATOM 3049 C CA . VAL B 1 166 ? 6.078 13.227 3.689 1 96.06 166 VAL B CA 1
ATOM 3050 C C . VAL B 1 166 ? 7.527 12.883 4.027 1 96.06 166 VAL B C 1
ATOM 3052 O O . VAL B 1 166 ? 7.887 11.703 4.102 1 96.06 166 VAL B O 1
ATOM 3055 N N . LYS B 1 167 ? 8.312 13.844 4.23 1 93.81 167 LYS B N 1
ATOM 3056 C CA . LYS B 1 167 ? 9.719 13.602 4.555 1 93.81 167 LYS B CA 1
ATOM 3057 C C . LYS B 1 167 ? 9.852 12.82 5.859 1 93.81 167 LYS B C 1
ATOM 3059 O O . LYS B 1 167 ? 10.719 11.953 5.98 1 93.81 167 LYS B O 1
ATOM 3064 N N . LYS B 1 168 ? 9.047 13.172 6.777 1 95.62 168 LYS B N 1
ATOM 3065 C CA . LYS B 1 168 ? 9.078 12.438 8.039 1 95.62 168 LYS B CA 1
ATOM 3066 C C . LYS B 1 168 ? 8.656 10.984 7.844 1 95.62 168 LYS B C 1
ATOM 3068 O O . LYS B 1 168 ? 9.266 10.07 8.406 1 95.62 168 LYS B O 1
ATOM 3073 N N . ILE B 1 169 ? 7.633 10.727 7.074 1 96.88 169 ILE B N 1
ATOM 3074 C CA . ILE B 1 169 ? 7.199 9.367 6.758 1 96.88 169 ILE B CA 1
ATOM 3075 C C . ILE B 1 169 ? 8.344 8.602 6.105 1 96.88 169 ILE B C 1
ATOM 3077 O O . ILE B 1 169 ? 8.672 7.484 6.523 1 96.88 169 ILE B O 1
ATOM 3081 N N . VAL B 1 170 ? 8.961 9.227 5.129 1 95.06 170 VAL B N 1
ATOM 3082 C CA . VAL B 1 170 ? 10.047 8.586 4.383 1 95.06 170 VAL B CA 1
ATOM 3083 C C . VAL B 1 170 ? 11.195 8.25 5.328 1 95.06 170 VAL B C 1
ATOM 3085 O O . VAL B 1 170 ? 11.727 7.137 5.289 1 95.06 170 VAL B O 1
ATOM 3088 N N . ARG B 1 171 ? 11.484 9.156 6.148 1 94.69 171 ARG B N 1
ATOM 3089 C CA . ARG B 1 171 ? 12.578 8.938 7.098 1 94.69 171 ARG B CA 1
ATOM 3090 C C . ARG B 1 171 ? 12.273 7.77 8.023 1 94.69 171 ARG B C 1
ATOM 3092 O O . ARG B 1 171 ? 13.141 6.93 8.281 1 94.69 171 ARG B O 1
ATOM 3099 N N . MET B 1 172 ? 11.141 7.715 8.492 1 95.62 172 MET B N 1
ATOM 3100 C CA . MET B 1 172 ? 10.766 6.645 9.414 1 95.62 172 MET B CA 1
ATOM 3101 C C . MET B 1 172 ? 10.781 5.289 8.719 1 95.62 172 MET B C 1
ATOM 3103 O O . MET B 1 172 ? 11.18 4.285 9.312 1 95.62 172 MET B O 1
ATOM 3107 N N . LEU B 1 173 ? 10.383 5.246 7.523 1 95.38 173 LEU B N 1
ATOM 3108 C CA . LEU B 1 173 ? 10.375 4.004 6.758 1 95.38 173 LEU B CA 1
ATOM 3109 C C . LEU B 1 173 ? 11.789 3.58 6.398 1 95.38 173 LEU B C 1
ATOM 3111 O O . LEU B 1 173 ? 12.148 2.408 6.543 1 95.38 173 LEU B O 1
ATOM 3115 N N . THR B 1 174 ? 12.586 4.512 5.934 1 92.69 174 THR B N 1
ATOM 3116 C CA . THR B 1 174 ? 13.945 4.188 5.516 1 92.69 174 THR B CA 1
ATOM 3117 C C . THR B 1 174 ? 14.805 3.791 6.719 1 92.69 174 THR B C 1
ATOM 3119 O O . THR B 1 174 ? 15.742 3.006 6.586 1 92.69 174 THR B O 1
ATOM 3122 N N . SER B 1 175 ? 14.469 4.391 7.848 1 93.06 175 SER B N 1
ATOM 3123 C CA . SER B 1 175 ? 15.164 3.994 9.062 1 93.06 175 SER B CA 1
ATOM 3124 C C . SER B 1 175 ? 14.93 2.523 9.383 1 93.06 175 SER B C 1
ATOM 3126 O O . SER B 1 175 ? 15.703 1.913 10.133 1 93.06 175 SER B O 1
ATOM 3128 N N . ARG B 1 176 ? 13.875 1.974 8.805 1 90.88 176 ARG B N 1
ATOM 3129 C CA . ARG B 1 176 ? 13.57 0.555 8.969 1 90.88 176 ARG B CA 1
ATOM 3130 C C . ARG B 1 176 ? 13.953 -0.232 7.719 1 90.88 176 ARG B C 1
ATOM 3132 O O . ARG B 1 176 ? 13.484 -1.355 7.52 1 90.88 176 ARG B O 1
ATOM 3139 N N . ASP B 1 177 ? 14.695 0.43 6.828 1 89.88 177 ASP B N 1
ATOM 3140 C CA . ASP B 1 177 ? 15.266 -0.169 5.629 1 89.88 177 ASP B CA 1
ATOM 3141 C C . ASP B 1 177 ? 14.18 -0.503 4.609 1 89.88 177 ASP B C 1
ATOM 3143 O O . ASP B 1 177 ? 14.281 -1.5 3.891 1 89.88 177 ASP B O 1
ATOM 3147 N N . VAL B 1 178 ? 13.148 0.17 4.66 1 91.88 178 VAL B N 1
ATOM 3148 C CA . VAL B 1 178 ? 12.141 0.108 3.611 1 91.88 178 VAL B CA 1
ATOM 3149 C C . VAL B 1 178 ? 12.32 1.28 2.65 1 91.88 178 VAL B C 1
ATOM 3151 O O . VAL B 1 178 ? 12.07 2.434 3.012 1 91.88 178 VAL B O 1
ATOM 3154 N N . TYR B 1 179 ? 12.641 0.935 1.414 1 88.12 179 TYR B N 1
ATOM 3155 C CA . TYR B 1 179 ? 12.984 2.002 0.481 1 88.12 179 TYR B CA 1
ATOM 3156 C C . TYR B 1 179 ? 12.016 2.023 -0.7 1 88.12 179 TYR B C 1
ATOM 3158 O O . TYR B 1 179 ? 11.969 3.002 -1.448 1 88.12 179 TYR B O 1
ATOM 3166 N N . ASP B 1 180 ? 11.336 0.927 -0.924 1 87.69 180 ASP B N 1
ATOM 3167 C CA . ASP B 1 180 ? 10.344 0.898 -1.995 1 87.69 180 ASP B CA 1
ATOM 3168 C C . ASP B 1 180 ? 9.016 1.507 -1.536 1 87.69 180 ASP B C 1
ATOM 3170 O O . ASP B 1 180 ? 8.125 0.79 -1.085 1 87.69 180 ASP B O 1
ATOM 3174 N N . ILE B 1 181 ? 9 2.838 -1.637 1 92 181 ILE B N 1
ATOM 3175 C CA . ILE B 1 181 ? 7.871 3.598 -1.118 1 92 181 ILE B CA 1
ATOM 3176 C C . ILE B 1 181 ? 7.086 4.207 -2.277 1 92 181 ILE B C 1
ATOM 3178 O O . ILE B 1 181 ? 7.645 4.934 -3.104 1 92 181 ILE B O 1
ATOM 3182 N N . ALA B 1 182 ? 5.82 3.861 -2.328 1 89.81 182 ALA B N 1
ATOM 3183 C CA . ALA B 1 182 ? 4.949 4.379 -3.383 1 89.81 182 ALA B CA 1
ATOM 3184 C C . ALA B 1 182 ? 4.016 5.457 -2.846 1 89.81 182 ALA B C 1
ATOM 3186 O O . ALA B 1 182 ? 3.594 5.398 -1.688 1 89.81 182 ALA B O 1
ATOM 3187 N N . ALA B 1 183 ? 3.75 6.438 -3.602 1 89.44 183 ALA B N 1
ATOM 3188 C CA . ALA B 1 183 ? 2.729 7.441 -3.322 1 89.44 183 ALA B CA 1
ATOM 3189 C C . ALA B 1 183 ? 1.734 7.551 -4.477 1 89.44 183 ALA B C 1
ATOM 3191 O O . ALA B 1 183 ? 2.131 7.699 -5.633 1 89.44 183 ALA B O 1
ATOM 3192 N N . LEU B 1 184 ? 0.498 7.297 -4.156 1 78.25 184 LEU B N 1
ATOM 3193 C CA . LEU B 1 184 ? -0.558 7.504 -5.141 1 78.25 184 LEU B CA 1
ATOM 3194 C C . LEU B 1 184 ? -1.004 8.961 -5.164 1 78.25 184 LEU B C 1
ATOM 3196 O O . LEU B 1 184 ? -1.485 9.484 -4.156 1 78.25 184 LEU B O 1
ATOM 3200 N N . CYS B 1 185 ? -0.782 9.562 -6.238 1 76 185 CYS B N 1
ATOM 3201 C CA . CYS B 1 185 ? -1.056 11 -6.273 1 76 185 CYS B CA 1
ATOM 3202 C C . CYS B 1 185 ? -1.806 11.375 -7.547 1 76 185 CYS B C 1
ATOM 3204 O O . CYS B 1 185 ? -1.679 10.703 -8.57 1 76 185 CYS B O 1
ATOM 3206 N N . SER B 1 186 ? -2.631 12.398 -7.375 1 72.56 186 SER B N 1
ATOM 3207 C CA . SER B 1 186 ? -3.246 13.016 -8.547 1 72.56 186 SER B CA 1
ATOM 3208 C C . SER B 1 186 ? -2.225 13.812 -9.352 1 72.56 186 SER B C 1
ATOM 3210 O O . SER B 1 186 ? -1.089 14 -8.914 1 72.56 186 SER B O 1
ATOM 3212 N N . GLU B 1 187 ? -2.621 14.172 -10.5 1 72.75 187 GLU B N 1
ATOM 3213 C CA . GLU B 1 187 ? -1.742 14.945 -11.375 1 72.75 187 GLU B CA 1
ATOM 3214 C C . GLU B 1 187 ? -1.252 16.219 -10.688 1 72.75 187 GLU B C 1
ATOM 3216 O O . GLU B 1 187 ? -0.083 16.578 -10.82 1 72.75 187 GLU B O 1
ATOM 3221 N N . ASN B 1 188 ? -2.203 16.781 -9.969 1 73.75 188 ASN B N 1
ATOM 3222 C CA . ASN B 1 188 ? -1.865 18.047 -9.32 1 73.75 188 ASN B CA 1
ATOM 3223 C C . ASN B 1 188 ? -0.9 17.844 -8.156 1 73.75 188 ASN B C 1
ATOM 3225 O O . ASN B 1 188 ? -0.219 18.781 -7.742 1 73.75 188 ASN B O 1
ATOM 3229 N N . GLU B 1 189 ? -0.764 16.625 -7.758 1 82.94 189 GLU B N 1
ATOM 3230 C CA . GLU B 1 189 ? 0.083 16.328 -6.605 1 82.94 189 GLU B CA 1
ATOM 3231 C C . GLU B 1 189 ? 1.466 15.852 -7.039 1 82.94 189 GLU B C 1
ATOM 3233 O O . GLU B 1 189 ? 2.383 15.758 -6.223 1 82.94 189 GLU B O 1
ATOM 3238 N N . ARG B 1 190 ? 1.633 15.656 -8.234 1 83.62 190 ARG B N 1
ATOM 3239 C CA . ARG B 1 190 ? 2.881 15.086 -8.734 1 83.62 190 ARG B CA 1
ATOM 3240 C C . ARG B 1 190 ? 4.059 16 -8.422 1 83.62 190 ARG B C 1
ATOM 3242 O O . ARG B 1 190 ? 5.121 15.539 -8.008 1 83.62 190 ARG B O 1
ATOM 3249 N N . LEU B 1 191 ? 3.838 17.25 -8.672 1 85.31 191 LEU B N 1
ATOM 3250 C CA . LEU B 1 191 ? 4.906 18.203 -8.422 1 85.31 191 LEU B CA 1
ATOM 3251 C C . LEU B 1 191 ? 5.27 18.25 -6.941 1 85.31 191 LEU B C 1
ATOM 3253 O O . LEU B 1 191 ? 6.445 18.375 -6.59 1 85.31 191 LEU B O 1
ATOM 3257 N N . PHE B 1 192 ? 4.246 18.125 -6.199 1 89.75 192 PHE B N 1
ATOM 3258 C CA . PHE B 1 192 ? 4.453 18.109 -4.754 1 89.75 192 PHE B CA 1
ATOM 3259 C C . PHE B 1 192 ? 5.328 16.938 -4.344 1 89.75 192 PHE B C 1
ATOM 3261 O O . PHE B 1 192 ? 6.316 17.109 -3.627 1 89.75 192 PHE B O 1
ATOM 3268 N N . PHE B 1 193 ? 5.082 15.781 -4.836 1 90.62 193 PHE B N 1
ATOM 3269 C CA . PHE B 1 193 ? 5.828 14.594 -4.434 1 90.62 193 PHE B CA 1
ATOM 3270 C C . PHE B 1 193 ? 7.211 14.586 -5.07 1 90.62 193 PHE B C 1
ATOM 3272 O O . PHE B 1 193 ? 8.172 14.086 -4.477 1 90.62 193 PHE B O 1
ATOM 3279 N N . LYS B 1 194 ? 7.27 15.141 -6.223 1 87.94 194 LYS B N 1
ATOM 3280 C CA . LYS B 1 194 ? 8.594 15.297 -6.828 1 87.94 194 LYS B CA 1
ATOM 3281 C C . LYS B 1 194 ? 9.508 16.125 -5.938 1 87.94 194 LYS B C 1
ATOM 3283 O O . LYS B 1 194 ? 10.68 15.789 -5.754 1 87.94 194 LYS B O 1
ATOM 3288 N N . ALA B 1 195 ? 8.953 17.141 -5.402 1 87.38 195 ALA B N 1
ATOM 3289 C CA . ALA B 1 195 ? 9.703 18.016 -4.5 1 87.38 195 ALA B CA 1
ATOM 3290 C C . ALA B 1 195 ? 10.117 17.266 -3.232 1 87.38 195 ALA B C 1
ATOM 3292 O O . ALA B 1 195 ? 11.055 17.656 -2.545 1 87.38 195 ALA B O 1
ATOM 3293 N N . CYS B 1 196 ? 9.414 16.25 -2.947 1 90.81 196 CYS B N 1
ATOM 3294 C CA . CYS B 1 196 ? 9.711 15.445 -1.762 1 90.81 196 CYS B CA 1
ATOM 3295 C C . CYS B 1 196 ? 10.719 14.352 -2.082 1 90.81 196 CYS B C 1
ATOM 3297 O O . CYS B 1 196 ? 11.07 13.547 -1.213 1 90.81 196 CYS B O 1
ATOM 3299 N N . GLY B 1 197 ? 11.117 14.219 -3.359 1 88 197 GLY B N 1
ATOM 3300 C CA . GLY B 1 197 ? 12.148 13.258 -3.729 1 88 197 GLY B CA 1
ATOM 3301 C C . GLY B 1 197 ? 11.602 12.047 -4.469 1 88 197 GLY B C 1
ATOM 3302 O O . GLY B 1 197 ? 12.328 11.094 -4.738 1 88 197 GLY B O 1
ATOM 3303 N N . PHE B 1 198 ? 10.336 12.156 -4.742 1 89 198 PHE B N 1
ATOM 3304 C CA . PHE B 1 198 ? 9.742 11.047 -5.48 1 89 198 PHE B CA 1
ATOM 3305 C C . PHE B 1 198 ? 9.93 11.234 -6.98 1 89 198 PHE B C 1
ATOM 3307 O O . PHE B 1 198 ? 9.961 12.367 -7.473 1 89 198 PHE B O 1
ATOM 3314 N N . GLY B 1 199 ? 10.141 10.18 -7.625 1 83.06 199 GLY B N 1
ATOM 3315 C CA . GLY B 1 199 ? 10.258 10.188 -9.07 1 83.06 199 GLY B CA 1
ATOM 3316 C C . GLY B 1 199 ? 9.406 9.133 -9.75 1 83.06 199 GLY B C 1
ATOM 3317 O O . GLY B 1 199 ? 8.672 8.398 -9.078 1 83.06 199 GLY B O 1
ATOM 3318 N N . ASP B 1 200 ? 9.484 9.281 -11.102 1 69.31 200 ASP B N 1
ATOM 3319 C CA . ASP B 1 200 ? 8.82 8.234 -11.867 1 69.31 200 ASP B CA 1
ATOM 3320 C C . ASP B 1 200 ? 9.539 6.895 -11.703 1 69.31 200 ASP B C 1
ATOM 3322 O O . ASP B 1 200 ? 10.742 6.859 -11.469 1 69.31 200 ASP B O 1
ATOM 3326 N N . ASP B 1 201 ? 8.75 5.898 -11.422 1 61.22 201 ASP B N 1
ATOM 3327 C CA . ASP B 1 201 ? 9.406 4.598 -11.312 1 61.22 201 ASP B CA 1
ATOM 3328 C C . ASP B 1 201 ? 10.305 4.336 -12.523 1 61.22 201 ASP B C 1
ATOM 3330 O O . ASP B 1 201 ? 9.945 4.672 -13.648 1 61.22 201 ASP B O 1
ATOM 3334 N N . ILE B 1 202 ? 11.617 4.082 -12.234 1 53.81 202 ILE B N 1
ATOM 3335 C CA . ILE B 1 202 ? 12.586 3.793 -13.289 1 53.81 202 ILE B CA 1
ATOM 3336 C C . ILE B 1 202 ? 11.977 2.807 -14.289 1 53.81 202 ILE B C 1
ATOM 3338 O O . ILE B 1 202 ? 12.219 2.908 -15.492 1 53.81 202 ILE B O 1
ATOM 3342 N N . LEU B 1 203 ? 11.141 1.898 -13.75 1 56.62 203 LEU B N 1
ATOM 3343 C CA . LEU B 1 203 ? 10.594 0.87 -14.625 1 56.62 203 LEU B CA 1
ATOM 3344 C C . LEU B 1 203 ? 9.336 1.369 -15.328 1 56.62 203 LEU B C 1
ATOM 3346 O O . LEU B 1 203 ? 8.742 0.652 -16.141 1 56.62 203 LEU B O 1
ATOM 3350 N N . GLY B 1 204 ? 9.086 2.723 -15.164 1 61.97 204 GLY B N 1
ATOM 3351 C CA . GLY B 1 204 ? 7.883 3.246 -15.797 1 61.97 204 GLY B CA 1
ATOM 3352 C C . GLY B 1 204 ? 6.605 2.627 -15.266 1 61.97 204 GLY B C 1
ATOM 3353 O O . GLY B 1 204 ? 5.684 2.344 -16.031 1 61.97 204 GLY B O 1
ATOM 3354 N N . SER B 1 205 ? 6.648 2.307 -14.039 1 66.5 205 SER B N 1
ATOM 3355 C CA . SER B 1 205 ? 5.5 1.618 -13.453 1 66.5 205 SER B CA 1
ATOM 3356 C C . SER B 1 205 ? 4.324 2.57 -13.266 1 66.5 205 SER B C 1
ATOM 3358 O O . SER B 1 205 ? 4.516 3.77 -13.055 1 66.5 205 SER B O 1
ATOM 3360 N N . THR B 1 206 ? 3.182 2.09 -13.648 1 70.56 206 THR B N 1
ATOM 3361 C CA . THR B 1 206 ? 1.929 2.811 -13.445 1 70.56 206 THR B CA 1
ATOM 3362 C C . THR B 1 206 ? 1.068 2.115 -12.391 1 70.56 206 THR B C 1
ATOM 3364 O O . THR B 1 206 ? 1.259 0.93 -12.109 1 70.56 206 THR B O 1
ATOM 3367 N N . THR B 1 207 ? 0.26 2.971 -11.766 1 75.69 207 THR B N 1
ATOM 3368 C CA . THR B 1 207 ? -0.668 2.4 -10.797 1 75.69 207 THR B CA 1
ATOM 3369 C C . THR B 1 207 ? -2.051 2.213 -11.414 1 75.69 207 THR B C 1
ATOM 3371 O O . THR B 1 207 ? -2.564 3.113 -12.078 1 75.69 207 THR B O 1
ATOM 3374 N N . MET B 1 208 ? -2.568 1.052 -11.328 1 81.38 208 MET B N 1
ATOM 3375 C CA . MET B 1 208 ? -3.947 0.754 -11.711 1 81.38 208 MET B CA 1
ATOM 3376 C C . MET B 1 208 ? -4.812 0.516 -10.477 1 81.38 208 MET B C 1
ATOM 3378 O O . MET B 1 208 ? -4.328 0.014 -9.461 1 81.38 208 MET B O 1
ATOM 3382 N N . MET B 1 209 ? -6.082 0.975 -10.625 1 84.38 209 MET B N 1
ATOM 3383 C CA . MET B 1 209 ? -6.973 0.909 -9.469 1 84.38 209 MET B CA 1
ATOM 3384 C C . MET B 1 209 ? -8.148 -0.02 -9.75 1 84.38 209 MET B C 1
ATOM 3386 O O . MET B 1 209 ? -8.695 -0.028 -10.852 1 84.38 209 MET B O 1
ATOM 3390 N N . TYR B 1 210 ? -8.367 -0.799 -8.734 1 82.94 210 TYR B N 1
ATOM 3391 C CA . TYR B 1 210 ? -9.617 -1.551 -8.703 1 82.94 210 TYR B CA 1
ATOM 3392 C C . TYR B 1 210 ? -10.664 -0.842 -7.855 1 82.94 210 TYR B C 1
ATOM 3394 O O . TYR B 1 210 ? -10.508 -0.718 -6.637 1 82.94 210 TYR B O 1
ATOM 3402 N N . THR B 1 211 ? -11.617 -0.008 -8.484 1 69.62 211 THR B N 1
ATOM 3403 C CA . THR B 1 211 ? -12.625 0.709 -7.715 1 69.62 211 THR B CA 1
ATOM 3404 C C . THR B 1 211 ? -14.023 0.171 -8.016 1 69.62 211 THR B C 1
ATOM 3406 O O . THR B 1 211 ? -14.266 -0.377 -9.094 1 69.62 211 THR B O 1
ATOM 3409 N N . ARG B 1 212 ? -14.914 -0.003 -7.023 1 61.22 212 ARG B N 1
ATOM 3410 C CA . ARG B 1 212 ? -16.297 -0.422 -7.223 1 61.22 212 ARG B CA 1
ATOM 3411 C C . ARG B 1 212 ? -16.969 0.415 -8.305 1 61.22 212 ARG B C 1
ATOM 3413 O O . ARG B 1 212 ? -16.875 1.644 -8.297 1 61.22 212 ARG B O 1
ATOM 3420 N N . THR B 1 213 ? -16.953 -0.133 -9.617 1 47.16 213 THR B N 1
ATOM 3421 C CA . THR B 1 213 ? -17.906 0.566 -10.469 1 47.16 213 THR B CA 1
ATOM 3422 C C . THR B 1 213 ? -19.203 0.85 -9.711 1 47.16 213 THR B C 1
ATOM 3424 O O . THR B 1 213 ? -19.766 -0.042 -9.062 1 47.16 213 THR B O 1
ATOM 3427 N N . ALA B 1 214 ? -19.516 1.99 -9.359 1 41.97 214 ALA B N 1
ATOM 3428 C CA . ALA B 1 214 ? -20.906 2.26 -8.977 1 41.97 214 ALA B CA 1
ATOM 3429 C C . ALA B 1 214 ? -21.875 1.43 -9.812 1 41.97 214 ALA B C 1
ATOM 3431 O O . ALA B 1 214 ? -21.641 1.222 -11.008 1 41.97 214 ALA B O 1
ATOM 3432 N N . PRO B 1 215 ? -22.672 0.571 -9.195 1 35.31 215 PRO B N 1
ATOM 3433 C CA . PRO B 1 215 ? -23.719 -0.015 -10.047 1 35.31 215 PRO B CA 1
ATOM 3434 C C . PRO B 1 215 ? -24.203 0.937 -11.141 1 35.31 215 PRO B C 1
ATOM 3436 O O . PRO B 1 215 ? -24.375 2.131 -10.891 1 35.31 215 PRO B O 1
ATOM 3439 N N . LEU B 1 216 ? -23.797 0.775 -12.289 1 32.91 216 LEU B N 1
ATOM 3440 C CA . LEU B 1 216 ? -24.625 1.438 -13.297 1 32.91 216 LEU B CA 1
ATOM 3441 C C . LEU B 1 216 ? -26.094 1.362 -12.922 1 32.91 216 LEU B C 1
ATOM 3443 O O . LEU B 1 216 ? -26.641 0.27 -12.766 1 32.91 216 LEU B O 1
ATOM 3447 N N . THR B 1 217 ? -26.625 2.254 -12.195 1 32.5 217 THR B N 1
ATOM 3448 C CA . THR B 1 217 ? -28.078 2.41 -12.266 1 32.5 217 THR B CA 1
ATOM 3449 C C . THR B 1 217 ? -28.562 2.275 -13.703 1 32.5 217 THR B C 1
ATOM 3451 O O . THR B 1 217 ? -28.312 3.148 -14.539 1 32.5 217 THR B O 1
ATOM 3454 N N . PHE B 1 218 ? -28.703 1.097 -14.203 1 31.3 218 PHE B N 1
ATOM 3455 C CA . PHE B 1 218 ? -29.703 0.93 -15.266 1 31.3 218 PHE B CA 1
ATOM 3456 C C . PHE B 1 218 ? -31.016 1.585 -14.875 1 31.3 218 PHE B C 1
ATOM 3458 O O . PHE B 1 218 ? -31.703 1.127 -13.961 1 31.3 218 PHE B O 1
ATOM 3465 N N . HIS B 1 219 ? -31.172 2.889 -15.031 1 31.83 219 HIS B N 1
ATOM 3466 C CA . HIS B 1 219 ? -32.531 3.381 -15.273 1 31.83 219 HIS B CA 1
ATOM 3467 C C . HIS B 1 219 ? -33.219 2.572 -16.359 1 31.83 219 HIS B C 1
ATOM 3469 O O . HIS B 1 219 ? -32.875 2.691 -17.547 1 31.83 219 HIS B O 1
ATOM 3475 N N . GLU B 1 220 ? -33.625 1.364 -16.109 1 30.02 220 GLU B N 1
ATOM 3476 C CA . GLU B 1 220 ? -34.781 0.91 -16.859 1 30.02 220 GLU B CA 1
ATOM 3477 C C . GLU B 1 220 ? -35.875 1.976 -16.875 1 30.02 220 GLU B C 1
ATOM 3479 O O . GLU B 1 220 ? -36.344 2.414 -15.82 1 30.02 220 GLU B O 1
ATOM 3484 N N . GLY B 1 221 ? -35.969 2.826 -17.875 1 26.12 221 GLY B N 1
ATOM 3485 C CA . GLY B 1 221 ? -37.219 3.459 -18.266 1 26.12 221 GLY B CA 1
ATOM 3486 C C . GLY B 1 221 ? -38.438 2.566 -18.078 1 26.12 221 GLY B C 1
ATOM 3487 O O . GLY B 1 221 ? -38.375 1.372 -18.375 1 26.12 221 GLY B O 1
ATOM 3488 N N . GLU B 1 222 ? -39.438 3.104 -17.359 1 26.47 222 GLU B N 1
ATOM 3489 C CA . GLU B 1 222 ? -40.812 2.82 -17.734 1 26.47 222 GLU B CA 1
ATOM 3490 C C . GLU B 1 222 ? -41.062 3.16 -19.203 1 26.47 222 GLU B C 1
ATOM 3492 O O . GLU B 1 222 ? -40.562 4.152 -19.719 1 26.47 222 GLU B O 1
#

Foldseek 3Di:
DPPVVVVVVVVVVVVPPDFDFDDQDPFKTKGWWFADDDDDDPDDGDIFIKMKGFDLVLDDLVLVLVLCVLQVPDPDPDPPRPDSVVSVVVSVQFPTKMWMWGQPCVLPPDPPVPDDPVVNPPPDDSVRTHTFWIKTWHDPLPEEIEIDDGDGRPSCPNGCVSLVRVLVRCVVSVVSVHNHYYYDDDPVCPVVVVSSVDDQDPVNDDDDDDDPPPPPPPPPDD/DPPVVVVVVVVVVVVPPDFDFDDQDPFKTKGWWFADDDDDDPDDGDIFIKMKGFDLVLDDLVLVLVLCVLQVPDPDPPPPRPDSVVSVVCSVQFPTKMWMWGQPCVLPPDPPVPDDPVVNPPPDDSVRTHTFWIKTWHDPLPEEIEIDDGDGRPSCPNRCVSLVRVLVRCVVSVVSPHNHYYYDDDPVCVVVVVSSVDDQDPVNDDDDDDDPPPPPPPPPDD

Organism: Cajanus cajan (NCBI:txid3821)

Solvent-accessible surface area (backbone atoms only — not comparable to full-atom values): 25212 Å² total; per-residue (Å²): 134,70,65,68,63,54,51,54,55,49,55,56,53,62,73,60,54,72,59,56,80,50,93,36,58,103,48,32,38,38,35,41,34,43,68,63,81,72,88,82,78,83,69,79,68,64,71,41,66,34,36,39,31,53,48,66,84,62,60,49,58,68,60,49,50,50,42,32,59,70,50,66,58,55,99,43,95,61,80,62,80,77,53,58,67,36,49,46,42,22,59,73,41,35,70,40,45,38,41,27,31,30,51,56,69,62,74,72,42,64,84,59,88,76,70,68,79,66,68,75,67,54,75,83,36,68,86,73,28,36,71,43,31,36,30,33,27,39,49,24,75,22,54,41,34,37,44,44,72,71,45,47,36,69,92,60,48,72,35,54,56,62,52,53,48,52,50,50,50,50,49,60,38,42,75,59,63,30,44,47,34,36,33,73,27,39,65,86,38,45,63,58,41,40,76,66,64,28,35,72,34,90,74,52,38,40,40,34,28,33,61,77,72,68,74,73,76,73,75,72,75,130,138,71,66,71,64,53,55,55,54,49,55,57,52,62,73,57,53,73,61,57,80,50,92,38,57,102,47,31,36,38,36,42,35,44,67,64,80,73,88,82,78,81,70,79,68,66,72,42,66,33,36,40,32,53,49,66,86,62,60,49,60,68,59,48,51,49,41,33,59,70,50,66,58,55,99,44,95,62,78,61,80,78,53,58,68,36,49,44,42,22,59,74,43,36,69,41,43,36,39,27,32,30,51,55,67,62,74,74,42,63,84,59,89,78,69,68,78,67,68,75,68,53,75,84,37,68,85,74,28,37,71,44,31,36,30,32,26,39,47,24,76,21,54,42,34,37,44,43,72,71,44,47,36,70,92,59,50,73,35,54,54,62,52,53,48,51,51,49,51,50,49,59,38,42,76,58,62,30,45,48,32,37,32,72,28,38,66,86,39,44,63,59,41,40,75,67,63,29,35,73,35,91,75,52,39,42,39,32,27,34,62,76,71,66,74,72,75,71,75,72,75,130

InterPro domains:
  IPR000182 GNAT domain [PF00583] (128-198)
  IPR000182 GNAT domain [PS51186] (82-215)
  IPR016181 Acyl-CoA N-acyltransferase [SSF55729] (101-198)
  IPR039143 Glucosamine 6-phosphate N-acetyltransferase-like [PTHR13355] (75-209)

Sequence (444 aa):
MGLAAQTRTQLQLQLEKHVTEGFGSKSMELKWVRRRRTTKTSHTKPLFPIYISTDPCHVDPHRLRDLFADCNYSTRPEPEIVDIRKLGVALSHSAVIISVFCNPQHVNAVPNHNSPIADFFTPVSPSRDQLIGFGRAVSDYGLTASIYDVMVIPSMQRMGIGQMIVKKIVRMLTSRDVYDIAALCSENERLFFKACGFGDDILGSTTMMYTRTAPLTFHEGEMGLAAQTRTQLQLQLEKHVTEGFGSKSMELKWVRRRRTTKTSHTKPLFPIYISTDPCHVDPHRLRDLFADCNYSTRPEPEIVDIRKLGVALSHSAVIISVFCNPQHVNAVPNHNSPIADFFTPVSPSRDQLIGFGRAVSDYGLTASIYDVMVIPSMQRMGIGQMIVKKIVRMLTSRDVYDIAALCSENERLFFKACGFGDDILGSTTMMYTRTAPLTFHEGE

Radius of gyration: 25.9 Å; Cα contacts (8 Å, |Δi|>4): 719; chains: 2; bounding box: 83×86×62 Å